Protein AF-0000000067831323 (afdb_homodimer)

Sequence (722 aa):
MATISGTNGDNVLNGTLQDDVILGLLGNDVITDPGGFNRIDGQDGNDTITGGNNVDYIAGGPGNDTIYGGNGSDQLIGEIGNDTIYGQDGDDYAAGNPGDDVLYGGRGNDFFVGEQGADLVFGEEGNDFVAGGEDDDTVYGGDGNDLVDGDLGNDVLFGDAGNDVLFGDYGNDRMSGGTGTNTLDGALGIDTAVFNFNFAQAGVTSAGTLSSIAGQNSLDTVKNTEVFAFADRSILQGDGNQAVDDLFYLSRYGDVYRNGNDAEQHFSDYGWKEGRNPNAFFDTKGYLAAYADVAAAGINPLEHYLTYGWKEGRDPSAQFDTKQYLAANGDVAAAGLNPLLHYLEYGAVEGRATFNDGTFAMATISGTNGDNVLNGTLQDDVILGLLGNDVITDPGGFNRIDGQDGNDTITGGNNVDYIAGGPGNDTIYGGNGSDQLIGEIGNDTIYGQDGDDYAAGNPGDDVLYGGRGNDFFVGEQGADLVFGEEGNDFVAGGEDDDTVYGGDGNDLVDGDLGNDVLFGDAGNDVLFGDYGNDRMSGGTGTNTLDGALGIDTAVFNFNFAQAGVTSAGTLSSIAGQNSLDTVKNTEVFAFADRSILQGDGNQAVDDLFYLSRYGDVYRNGNDAEQHFSDYGWKEGRNPNAFFDTKGYLAAYADVAAAGINPLEHYLTYGWKEGRDPSAQFDTKQYLAANGDVAAAGLNPLLHYLEYGAVEGRATFNDGTFA

InterPro domains:
  IPR001343 RTX calcium-binding nonapeptide repeat [PF00353] (4-31)
  IPR001343 RTX calcium-binding nonapeptide repeat [PF00353] (50-85)
  IPR001343 RTX calcium-binding nonapeptide repeat [PF00353] (96-130)
  IPR001343 RTX calcium-binding nonapeptide repeat [PF00353] (158-192)
  IPR011049 Serralysin-like metalloprotease, C-terminal [G3DSA:2.150.10.10] (32-121)
  IPR011049 Serralysin-like metalloprotease, C-terminal [G3DSA:2.150.10.10] (122-258)
  IPR011049 Serralysin-like metalloprotease, C-terminal [SSF51120] (2-135)
  IPR011049 Serralysin-like metalloprotease, C-terminal [SSF51120] (85-259)
  IPR050557 RTX toxin and mannuronan C5-epimerase [PTHR38340] (77-142)

Secondary structure (DSSP, 8-state):
-EEEE--SS--EEE--SS-EEEE--SS--EEE--SSSEEEE--SS--EEE--SS-EEEE--SS--EEE--SSS-EEE--SS--EEE--BSS-EEE--SS--EEE--BS--EEE--SSS-EEE--SSS-EEE--SSS-EEE--SSS-EEE--SSS-EEE--SSS-EEE--SS--EEE--SEEEEEE--SS--EEE-SS-GGG-EEEE-SSEEEEEETTEEEEEES--EEE-SS-EEES-SS-TTS-HHHHHHH-HHHHHHT--HHHHIIIIITTTT--SSTT--HHHHHHH-HHHHHHT--HHHHIIIIITTTT--SBTTB-HHHHHHH-HHHHHHT--HHHHIIIIIHHHT------S---/-EEEE--SS--EEE--SS-EEEE--SS--EEE--SSSEEEE--SS--EEE--SS-EEEE--SS--EEE--SSS-EEE--SS--EEE--BSS-EEE--SS--EEE--BS--EEE--SSS-EEE--BSS-EEE--SSS-EEE--BSS-EEE--SSS-EEE--SSS-EEE--SS--EEE--SEEEEEE--SS--EEE-SS-GGG-EEEE-SSEEEEEETTEEEEEES--EEE-SS-EEES-SS-TTS-HHHHHHH-HHHHHHT--HHHHIIIIIHHHT--SSTT--HHHHHHH-HHHHHHT--HHHHIIIIITTTT--SBTTB-HHHHHHH-HHHHHHT--HHHHIIIIIHHHT------S---

Foldseek 3Di:
DEEAEADQEEEEAEADQEEYEYEQHHYAYEYEYAHYEYEYENAHYAYEYAYHQEEYEYEDHAEAYEYHGHHYAYEYEDAHYAYEYECAHYAYEYEDYAYAYEYHQHAYAYEYEDAHDAYEEENAHYAYEYEDHEEEYEYENHAEAYEYEDAYYAYEYEDAHYAYEYEQDYYAYEYEDHADEYEAEDHDYAYEYEEAADLQQWDWDALAQWIWTDDDNYIYIYGNHQWYHYNVGIDGQPPVDLQQGGSAQCNVDVVCVVVVHDRVVCCQVPVLVVQHHRHPQAGSVVQCVVDVVCVVVVDRSSVCCQPPVLVVQWGRFLQAGSVVQCVVPVVCVVVVHRSSSCCNHPVVVVVHGRPNNRDTD/DEEAEADQEEEEAEADQEEYEYEQHHYAYEYEYAHYEYEYENAHYAYEYAYHQEEYEYEDHAEAYEYHGHHYAYEYEDAHYAYEYECAHYAYEYEDYAYAYEYHQHAYAYEYEDAHDAYEYENAHYAYEYEDHEEEYEYEDHAEAYEYEDAYYAYEYEDAHYAYEYEQDYYAYEYEDHADEYEAEDHDYAYEYEEAADLQQWDWDALAQWIWTDDDRYIYTYGNHQWYHYNVDIDGQPPVCLQQGGSAQCNVDVVCVVVVHDLVVCCQVPVLVVQHHRHPQAGSVVQCVVDVVCVVVVHRSSVCCQVPVLVVQWGRFLQAGSVVQCVVPVVCVVVVHRSSSCCNHPVVVVVHGRPNNRDTD

pLDDT: mean 95.44, std 3.7, range [72.12, 98.94]

Radius of gyration: 35.89 Å; Cα contacts (8 Å, |Δi|>4): 2446; chains: 2; bounding box: 42×112×81 Å

Organism: Methylorubrum extorquens (strain ATCC 14718 / DSM 1338 / JCM 2805 / NCIMB 9133 / AM1) (NCBI:txid272630)

Solvent-accessible surface area (backbone atoms only — not comparable to full-atom values): 31772 Å² total; per-residue (Å²): 108,50,81,45,69,52,47,72,44,65,35,82,45,73,55,52,72,42,33,26,39,37,37,27,41,33,29,47,23,41,38,39,26,66,17,35,54,27,44,36,36,29,28,40,28,48,16,39,39,35,40,12,58,31,41,26,44,38,35,25,25,42,29,48,17,39,40,36,28,34,33,30,50,17,38,40,36,24,35,43,29,47,17,38,40,34,32,33,40,30,48,21,38,36,35,22,30,44,27,52,14,39,39,38,27,31,40,34,48,22,41,36,34,22,26,37,32,54,12,40,37,34,22,32,38,31,50,13,40,34,30,16,26,33,41,46,17,40,36,35,16,26,41,32,48,14,39,31,34,24,39,36,31,45,18,42,38,33,24,34,41,30,46,14,40,37,36,24,33,40,32,48,18,38,38,29,44,52,32,34,56,19,38,41,34,19,48,45,61,66,8,32,41,48,43,92,48,43,64,90,67,42,45,73,49,43,43,51,36,24,31,36,46,30,46,89,70,18,39,33,41,38,29,46,46,23,30,43,34,28,63,76,49,72,44,68,51,63,70,84,48,58,68,43,20,38,64,38,32,39,66,72,37,51,67,47,45,76,71,67,54,53,56,57,59,44,34,74,74,45,25,52,83,70,42,42,45,44,30,86,52,35,32,42,52,57,37,37,68,71,35,54,70,50,48,72,65,67,57,58,63,68,59,43,34,76,72,46,28,51,84,73,42,32,25,48,16,35,53,24,32,42,54,59,39,35,68,74,32,55,69,46,48,74,68,67,52,59,63,68,57,45,29,23,64,48,27,46,70,72,64,54,71,46,61,62,74,71,49,72,86,106,51,80,44,71,54,46,72,43,65,32,83,45,73,55,53,73,41,35,27,38,37,37,29,41,34,28,46,23,41,37,40,26,66,17,35,57,28,44,36,34,29,28,39,28,48,18,41,39,34,39,13,58,30,41,24,42,38,34,24,23,42,29,47,18,38,40,36,29,35,31,28,51,18,39,40,36,24,35,43,28,46,16,38,39,34,33,32,40,30,48,20,37,35,35,22,30,44,26,50,14,39,38,38,27,32,41,34,50,21,42,37,34,21,26,36,32,53,12,41,36,35,23,32,37,30,49,13,41,35,30,15,27,34,41,46,17,41,34,36,17,27,41,32,47,12,39,31,33,24,38,36,31,47,18,41,39,32,23,34,40,31,46,13,39,36,36,23,33,39,31,47,17,38,39,28,44,52,33,33,57,18,36,39,34,21,49,45,62,66,7,30,40,47,44,91,47,42,63,90,67,41,47,74,48,42,42,51,34,25,31,36,45,30,47,90,71,17,38,34,39,39,28,45,47,25,30,41,33,30,64,77,50,70,45,67,50,64,70,82,48,59,68,42,20,39,64,37,32,39,66,70,37,51,66,47,44,75,72,67,53,54,57,58,60,44,34,74,74,46,26,52,84,71,42,42,45,44,29,84,52,35,32,42,52,56,37,38,68,71,35,52,69,50,48,71,64,68,56,59,62,66,60,43,34,76,73,45,30,51,83,74,42,32,26,48,16,35,54,23,30,40,53,58,38,36,69,75,33,55,69,46,48,74,67,68,52,59,61,68,57,45,28,23,64,47,26,47,71,70,65,54,73,46,62,60,76,71,49,68,96

Structure (mmCIF, N/CA/C/O backbone):
data_AF-0000000067831323-model_v1
#
loop_
_entity.id
_entity.type
_entity.pdbx_description
1 polymer 'Hemolysin-type calcium-binding region'
#
loop_
_atom_site.group_PDB
_atom_site.id
_atom_site.type_symbol
_atom_site.label_atom_id
_atom_site.label_alt_id
_atom_site.label_comp_id
_atom_site.label_asym_id
_atom_site.label_entity_id
_atom_site.label_seq_id
_atom_site.pdbx_PDB_ins_code
_atom_site.Cartn_x
_atom_site.Cartn_y
_atom_site.Cartn_z
_atom_site.occupancy
_atom_site.B_iso_or_equiv
_atom_site.auth_seq_id
_atom_site.auth_comp_id
_atom_site.auth_asym_id
_atom_site.auth_atom_id
_atom_site.pdbx_PDB_model_num
ATOM 1 N N . MET A 1 1 ? -18.297 12.148 14.328 1 72.5 1 MET A N 1
ATOM 2 C CA . MET A 1 1 ? -17 12.062 13.68 1 72.5 1 MET A CA 1
ATOM 3 C C . MET A 1 1 ? -16 13.016 14.336 1 72.5 1 MET A C 1
ATOM 5 O O . MET A 1 1 ? -16.312 14.188 14.555 1 72.5 1 MET A O 1
ATOM 9 N N . ALA A 1 2 ? -15.031 12.422 14.953 1 81 2 ALA A N 1
ATOM 10 C CA . ALA A 1 2 ? -13.992 13.258 15.555 1 81 2 ALA A CA 1
ATOM 11 C C . ALA A 1 2 ? -12.68 13.148 14.781 1 81 2 ALA A C 1
ATOM 13 O O . ALA A 1 2 ? -12.398 12.109 14.172 1 81 2 ALA A O 1
ATOM 14 N N . THR A 1 3 ? -11.984 14.273 14.5 1 85.31 3 THR A N 1
ATOM 15 C CA . THR A 1 3 ? -10.578 14.266 14.117 1 85.31 3 THR A CA 1
ATOM 16 C C . THR A 1 3 ? -9.68 14.352 15.344 1 85.31 3 THR A C 1
ATOM 18 O O . THR A 1 3 ? -9.742 15.328 16.094 1 85.31 3 THR A O 1
ATOM 21 N N . ILE A 1 4 ? -8.938 13.336 15.625 1 89.25 4 ILE A N 1
ATOM 22 C CA . ILE A 1 4 ? -8.062 13.219 16.781 1 89.25 4 ILE A CA 1
ATOM 23 C C . ILE A 1 4 ? -6.605 13.195 16.328 1 89.25 4 ILE A C 1
ATOM 25 O O . ILE A 1 4 ? -6.234 12.406 15.461 1 89.25 4 ILE A O 1
ATOM 29 N N . SER A 1 5 ? -5.844 14.109 16.812 1 88.94 5 SER A N 1
ATOM 30 C CA . SER A 1 5 ? -4.422 14.141 16.484 1 88.94 5 SER A CA 1
ATOM 31 C C . SER A 1 5 ? -3.564 14.055 17.75 1 88.94 5 SER A C 1
ATOM 33 O O . SER A 1 5 ? -3.914 14.625 18.781 1 88.94 5 SER A O 1
ATOM 35 N N . GLY A 1 6 ? -2.393 13.328 17.641 1 90.81 6 GLY A N 1
ATOM 36 C CA . GLY A 1 6 ? -1.409 13.312 18.703 1 90.81 6 GLY A CA 1
ATOM 37 C C . GLY A 1 6 ? -0.488 14.516 18.688 1 90.81 6 GLY A C 1
ATOM 38 O O . GLY A 1 6 ? -0.886 15.609 18.266 1 90.81 6 GLY A O 1
ATOM 39 N N . THR A 1 7 ? 0.553 14.352 19.406 1 84.25 7 THR A N 1
ATOM 40 C CA . THR A 1 7 ? 1.67 15.289 19.406 1 84.25 7 THR A CA 1
ATOM 41 C C . THR A 1 7 ? 2.904 14.656 18.781 1 84.25 7 THR A C 1
ATOM 43 O O . THR A 1 7 ? 2.84 13.547 18.25 1 84.25 7 THR A O 1
ATOM 46 N N . ASN A 1 8 ? 3.969 15.367 18.75 1 83 8 ASN A N 1
ATOM 47 C CA . ASN A 1 8 ? 5.195 14.859 18.141 1 83 8 ASN A CA 1
ATOM 48 C C . ASN A 1 8 ? 5.945 13.93 19.094 1 83 8 ASN A C 1
ATOM 50 O O . ASN A 1 8 ? 7.066 13.508 18.797 1 83 8 ASN A O 1
ATOM 54 N N . GLY A 1 9 ? 5.371 13.664 20.219 1 88.69 9 GLY A N 1
ATOM 55 C CA . GLY A 1 9 ? 5.844 12.633 21.141 1 88.69 9 GLY A CA 1
ATOM 56 C C . GLY A 1 9 ? 4.996 11.383 21.109 1 88.69 9 GLY A C 1
ATOM 57 O O . GLY A 1 9 ? 4.148 11.211 20.234 1 88.69 9 GLY A O 1
ATOM 58 N N . ASP A 1 10 ? 5.375 10.391 21.953 1 95.19 10 ASP A N 1
ATOM 59 C CA . ASP A 1 10 ? 4.551 9.195 22.078 1 95.19 10 ASP A CA 1
ATOM 60 C C . ASP A 1 10 ? 3.17 9.531 22.641 1 95.19 10 ASP A C 1
ATOM 62 O O . ASP A 1 10 ? 3.053 10.242 23.641 1 95.19 10 ASP A O 1
ATOM 66 N N . ASN A 1 11 ? 2.104 9.062 22 1 96.44 11 ASN A N 1
ATOM 67 C CA . ASN A 1 11 ? 0.738 9.367 22.422 1 96.44 11 ASN A CA 1
ATOM 68 C C . ASN A 1 11 ? -0.078 8.094 22.641 1 96.44 11 ASN A C 1
ATOM 70 O O . ASN A 1 11 ? 0.227 7.051 22.062 1 96.44 11 ASN A O 1
ATOM 74 N N . VAL A 1 12 ? -0.941 8.164 23.609 1 97.56 12 VAL A N 1
ATOM 75 C CA . VAL A 1 12 ? -2.057 7.227 23.688 1 97.56 12 VAL A CA 1
ATOM 76 C C . VAL A 1 12 ? -3.336 7.906 23.203 1 97.56 12 VAL A C 1
ATOM 78 O O . VAL A 1 12 ? -3.848 8.812 23.859 1 97.56 12 VAL A O 1
ATOM 81 N N . LEU A 1 13 ? -3.826 7.496 22 1 96.75 13 LEU A N 1
ATOM 82 C CA . LEU A 1 13 ? -4.988 8.117 21.375 1 96.75 13 LEU A CA 1
ATOM 83 C C . LEU A 1 13 ? -6.168 7.156 21.344 1 96.75 13 LEU A C 1
ATOM 85 O O . LEU A 1 13 ? -6.043 6.023 20.875 1 96.75 13 LEU A O 1
ATOM 89 N N . ASN A 1 14 ? -7.273 7.539 21.875 1 96.44 14 ASN A N 1
ATOM 90 C CA . ASN A 1 14 ? -8.508 6.762 21.875 1 96.44 14 ASN A CA 1
ATOM 91 C C . ASN A 1 14 ? -9.602 7.445 21.047 1 96.44 14 ASN A C 1
ATOM 93 O O . ASN A 1 14 ? -9.938 8.602 21.297 1 96.44 14 ASN A O 1
ATOM 97 N N . GLY A 1 15 ? -10.086 6.668 20.016 1 95.31 15 GLY A N 1
ATOM 98 C CA . GLY A 1 15 ? -11.195 7.176 19.234 1 95.31 15 GLY A CA 1
ATOM 99 C C . GLY A 1 15 ? -12.531 7.086 19.953 1 95.31 15 GLY A C 1
ATOM 100 O O . GLY A 1 15 ? -12.57 6.781 21.156 1 95.31 15 GLY A O 1
ATOM 101 N N . THR A 1 16 ? -13.617 7.512 19.344 1 93.44 16 THR A N 1
ATOM 102 C CA . THR A 1 16 ? -14.977 7.477 19.859 1 93.44 16 THR A CA 1
ATOM 103 C C . THR A 1 16 ? -15.75 6.297 19.281 1 93.44 16 THR A C 1
ATOM 105 O O . THR A 1 16 ? -15.164 5.422 18.641 1 93.44 16 THR A O 1
ATOM 108 N N . LEU A 1 17 ? -17.094 6.203 19.562 1 91.19 17 LEU A N 1
ATOM 109 C CA . LEU A 1 17 ? -17.938 5.137 19.031 1 91.19 17 LEU A CA 1
ATOM 110 C C . LEU A 1 17 ? -18.422 5.484 17.625 1 91.19 17 LEU A C 1
ATOM 112 O O . LEU A 1 17 ? -19.078 4.668 16.969 1 91.19 17 LEU A O 1
ATOM 116 N N . GLN A 1 18 ? -18.109 6.656 17.156 1 90.25 18 GLN A N 1
ATOM 117 C CA . GLN A 1 18 ? -18.5 7.133 15.828 1 90.25 18 GLN A CA 1
ATOM 118 C C . GLN A 1 18 ? -17.344 6.988 14.828 1 90.25 18 GLN A C 1
ATOM 120 O O . GLN A 1 18 ? -16.344 6.332 15.117 1 90.25 18 GLN A O 1
ATOM 125 N N . ASP A 1 19 ? -17.578 7.418 13.531 1 87.94 19 ASP A N 1
ATOM 126 C CA . ASP A 1 19 ? -16.516 7.441 12.531 1 87.94 19 ASP A CA 1
ATOM 127 C C . ASP A 1 19 ? -15.461 8.5 12.867 1 87.94 19 ASP A C 1
ATOM 129 O O . ASP A 1 19 ? -15.789 9.68 13.023 1 87.94 19 ASP A O 1
ATOM 133 N N . ASP A 1 20 ? -14.203 8.07 13.039 1 90.88 20 ASP A N 1
ATOM 134 C CA . ASP A 1 20 ? -13.164 9.008 13.461 1 90.88 20 ASP A CA 1
ATOM 135 C C . ASP A 1 20 ? -12.023 9.055 12.445 1 90.88 20 ASP A C 1
ATOM 137 O O . ASP A 1 20 ? -11.844 8.109 11.664 1 90.88 20 ASP A O 1
ATOM 141 N N . VAL A 1 21 ? -11.367 10.195 12.336 1 89.19 21 VAL A N 1
ATOM 142 C CA . VAL A 1 21 ? -10.055 10.344 11.727 1 89.19 21 VAL A CA 1
ATOM 143 C C . VAL A 1 21 ? -9 10.547 12.812 1 89.19 21 VAL A C 1
ATOM 145 O O . VAL A 1 21 ? -9.102 11.477 13.617 1 89.19 21 VAL A O 1
ATOM 148 N N . ILE A 1 22 ? -8.008 9.68 12.875 1 92.44 22 ILE A N 1
ATOM 149 C CA . ILE A 1 22 ? -7.008 9.75 13.938 1 92.44 22 ILE A CA 1
ATOM 150 C C . ILE A 1 22 ? -5.609 9.82 13.328 1 92.44 22 ILE A C 1
ATOM 152 O O . ILE A 1 22 ? -5.25 8.984 12.492 1 92.44 22 ILE A O 1
ATOM 156 N N . LEU A 1 23 ? -4.824 10.773 13.742 1 92.25 23 LEU A N 1
ATOM 157 C CA . LEU A 1 23 ? -3.438 10.945 13.328 1 92.25 23 LEU A CA 1
ATOM 158 C C . LEU A 1 23 ? -2.496 10.844 14.523 1 92.25 23 LEU A C 1
ATOM 160 O O . LEU A 1 23 ? -2.635 11.594 15.492 1 92.25 23 LEU A O 1
ATOM 164 N N . GLY A 1 24 ? -1.516 10.008 14.383 1 92.69 24 GLY A N 1
ATOM 165 C CA . GLY A 1 24 ? -0.561 9.836 15.469 1 92.69 24 GLY A CA 1
ATOM 166 C C . GLY A 1 24 ? 0.525 10.898 15.477 1 92.69 24 GLY A C 1
ATOM 167 O O . GLY A 1 24 ? 1.023 11.266 16.547 1 92.69 24 GLY A O 1
ATOM 168 N N . LEU A 1 25 ? 0.928 11.25 14.305 1 87.31 25 LEU A N 1
ATOM 169 C CA . LEU A 1 25 ? 2.057 12.148 14.102 1 87.31 25 LEU A CA 1
ATOM 170 C C . LEU A 1 25 ? 3.371 11.469 14.461 1 87.31 25 LEU A C 1
ATOM 172 O O . LEU A 1 25 ? 3.566 10.289 14.156 1 87.31 25 LEU A O 1
ATOM 176 N N . LEU A 1 26 ? 4.379 12.297 14.992 1 86.31 26 LEU A N 1
ATOM 177 C CA . LEU A 1 26 ? 5.66 11.688 15.336 1 86.31 26 LEU A CA 1
ATOM 178 C C . LEU A 1 26 ? 5.559 10.914 16.641 1 86.31 26 LEU A C 1
ATOM 180 O O . LEU A 1 26 ? 4.613 11.109 17.406 1 86.31 26 LEU A O 1
ATOM 184 N N . GLY A 1 27 ? 6.5 10.016 16.859 1 93.12 27 GLY A N 1
ATOM 185 C CA . GLY A 1 27 ? 6.52 9.25 18.094 1 93.12 27 GLY A CA 1
ATOM 186 C C . GLY A 1 27 ? 5.859 7.891 17.953 1 93.12 27 GLY A C 1
ATOM 187 O O . GLY A 1 27 ? 5.176 7.621 16.969 1 93.12 27 GLY A O 1
ATOM 188 N N . ASN A 1 28 ? 6.203 7.004 18.875 1 97.62 28 ASN A N 1
ATOM 189 C CA . ASN A 1 28 ? 5.531 5.711 18.953 1 97.62 28 ASN A CA 1
ATOM 190 C C . ASN A 1 28 ? 4.168 5.828 19.625 1 97.62 28 ASN A C 1
ATOM 192 O O . ASN A 1 28 ? 4.09 5.996 20.844 1 97.62 28 ASN A O 1
ATOM 196 N N . ASP A 1 29 ? 3.096 5.68 18.906 1 97.81 29 ASP A N 1
ATOM 197 C CA . ASP A 1 29 ? 1.749 5.953 19.391 1 97.81 29 ASP A CA 1
ATOM 198 C C . ASP A 1 29 ? 0.969 4.656 19.609 1 97.81 29 ASP A C 1
ATOM 200 O O . ASP A 1 29 ? 1.219 3.656 18.922 1 97.81 29 ASP A O 1
ATOM 204 N N . VAL A 1 30 ? 0.197 4.648 20.594 1 98.56 30 VAL A N 1
ATOM 205 C CA . VAL A 1 30 ? -0.823 3.621 20.797 1 98.56 30 VAL A CA 1
ATOM 206 C C . VAL A 1 30 ? -2.199 4.191 20.469 1 98.56 30 VAL A C 1
ATOM 208 O O . VAL A 1 30 ? -2.693 5.082 21.156 1 98.56 30 VAL A O 1
ATOM 211 N N . ILE A 1 31 ? -2.811 3.744 19.391 1 98 31 ILE A N 1
ATOM 212 C CA . ILE A 1 31 ? -4.066 4.277 18.875 1 98 31 ILE A CA 1
ATOM 213 C C . ILE A 1 31 ? -5.145 3.197 18.906 1 98 31 ILE A C 1
ATOM 215 O O . ILE A 1 31 ? -4.934 2.086 18.422 1 98 31 ILE A O 1
ATOM 219 N N . THR A 1 32 ? -6.195 3.42 19.531 1 97.25 32 THR A N 1
ATOM 220 C CA . THR A 1 32 ? -7.336 2.51 19.562 1 97.25 32 THR A CA 1
ATOM 221 C C . THR A 1 32 ? -8.617 3.236 19.156 1 97.25 32 THR A C 1
ATOM 223 O O . THR A 1 32 ? -8.93 4.297 19.688 1 97.25 32 THR A O 1
ATOM 226 N N . ASP A 1 33 ? -9.359 2.717 18.203 1 94.19 33 ASP A N 1
ATOM 227 C CA . ASP A 1 33 ? -10.672 3.25 17.844 1 94.19 33 ASP A CA 1
ATOM 228 C C . ASP A 1 33 ? -11.727 2.146 17.828 1 94.19 33 ASP A C 1
ATOM 230 O O . ASP A 1 33 ? -11.797 1.361 16.875 1 94.19 33 ASP A O 1
ATOM 234 N N . PRO A 1 34 ? -12.578 2.088 18.812 1 89 34 PRO A N 1
ATOM 235 C CA . PRO A 1 34 ? -13.484 0.949 18.969 1 89 34 PRO A CA 1
ATOM 236 C C . PRO A 1 34 ? -14.719 1.049 18.078 1 89 34 PRO A C 1
ATOM 238 O O . PRO A 1 34 ? -15.453 0.072 17.922 1 89 34 PRO A O 1
ATOM 241 N N . GLY A 1 35 ? -15.016 2.225 17.516 1 83.12 35 GLY A N 1
ATOM 242 C CA . GLY A 1 35 ? -16.297 2.406 16.859 1 83.12 35 GLY A CA 1
ATOM 243 C C . GLY A 1 35 ? -16.172 2.863 15.414 1 83.12 35 GLY A C 1
ATOM 244 O O . GLY A 1 35 ? -15.094 3.25 14.969 1 83.12 35 GLY A O 1
ATOM 245 N N . GLY A 1 36 ? -17.312 2.695 14.625 1 82.88 36 GLY A N 1
ATOM 246 C CA . GLY A 1 36 ? -17.578 3.354 13.352 1 82.88 36 GLY A CA 1
ATOM 247 C C . GLY A 1 36 ? -16.594 2.955 12.266 1 82.88 36 GLY A C 1
ATOM 248 O O . GLY A 1 36 ? -15.914 1.935 12.375 1 82.88 36 GLY A O 1
ATOM 249 N N . PHE A 1 37 ? -16.688 3.67 11.062 1 83.56 37 PHE A N 1
ATOM 250 C CA . PHE A 1 37 ? -15.719 3.67 9.969 1 83.56 37 PHE A CA 1
ATOM 251 C C . PHE A 1 37 ? -14.578 4.648 10.25 1 83.56 37 PHE A C 1
ATOM 253 O O . PHE A 1 37 ? -14.773 5.863 10.195 1 83.56 37 PHE A O 1
ATOM 260 N N . ASN A 1 38 ? -13.422 4.117 10.539 1 89.12 38 ASN A N 1
ATOM 261 C CA . ASN A 1 38 ? -12.32 4.969 10.977 1 89.12 38 ASN A CA 1
ATOM 262 C C . ASN A 1 38 ? -11.234 5.066 9.914 1 89.12 38 ASN A C 1
ATOM 264 O O . ASN A 1 38 ? -10.992 4.109 9.18 1 89.12 38 ASN A O 1
ATOM 268 N N . ARG A 1 39 ? -10.664 6.176 9.844 1 90 39 ARG A N 1
ATOM 269 C CA . ARG A 1 39 ? -9.445 6.43 9.086 1 90 39 ARG A CA 1
ATOM 270 C C . ARG A 1 39 ? -8.297 6.809 10.016 1 90 39 ARG A C 1
ATOM 272 O O . ARG A 1 39 ? -8.305 7.883 10.617 1 90 39 ARG A O 1
ATOM 279 N N . ILE A 1 40 ? -7.332 5.898 10.141 1 93.88 40 ILE A N 1
ATOM 280 C CA . ILE A 1 40 ? -6.281 6.035 11.148 1 93.88 40 ILE A CA 1
ATOM 281 C C . ILE A 1 40 ? -4.914 6.023 10.469 1 93.88 40 ILE A C 1
ATOM 283 O O . ILE A 1 40 ? -4.641 5.164 9.625 1 93.88 40 ILE A O 1
ATOM 287 N N . ASP A 1 41 ? -4.098 6.906 10.742 1 93.75 41 ASP A N 1
ATOM 288 C CA . ASP A 1 41 ? -2.705 6.961 10.312 1 93.75 41 ASP A CA 1
ATOM 289 C C . ASP A 1 41 ? -1.77 7.145 11.508 1 93.75 41 ASP A C 1
ATOM 291 O O . ASP A 1 41 ? -1.811 8.172 12.18 1 93.75 41 ASP A O 1
ATOM 295 N N . GLY A 1 42 ? -0.941 6.18 11.711 1 95.12 42 GLY A N 1
ATOM 296 C CA . GLY A 1 42 ? 0.001 6.277 12.812 1 95.12 42 GLY A CA 1
ATOM 297 C C . GLY A 1 42 ? 1.094 7.301 12.578 1 95.12 42 GLY A C 1
ATOM 298 O O . GLY A 1 42 ? 1.629 7.879 13.523 1 95.12 42 GLY A O 1
ATOM 299 N N . GLN A 1 43 ? 1.411 7.363 11.289 1 91.5 43 GLN A N 1
ATOM 300 C CA . GLN A 1 43 ? 2.506 8.219 10.844 1 91.5 43 GLN A CA 1
ATOM 301 C C . GLN A 1 43 ? 3.836 7.766 11.445 1 91.5 43 GLN A C 1
ATOM 303 O O . GLN A 1 43 ? 4.055 6.57 11.656 1 91.5 43 GLN A O 1
ATOM 308 N N . ASP A 1 44 ? 4.828 8.734 11.594 1 91.12 44 ASP A N 1
ATOM 309 C CA . ASP A 1 44 ? 6.191 8.32 11.922 1 91.12 44 ASP A CA 1
ATOM 310 C C . ASP A 1 44 ? 6.254 7.695 13.312 1 91.12 44 ASP A C 1
ATOM 312 O O . ASP A 1 44 ? 5.598 8.164 14.242 1 91.12 44 ASP A O 1
ATOM 316 N N . GLY A 1 45 ? 7.023 6.641 13.398 1 95.5 45 GLY A N 1
ATOM 317 C CA . GLY A 1 45 ? 7.195 5.945 14.664 1 95.5 45 GLY A CA 1
ATOM 318 C C . GLY A 1 45 ? 6.699 4.512 14.633 1 95.5 45 GLY A C 1
ATOM 319 O O . GLY A 1 45 ? 6.047 4.102 13.672 1 95.5 45 GLY A O 1
ATOM 320 N N . ASN A 1 46 ? 7.156 3.697 15.594 1 98.38 46 ASN A N 1
ATOM 321 C CA . ASN A 1 46 ? 6.613 2.354 15.766 1 98.38 46 ASN A CA 1
ATOM 322 C C . ASN A 1 46 ? 5.281 2.375 16.516 1 98.38 46 ASN A C 1
ATOM 324 O O . ASN A 1 46 ? 5.254 2.395 17.734 1 98.38 46 ASN A O 1
ATOM 328 N N . ASP A 1 47 ? 4.195 2.297 15.812 1 98.44 47 ASP A N 1
ATOM 329 C CA . ASP A 1 47 ? 2.859 2.52 16.359 1 98.44 47 ASP A CA 1
ATOM 330 C C . ASP A 1 47 ? 2.131 1.195 16.594 1 98.44 47 ASP A C 1
ATOM 332 O O . ASP A 1 47 ? 2.422 0.2 15.922 1 98.44 47 ASP A O 1
ATOM 336 N N . THR A 1 48 ? 1.341 1.129 17.578 1 98.81 48 THR A N 1
ATOM 337 C CA . THR A 1 48 ? 0.359 0.069 17.781 1 98.81 48 THR A CA 1
ATOM 338 C C . THR A 1 48 ? -1.056 0.59 17.531 1 98.81 48 THR A C 1
ATOM 340 O O . THR A 1 48 ? -1.54 1.446 18.281 1 98.81 48 THR A O 1
ATOM 343 N N . ILE A 1 49 ? -1.716 0.138 16.531 1 98.56 49 ILE A N 1
ATOM 344 C CA . ILE A 1 49 ? -3.006 0.673 16.109 1 98.56 49 ILE A CA 1
ATOM 345 C C . ILE A 1 49 ? -4.059 -0.434 16.125 1 98.56 49 ILE A C 1
ATOM 347 O O . ILE A 1 49 ? -3.844 -1.515 15.578 1 98.56 49 ILE A O 1
ATOM 351 N N . THR A 1 50 ? -5.148 -0.245 16.781 1 98 50 THR A N 1
ATOM 352 C CA . THR A 1 50 ? -6.254 -1.194 16.859 1 98 50 THR A CA 1
ATOM 353 C C . THR A 1 50 ? -7.547 -0.564 16.344 1 98 50 THR A C 1
ATOM 355 O O . THR A 1 50 ? -8.031 0.421 16.906 1 98 50 THR A O 1
ATOM 358 N N . GLY A 1 51 ? -8.109 -1.181 15.242 1 95.69 51 GLY A N 1
ATOM 359 C CA . GLY A 1 51 ? -9.391 -0.744 14.719 1 95.69 51 GLY A CA 1
ATOM 360 C C . GLY A 1 51 ? -10.57 -1.286 15.508 1 95.69 51 GLY A C 1
ATOM 361 O O . GLY A 1 51 ? -10.391 -1.913 16.547 1 95.69 51 GLY A O 1
ATOM 362 N N . GLY A 1 52 ? -11.812 -0.939 15.039 1 93.12 52 GLY A N 1
ATOM 363 C CA . GLY A 1 52 ? -13.031 -1.304 15.734 1 93.12 52 GLY A CA 1
ATOM 364 C C . GLY A 1 52 ? -13.789 -2.439 15.062 1 93.12 52 GLY A C 1
ATOM 365 O O . GLY A 1 52 ? -13.18 -3.314 14.445 1 93.12 52 GLY A O 1
ATOM 366 N N . ASN A 1 53 ? -15.141 -2.488 15.266 1 91.62 53 ASN A N 1
ATOM 367 C CA . ASN A 1 53 ? -15.977 -3.613 14.852 1 91.62 53 ASN A CA 1
ATOM 368 C C . ASN A 1 53 ? -16.438 -3.471 13.406 1 91.62 53 ASN A C 1
ATOM 370 O O . ASN A 1 53 ? -16.953 -4.422 12.82 1 91.62 53 ASN A O 1
ATOM 374 N N . ASN A 1 54 ? -16.312 -2.281 12.859 1 89.75 54 ASN A N 1
ATOM 375 C CA . ASN A 1 54 ? -16.719 -2.014 11.484 1 89.75 54 ASN A CA 1
ATOM 376 C C . ASN A 1 54 ? -15.5 -1.902 10.562 1 89.75 54 ASN A C 1
ATOM 378 O O . ASN A 1 54 ? -14.391 -2.252 10.953 1 89.75 54 ASN A O 1
ATOM 382 N N . VAL A 1 55 ? -15.703 -1.575 9.289 1 88.12 55 VAL A N 1
ATOM 383 C CA . VAL A 1 55 ? -14.617 -1.37 8.336 1 88.12 55 VAL A CA 1
ATOM 384 C C . VAL A 1 55 ? -13.711 -0.241 8.82 1 88.12 55 VAL A C 1
ATOM 386 O O . VAL A 1 55 ? -14.195 0.796 9.281 1 88.12 55 VAL A O 1
ATOM 389 N N . ASP A 1 56 ? -12.43 -0.449 8.867 1 91.88 56 ASP A N 1
ATOM 390 C CA . ASP A 1 56 ? -11.422 0.543 9.219 1 91.88 56 ASP A CA 1
ATOM 391 C C . ASP A 1 56 ? -10.344 0.641 8.133 1 91.88 56 ASP A C 1
ATOM 393 O O . ASP A 1 56 ? -9.922 -0.375 7.574 1 91.88 56 ASP A O 1
ATOM 397 N N . TYR A 1 57 ? -9.977 1.826 7.77 1 91.69 57 TYR A N 1
ATOM 398 C CA . TYR A 1 57 ? -8.781 2.104 6.977 1 91.69 57 TYR A CA 1
ATOM 399 C C . TYR A 1 57 ? -7.617 2.516 7.867 1 91.69 57 TYR A C 1
ATOM 401 O O . TYR A 1 57 ? -7.648 3.584 8.484 1 91.69 57 TYR A O 1
ATOM 409 N N . ILE A 1 58 ? -6.602 1.691 7.984 1 94.5 58 ILE A N 1
ATOM 410 C CA . ILE A 1 58 ? -5.52 1.925 8.938 1 94.5 58 ILE A CA 1
ATOM 411 C C . ILE A 1 58 ? -4.18 1.91 8.203 1 94.5 58 ILE A C 1
ATOM 413 O O . ILE A 1 58 ? -3.857 0.947 7.504 1 94.5 58 ILE A O 1
ATOM 417 N N . ALA A 1 59 ? -3.461 2.938 8.32 1 94.44 59 ALA A N 1
ATOM 418 C CA . ALA A 1 59 ? -2.064 3.008 7.891 1 94.44 59 ALA A CA 1
ATOM 419 C C . ALA A 1 59 ? -1.128 3.115 9.094 1 94.44 59 ALA A C 1
ATOM 421 O O . ALA A 1 59 ? -1.372 3.902 10.008 1 94.44 59 ALA A O 1
ATOM 422 N N . GLY A 1 60 ? -0.092 2.326 9.039 1 95.44 60 GLY A N 1
ATOM 423 C CA . GLY A 1 60 ? 0.873 2.389 10.125 1 95.44 60 GLY A CA 1
ATOM 424 C C . GLY A 1 60 ? 1.779 3.604 10.047 1 95.44 60 GLY A C 1
ATOM 425 O O . GLY A 1 60 ? 2.127 4.191 11.078 1 95.44 60 GLY A O 1
ATOM 426 N N . GLY A 1 61 ? 2.15 3.912 8.789 1 91.5 61 GLY A N 1
ATOM 427 C CA . GLY A 1 61 ? 3.158 4.941 8.586 1 91.5 61 GLY A CA 1
ATOM 428 C C . GLY A 1 61 ? 4.574 4.395 8.578 1 91.5 61 GLY A C 1
ATOM 429 O O . GLY A 1 61 ? 4.785 3.195 8.766 1 91.5 61 GLY A O 1
ATOM 430 N N . PRO A 1 62 ? 5.52 5.312 8.398 1 91.31 62 PRO A N 1
ATOM 431 C CA . PRO A 1 62 ? 6.91 4.867 8.508 1 91.31 62 PRO A CA 1
ATOM 432 C C . PRO A 1 62 ? 7.262 4.359 9.906 1 91.31 62 PRO A C 1
ATOM 434 O O . PRO A 1 62 ? 6.848 4.957 10.906 1 91.31 62 PRO A O 1
ATOM 437 N N . GLY A 1 63 ? 7.973 3.309 9.977 1 96.12 63 GLY A N 1
ATOM 438 C CA . GLY A 1 63 ? 8.297 2.648 11.227 1 96.12 63 GLY A CA 1
ATOM 439 C C . GLY A 1 63 ? 7.82 1.208 11.281 1 96.12 63 GLY A C 1
ATOM 440 O O . GLY A 1 63 ? 7.172 0.726 10.352 1 96.12 63 GLY A O 1
ATOM 441 N N . ASN A 1 64 ? 8.289 0.436 12.305 1 98.56 64 ASN A N 1
ATOM 442 C CA . ASN A 1 64 ? 7.816 -0.926 12.523 1 98.56 64 ASN A CA 1
ATOM 443 C C . ASN A 1 64 ? 6.52 -0.946 13.328 1 98.56 64 ASN A C 1
ATOM 445 O O . ASN A 1 64 ? 6.543 -0.857 14.555 1 98.56 64 ASN A O 1
ATOM 449 N N . ASP A 1 65 ? 5.418 -1.131 12.703 1 98.56 65 ASP A N 1
ATOM 450 C CA . ASP A 1 65 ? 4.094 -0.938 13.289 1 98.56 65 ASP A CA 1
ATOM 451 C C . ASP A 1 65 ? 3.416 -2.277 13.57 1 98.56 65 ASP A C 1
ATOM 453 O O . ASP A 1 65 ? 3.746 -3.287 12.945 1 98.56 65 ASP A O 1
ATOM 457 N N . THR A 1 66 ? 2.604 -2.318 14.57 1 98.88 66 THR A N 1
ATOM 458 C CA . THR A 1 66 ? 1.67 -3.41 14.82 1 98.88 66 THR A CA 1
ATOM 459 C C . THR A 1 66 ? 0.229 -2.947 14.617 1 98.88 66 THR A C 1
ATOM 461 O O . THR A 1 66 ? -0.23 -2.021 15.289 1 98.88 66 THR A O 1
ATOM 464 N N . ILE A 1 67 ? -0.49 -3.531 13.695 1 98.69 67 ILE A N 1
ATOM 465 C CA . ILE A 1 67 ? -1.837 -3.104 13.328 1 98.69 67 ILE A CA 1
ATOM 466 C C . ILE A 1 67 ? -2.824 -4.242 13.578 1 98.69 67 ILE A C 1
ATOM 468 O O . ILE A 1 67 ? -2.607 -5.371 13.133 1 98.69 67 ILE A O 1
ATOM 472 N N . TYR A 1 68 ? -3.83 -4.023 14.336 1 98.44 68 TYR A N 1
ATOM 473 C CA . TYR A 1 68 ? -4.969 -4.91 14.539 1 98.44 68 TYR A CA 1
ATOM 474 C C . TYR A 1 68 ? -6.219 -4.359 13.859 1 98.44 68 TYR A C 1
ATOM 476 O O . TYR A 1 68 ? -6.688 -3.271 14.203 1 98.44 68 TYR A O 1
ATOM 484 N N . GLY A 1 69 ? -6.777 -5.121 12.914 1 96.75 69 GLY A N 1
ATOM 485 C CA . GLY A 1 69 ? -7.961 -4.652 12.203 1 96.75 69 GLY A CA 1
ATOM 486 C C . GLY A 1 69 ? -9.227 -4.738 13.039 1 96.75 69 GLY A C 1
ATOM 487 O O . GLY A 1 69 ? -10.125 -3.906 12.898 1 96.75 69 GLY A O 1
ATOM 488 N N . GLY A 1 70 ? -9.32 -5.766 13.938 1 95.25 70 GLY A N 1
ATOM 489 C CA . GLY A 1 70 ? -10.555 -6.023 14.664 1 95.25 70 GLY A CA 1
ATOM 490 C C . GLY A 1 70 ? -11.57 -6.801 13.852 1 95.25 70 GLY A C 1
ATOM 491 O O . GLY A 1 70 ? -11.219 -7.738 13.133 1 95.25 70 GLY A O 1
ATOM 492 N N . ASN A 1 71 ? -12.883 -6.5 14.117 1 93.75 71 ASN A N 1
ATOM 493 C CA . ASN A 1 71 ? -13.945 -7.09 13.305 1 93.75 71 ASN A CA 1
ATOM 494 C C . ASN A 1 71 ? -14.227 -6.254 12.055 1 93.75 71 ASN A C 1
ATOM 496 O O . ASN A 1 71 ? -13.812 -5.098 11.977 1 93.75 71 ASN A O 1
ATOM 500 N N . GLY A 1 72 ? -14.867 -6.77 11.062 1 90.88 72 GLY A N 1
ATOM 501 C CA . GLY A 1 72 ? -15.18 -6.059 9.836 1 90.88 72 GLY A CA 1
ATOM 502 C C . GLY A 1 72 ? -14.164 -6.301 8.734 1 90.88 72 GLY A C 1
ATOM 503 O O . GLY A 1 72 ? -13.133 -6.941 8.961 1 90.88 72 GLY A O 1
ATOM 504 N N . SER A 1 73 ? -14.492 -5.902 7.516 1 90.19 73 SER A N 1
ATOM 505 C CA . SER A 1 73 ? -13.578 -6.004 6.379 1 90.19 73 SER A CA 1
ATOM 506 C C . SER A 1 73 ? -12.633 -4.812 6.324 1 90.19 73 SER A C 1
ATOM 508 O O . SER A 1 73 ? -12.945 -3.791 5.707 1 90.19 73 SER A O 1
ATOM 510 N N . ASP A 1 74 ? -11.43 -4.922 6.898 1 92.31 74 ASP A N 1
ATOM 511 C CA . ASP A 1 74 ? -10.508 -3.816 7.156 1 92.31 74 ASP A CA 1
ATOM 512 C C . ASP A 1 74 ? -9.469 -3.693 6.043 1 92.31 74 ASP A C 1
ATOM 514 O O . ASP A 1 74 ? -9.156 -4.676 5.371 1 92.31 74 ASP A O 1
ATOM 518 N N . GLN A 1 75 ? -9.023 -2.502 5.895 1 90.06 75 GLN A N 1
ATOM 519 C CA . GLN A 1 75 ? -7.898 -2.197 5.016 1 90.06 75 GLN A CA 1
ATOM 520 C C . GLN A 1 75 ? -6.68 -1.76 5.824 1 90.06 75 GLN A C 1
ATOM 522 O O . GLN A 1 75 ? -6.711 -0.731 6.5 1 90.06 75 GLN A O 1
ATOM 527 N N . LEU A 1 76 ? -5.617 -2.49 5.688 1 94.56 76 LEU A N 1
ATOM 528 C CA . LEU A 1 76 ? -4.484 -2.338 6.59 1 94.56 76 LEU A CA 1
ATOM 529 C C . LEU A 1 76 ? -3.182 -2.193 5.809 1 94.56 76 LEU A C 1
ATOM 531 O O . LEU A 1 76 ? -2.791 -3.1 5.074 1 94.56 76 LEU A O 1
ATOM 535 N N . ILE A 1 77 ? -2.574 -1.085 5.934 1 93.38 77 ILE A N 1
ATOM 536 C CA . ILE A 1 77 ? -1.326 -0.841 5.219 1 93.38 77 ILE A CA 1
ATOM 537 C C . ILE A 1 77 ? -0.202 -0.575 6.215 1 93.38 77 ILE A C 1
ATOM 539 O O . ILE A 1 77 ? -0.306 0.327 7.051 1 93.38 77 ILE A O 1
ATOM 543 N N . GLY A 1 78 ? 0.848 -1.305 6.094 1 94.94 78 GLY A N 1
ATOM 544 C CA . GLY A 1 78 ? 1.96 -1.133 7.016 1 94.94 78 GLY A CA 1
ATOM 545 C C . GLY A 1 78 ? 2.799 0.095 6.715 1 94.94 78 GLY A C 1
ATOM 546 O O . GLY A 1 78 ? 3.236 0.794 7.629 1 94.94 78 GLY A O 1
ATOM 547 N N . GLU A 1 79 ? 3.021 0.282 5.387 1 90.81 79 GLU A N 1
ATOM 548 C CA . GLU A 1 79 ? 3.936 1.286 4.852 1 90.81 79 GLU A CA 1
ATOM 549 C C . GLU A 1 79 ? 5.391 0.901 5.113 1 90.81 79 GLU A C 1
ATOM 551 O O . GLU A 1 79 ? 5.723 -0.285 5.164 1 90.81 79 GLU A O 1
ATOM 556 N N . ILE A 1 80 ? 6.285 1.914 5.117 1 91.38 80 ILE A N 1
ATOM 557 C CA . ILE A 1 80 ? 7.703 1.587 5.215 1 91.38 80 ILE A CA 1
ATOM 558 C C . ILE A 1 80 ? 8.016 1.087 6.621 1 91.38 80 ILE A C 1
ATOM 560 O O . ILE A 1 80 ? 7.566 1.667 7.609 1 91.38 80 ILE A O 1
ATOM 564 N N . GLY A 1 81 ? 8.789 -0.033 6.668 1 96.06 81 GLY A N 1
ATOM 565 C CA . GLY A 1 81 ? 9.156 -0.639 7.938 1 96.06 81 GLY A CA 1
ATOM 566 C C . GLY A 1 81 ? 8.766 -2.102 8.039 1 96.06 81 GLY A C 1
ATOM 567 O O . GLY A 1 81 ? 8.039 -2.613 7.188 1 96.06 81 GLY A O 1
ATOM 568 N N . ASN A 1 82 ? 9.375 -2.836 9.016 1 98.62 82 ASN A N 1
ATOM 569 C CA . ASN A 1 82 ? 8.961 -4.207 9.297 1 98.62 82 ASN A CA 1
ATOM 570 C C . ASN A 1 82 ? 7.691 -4.25 10.141 1 98.62 82 ASN A C 1
ATOM 572 O O . ASN A 1 82 ? 7.758 -4.152 11.367 1 98.62 82 ASN A O 1
ATOM 576 N N . ASP A 1 83 ? 6.586 -4.469 9.547 1 98.56 83 ASP A N 1
ATOM 577 C CA . ASP A 1 83 ? 5.281 -4.328 10.188 1 98.56 83 ASP A CA 1
ATOM 578 C C . ASP A 1 83 ? 4.672 -5.695 10.492 1 98.56 83 ASP A C 1
ATOM 580 O O . ASP A 1 83 ? 4.996 -6.688 9.844 1 98.56 83 ASP A O 1
ATOM 584 N N . THR A 1 84 ? 3.93 -5.777 11.539 1 98.88 84 THR A N 1
ATOM 585 C CA . THR A 1 84 ? 3.074 -6.918 11.852 1 98.88 84 THR A CA 1
ATOM 586 C C . THR A 1 84 ? 1.602 -6.531 11.75 1 98.88 84 THR A C 1
ATOM 588 O O . THR A 1 84 ? 1.146 -5.613 12.438 1 98.88 84 THR A O 1
ATOM 591 N N . ILE A 1 85 ? 0.835 -7.176 10.875 1 98.81 85 ILE A N 1
ATOM 592 C CA . ILE A 1 85 ? -0.56 -6.84 10.617 1 98.81 85 ILE A CA 1
ATOM 593 C C . ILE A 1 85 ? -1.45 -8.039 10.945 1 98.81 85 ILE A C 1
ATOM 595 O O . ILE A 1 85 ? -1.213 -9.148 10.461 1 98.81 85 ILE A O 1
ATOM 599 N N . TYR A 1 86 ? -2.402 -7.84 11.773 1 98.75 86 TYR A N 1
ATOM 600 C CA . TYR A 1 86 ? -3.445 -8.805 12.094 1 98.75 86 TYR A CA 1
ATOM 601 C C . TYR A 1 86 ? -4.789 -8.375 11.523 1 98.75 86 TYR A C 1
ATOM 603 O O . TYR A 1 86 ? -5.363 -7.375 11.969 1 98.75 86 TYR A O 1
ATOM 611 N N . GLY A 1 87 ? -5.258 -9.086 10.516 1 97.75 87 GLY A N 1
ATOM 612 C CA . GLY A 1 87 ? -6.586 -8.789 10 1 97.75 87 GLY A CA 1
ATOM 613 C C . GLY A 1 87 ? -7.691 -9.086 10.992 1 97.75 87 GLY A C 1
ATOM 614 O O . GLY A 1 87 ? -8.617 -8.289 11.156 1 97.75 87 GLY A O 1
ATOM 615 N N . GLN A 1 88 ? -7.59 -10.281 11.656 1 96.75 88 GLN A N 1
ATOM 616 C CA . GLN A 1 88 ? -8.562 -10.812 12.609 1 96.75 88 GLN A CA 1
ATOM 617 C C . GLN A 1 88 ? -9.859 -11.203 11.906 1 96.75 88 GLN A C 1
ATOM 619 O O . GLN A 1 88 ? -9.844 -11.945 10.922 1 96.75 88 GLN A O 1
ATOM 624 N N . ASP A 1 89 ? -11.078 -10.867 12.477 1 96.44 89 ASP A N 1
ATOM 625 C CA . ASP A 1 89 ? -12.312 -11.367 11.875 1 96.44 89 ASP A CA 1
ATOM 626 C C . ASP A 1 89 ? -12.742 -10.484 10.703 1 96.44 89 ASP A C 1
ATOM 628 O O . ASP A 1 89 ? -12.648 -9.258 10.773 1 96.44 89 ASP A O 1
ATOM 632 N N . GLY A 1 90 ? -13.18 -11.109 9.602 1 94.44 90 GLY A N 1
ATOM 633 C CA . GLY A 1 90 ? -13.672 -10.391 8.43 1 94.44 90 GLY A CA 1
ATOM 634 C C . GLY A 1 90 ? -12.828 -10.625 7.191 1 94.44 90 GLY A C 1
ATOM 635 O O . GLY A 1 90 ? -11.734 -11.188 7.273 1 94.44 90 GLY A O 1
ATOM 636 N N . ASP A 1 91 ? -13.398 -10.312 5.969 1 91.69 91 ASP A N 1
ATOM 637 C CA . ASP A 1 91 ? -12.625 -10.312 4.73 1 91.69 91 ASP A CA 1
ATOM 638 C C . ASP A 1 91 ? -11.75 -9.07 4.625 1 91.69 91 ASP A C 1
ATOM 640 O O . ASP A 1 91 ? -12.227 -7.996 4.242 1 91.69 91 ASP A O 1
ATOM 644 N N . ASP A 1 92 ? -10.461 -9.203 4.93 1 93.75 92 ASP A N 1
ATOM 645 C CA . ASP A 1 92 ? -9.562 -8.062 5.09 1 93.75 92 ASP A CA 1
ATOM 646 C C . ASP A 1 92 ? -8.617 -7.938 3.898 1 93.75 92 ASP A C 1
ATOM 648 O O . ASP A 1 92 ? -8.352 -8.922 3.205 1 93.75 92 ASP A O 1
ATOM 652 N N . TYR A 1 93 ? -8.188 -6.727 3.646 1 92.19 93 TYR A N 1
ATOM 653 C CA . TYR A 1 93 ? -7.047 -6.453 2.775 1 92.19 93 TYR A CA 1
ATOM 654 C C . TYR A 1 93 ? -5.863 -5.914 3.576 1 92.19 93 TYR A C 1
ATOM 656 O O . TYR A 1 93 ? -6.039 -5.098 4.48 1 92.19 93 TYR A O 1
ATOM 664 N N . ALA A 1 94 ? -4.684 -6.41 3.229 1 94.94 94 ALA A N 1
ATOM 665 C CA . ALA A 1 94 ? -3.496 -5.852 3.871 1 94.94 94 ALA A CA 1
ATOM 666 C C . ALA A 1 94 ? -2.303 -5.859 2.92 1 94.94 94 ALA A C 1
ATOM 668 O O . ALA A 1 94 ? -2.162 -6.77 2.1 1 94.94 94 ALA A O 1
ATOM 669 N N . ALA A 1 95 ? -1.547 -4.871 2.975 1 93.19 95 ALA A N 1
ATOM 670 C CA . ALA A 1 95 ? -0.242 -4.789 2.326 1 93.19 95 ALA A CA 1
ATOM 671 C C . ALA A 1 95 ? 0.844 -4.398 3.322 1 93.19 95 ALA A C 1
ATOM 673 O O . ALA A 1 95 ? 0.688 -3.43 4.07 1 93.19 95 ALA A O 1
ATOM 674 N N . GLY A 1 96 ? 1.874 -5.148 3.314 1 94.88 96 GLY A N 1
ATOM 675 C CA . GLY A 1 96 ? 2.977 -4.82 4.207 1 94.88 96 GLY A CA 1
ATOM 676 C C . GLY A 1 96 ? 3.754 -3.594 3.766 1 94.88 96 GLY A C 1
ATOM 677 O O . GLY A 1 96 ? 4.184 -2.795 4.602 1 94.88 96 GLY A O 1
ATOM 678 N N . ASN A 1 97 ? 3.92 -3.574 2.391 1 92.44 97 ASN A N 1
ATOM 679 C CA . ASN A 1 97 ? 4.75 -2.539 1.785 1 92.44 97 ASN A CA 1
ATOM 680 C C . ASN A 1 97 ? 6.227 -2.74 2.115 1 92.44 97 ASN A C 1
ATOM 682 O O . ASN A 1 97 ? 6.645 -3.848 2.465 1 92.44 97 ASN A O 1
ATOM 686 N N . PRO A 1 98 ? 7.125 -1.754 1.844 1 91.56 98 PRO A N 1
ATOM 687 C CA . PRO A 1 98 ? 8.555 -2.047 1.977 1 91.56 98 PRO A CA 1
ATOM 688 C C . PRO A 1 98 ? 8.953 -2.43 3.402 1 91.56 98 PRO A C 1
ATOM 690 O O . PRO A 1 98 ? 8.555 -1.757 4.355 1 91.56 98 PRO A O 1
ATOM 693 N N . GLY A 1 99 ? 9.664 -3.477 3.504 1 96.5 99 GLY A N 1
ATOM 694 C CA . GLY A 1 99 ? 10.094 -4.035 4.777 1 96.5 99 GLY A CA 1
ATOM 695 C C . GLY A 1 99 ? 9.812 -5.52 4.902 1 96.5 99 GLY A C 1
ATOM 696 O O . GLY A 1 99 ? 9.078 -6.086 4.09 1 96.5 99 GLY A O 1
ATOM 697 N N . ASP A 1 100 ? 10.539 -6.219 5.848 1 98.62 100 ASP A N 1
ATOM 698 C CA . ASP A 1 100 ? 10.219 -7.609 6.16 1 98.62 100 ASP A CA 1
ATOM 699 C C . ASP A 1 100 ? 9 -7.695 7.07 1 98.62 100 ASP A C 1
ATOM 701 O O . ASP A 1 100 ? 9.109 -7.57 8.289 1 98.62 100 ASP A O 1
ATOM 705 N N . ASP A 1 101 ? 7.855 -7.988 6.512 1 98.62 101 ASP A N 1
ATOM 706 C CA . ASP A 1 101 ? 6.574 -7.871 7.203 1 98.62 101 ASP A CA 1
ATOM 707 C C . ASP A 1 101 ? 6.012 -9.242 7.566 1 98.62 101 ASP A C 1
ATOM 709 O O . ASP A 1 101 ? 6.371 -10.25 6.945 1 98.62 101 ASP A O 1
ATOM 713 N N . VAL A 1 102 ? 5.223 -9.297 8.609 1 98.88 102 VAL A N 1
ATOM 714 C CA . VAL A 1 102 ? 4.457 -10.477 8.992 1 98.88 102 VAL A CA 1
ATOM 715 C C . VAL A 1 102 ? 2.965 -10.156 8.969 1 98.88 102 VAL A C 1
ATOM 717 O O . VAL A 1 102 ? 2.506 -9.234 9.648 1 98.88 102 VAL A O 1
ATOM 720 N N . LEU A 1 103 ? 2.17 -10.852 8.172 1 98.81 103 LEU A N 1
ATOM 721 C CA . LEU A 1 103 ? 0.742 -10.609 7.996 1 98.81 103 LEU A CA 1
ATOM 722 C C . LEU A 1 103 ? -0.069 -11.836 8.398 1 98.81 103 LEU A C 1
ATOM 724 O O . LEU A 1 103 ? 0.185 -12.938 7.914 1 98.81 103 LEU A O 1
ATOM 728 N N . TYR A 1 104 ? -1 -11.664 9.273 1 98.81 104 TYR A N 1
ATOM 729 C CA . TYR A 1 104 ? -1.943 -12.695 9.695 1 98.81 104 TYR A CA 1
ATOM 730 C C . TYR A 1 104 ? -3.365 -12.336 9.281 1 98.81 104 TYR A C 1
ATOM 732 O O . TYR A 1 104 ? -3.941 -11.367 9.789 1 98.81 104 TYR A O 1
ATOM 740 N N . GLY A 1 105 ? -3.959 -13.172 8.461 1 98.06 105 GLY A N 1
ATOM 741 C CA . GLY A 1 105 ? -5.273 -12.852 7.934 1 98.06 105 GLY A CA 1
ATOM 742 C C . GLY A 1 105 ? -6.387 -13.039 8.945 1 98.06 105 GLY A C 1
ATOM 743 O O . GLY A 1 105 ? -7.348 -12.266 8.977 1 98.06 105 GLY A O 1
ATOM 744 N N . GLY A 1 106 ? -6.281 -14.078 9.781 1 97.88 106 GLY A N 1
ATOM 745 C CA . GLY A 1 106 ? -7.363 -14.422 10.688 1 97.88 106 GLY A CA 1
ATOM 746 C C . GLY A 1 106 ? -8.492 -15.172 10.008 1 97.88 106 GLY A C 1
ATOM 747 O O . GLY A 1 106 ? -8.25 -16.062 9.188 1 97.88 106 GLY A O 1
ATOM 748 N N . ARG A 1 107 ? -9.789 -15.008 10.555 1 97.25 107 ARG A N 1
ATOM 749 C CA . ARG A 1 107 ? -10.969 -15.602 9.938 1 97.25 107 ARG A CA 1
ATOM 750 C C . ARG A 1 107 ? -11.492 -14.734 8.797 1 97.25 107 ARG A C 1
ATOM 752 O O . ARG A 1 107 ? -11.422 -13.5 8.875 1 97.25 107 ARG A O 1
ATOM 759 N N . GLY A 1 108 ? -12.008 -15.367 7.723 1 95.38 108 GLY A N 1
ATOM 760 C CA . GLY A 1 108 ? -12.531 -14.664 6.562 1 95.38 108 GLY A CA 1
ATOM 761 C C . GLY A 1 108 ? -11.695 -14.875 5.312 1 95.38 108 GLY A C 1
ATOM 762 O O . GLY A 1 108 ? -10.648 -15.523 5.359 1 95.38 108 GLY A O 1
ATOM 763 N N . ASN A 1 109 ? -12.227 -14.445 4.148 1 93.19 109 ASN A N 1
ATOM 764 C CA . ASN A 1 109 ? -11.508 -14.508 2.877 1 93.19 109 ASN A CA 1
ATOM 765 C C . ASN A 1 109 ? -10.648 -13.273 2.656 1 93.19 109 ASN A C 1
ATOM 767 O O . ASN A 1 109 ? -11.117 -12.266 2.125 1 93.19 109 ASN A O 1
ATOM 771 N N . ASP A 1 110 ? -9.391 -13.359 2.941 1 94.06 110 ASP A N 1
ATOM 772 C CA . ASP A 1 110 ? -8.492 -12.211 3.031 1 94.06 110 ASP A CA 1
ATOM 773 C C . ASP A 1 110 ? -7.66 -12.062 1.761 1 94.06 110 ASP A C 1
ATOM 775 O O . ASP A 1 110 ? -7.426 -13.047 1.05 1 94.06 110 ASP A O 1
ATOM 779 N N . PHE A 1 111 ? -7.289 -10.82 1.415 1 93.56 111 PHE A N 1
ATOM 780 C CA . PHE A 1 111 ? -6.324 -10.492 0.371 1 93.56 111 PHE A CA 1
ATOM 781 C C . PHE A 1 111 ? -5.113 -9.781 0.959 1 93.56 111 PHE A C 1
ATOM 783 O O . PHE A 1 111 ? -5.16 -8.586 1.237 1 93.56 111 PHE A O 1
ATOM 790 N N . PHE A 1 112 ? -4.008 -10.531 1.111 1 95.06 112 PHE A N 1
ATOM 791 C CA . PHE A 1 112 ? -2.826 -10 1.781 1 95.06 112 PHE A CA 1
ATOM 792 C C . PHE A 1 112 ? -1.605 -10.078 0.872 1 95.06 112 PHE A C 1
ATOM 794 O O . PHE A 1 112 ? -1.379 -11.102 0.216 1 95.06 112 PHE A O 1
ATOM 801 N N . VAL A 1 113 ? -0.843 -9.023 0.774 1 93.62 113 VAL A N 1
ATOM 802 C CA . VAL A 1 113 ? 0.385 -8.969 -0.014 1 93.62 113 VAL A CA 1
ATOM 803 C C . VAL A 1 113 ? 1.527 -8.438 0.844 1 93.62 113 VAL A C 1
ATOM 805 O O . VAL A 1 113 ? 1.396 -7.383 1.476 1 93.62 113 VAL A O 1
ATOM 808 N N . GLY A 1 114 ? 2.602 -9.109 0.842 1 95.44 114 GLY A N 1
ATOM 809 C CA . GLY A 1 114 ? 3.762 -8.656 1.594 1 95.44 114 GLY A CA 1
ATOM 810 C C . GLY A 1 114 ? 4.426 -7.438 0.986 1 95.44 114 GLY A C 1
ATOM 811 O O . GLY A 1 114 ? 4.828 -6.52 1.705 1 95.44 114 GLY A O 1
ATOM 812 N N . GLU A 1 115 ? 4.578 -7.434 -0.308 1 91.94 115 GLU A N 1
ATOM 813 C CA . GLU A 1 115 ? 5.25 -6.41 -1.106 1 91.94 115 GLU A CA 1
ATOM 814 C C . GLU A 1 115 ? 6.766 -6.516 -0.979 1 91.94 115 GLU A C 1
ATOM 816 O O . GLU A 1 115 ? 7.316 -7.617 -0.973 1 91.94 115 GLU A O 1
ATOM 821 N N . GLN A 1 116 ? 7.438 -5.41 -0.916 1 92.94 116 GLN A N 1
ATOM 822 C CA . GLN A 1 116 ? 8.898 -5.465 -0.916 1 92.94 116 GLN A CA 1
ATOM 823 C C . GLN A 1 116 ? 9.43 -5.98 0.42 1 92.94 116 GLN A C 1
ATOM 825 O O . GLN A 1 116 ? 8.914 -5.613 1.479 1 92.94 116 GLN A O 1
ATOM 830 N N . GLY A 1 117 ? 10.438 -6.848 0.341 1 96.56 117 GLY A N 1
ATOM 831 C CA . GLY A 1 117 ? 11.055 -7.422 1.525 1 96.56 117 GLY A CA 1
ATOM 832 C C . GLY A 1 117 ? 10.789 -8.906 1.674 1 96.56 117 GLY A C 1
ATOM 833 O O . GLY A 1 117 ? 10.008 -9.484 0.914 1 96.56 117 GLY A O 1
ATOM 834 N N . ALA A 1 118 ? 11.555 -9.602 2.578 1 98.56 118 ALA A N 1
ATOM 835 C CA . ALA A 1 118 ? 11.305 -11 2.914 1 98.56 118 ALA A CA 1
ATOM 836 C C . ALA A 1 118 ? 10.133 -11.133 3.883 1 98.56 118 ALA A C 1
ATOM 838 O O . ALA A 1 118 ? 10.305 -10.992 5.098 1 98.56 118 ALA A O 1
ATOM 839 N N . ASP A 1 119 ? 9.008 -11.477 3.371 1 98.62 119 ASP A N 1
ATOM 840 C CA . ASP A 1 119 ? 7.766 -11.391 4.129 1 98.62 119 ASP A CA 1
ATOM 841 C C . ASP A 1 119 ? 7.281 -12.773 4.543 1 98.62 119 ASP A C 1
ATOM 843 O O . ASP A 1 119 ? 7.629 -13.773 3.914 1 98.62 119 ASP A O 1
ATOM 847 N N . LEU A 1 120 ? 6.625 -12.828 5.645 1 98.88 120 LEU A N 1
ATOM 848 C CA . LEU A 1 120 ? 5.879 -13.984 6.137 1 98.88 120 LEU A CA 1
ATOM 849 C C . LEU A 1 120 ? 4.379 -13.703 6.125 1 98.88 120 LEU A C 1
ATOM 851 O O . LEU A 1 120 ? 3.898 -12.836 6.855 1 98.88 120 LEU A O 1
ATOM 855 N N . VAL A 1 121 ? 3.619 -14.383 5.242 1 98.81 121 VAL A N 1
ATOM 856 C CA . VAL A 1 121 ? 2.199 -14.102 5.059 1 98.81 121 VAL A CA 1
ATOM 857 C C . VAL A 1 121 ? 1.378 -15.344 5.395 1 98.81 121 VAL A C 1
ATOM 859 O O . VAL A 1 121 ? 1.629 -16.422 4.863 1 98.81 121 VAL A O 1
ATOM 862 N N . PHE A 1 122 ? 0.402 -15.195 6.273 1 98.81 122 PHE A N 1
ATOM 863 C CA . PHE A 1 122 ? -0.51 -16.266 6.68 1 98.81 122 PHE A CA 1
ATOM 864 C C . PHE A 1 122 ? -1.949 -15.906 6.328 1 98.81 122 PHE A C 1
ATOM 866 O O . PHE A 1 122 ? -2.484 -14.914 6.824 1 98.81 122 PHE A O 1
ATOM 873 N N . GLY A 1 123 ? -2.545 -16.703 5.469 1 98.38 123 GLY A N 1
ATOM 874 C CA . GLY A 1 123 ? -3.967 -16.516 5.227 1 98.38 123 GLY A CA 1
ATOM 875 C C . GLY A 1 123 ? -4.836 -16.953 6.391 1 98.38 123 GLY A C 1
ATOM 876 O O . GLY A 1 123 ? -5.832 -16.297 6.711 1 98.38 123 GLY A O 1
ATOM 877 N N . GLU A 1 124 ? -4.512 -18.062 6.984 1 98.12 124 GLU A N 1
ATOM 878 C CA . GLU A 1 124 ? -5.215 -18.703 8.094 1 98.12 124 GLU A CA 1
ATOM 879 C C . GLU A 1 124 ? -6.562 -19.266 7.641 1 98.12 124 GLU A C 1
ATOM 881 O O . GLU A 1 124 ? -6.637 -20.016 6.672 1 98.12 124 GLU A O 1
ATOM 886 N N . GLU A 1 125 ? -7.684 -18.969 8.391 1 97.94 125 GLU A N 1
ATOM 887 C CA . GLU A 1 125 ? -8.961 -19.562 8.031 1 97.94 125 GLU A CA 1
ATOM 888 C C . GLU A 1 125 ? -9.648 -18.781 6.918 1 97.94 125 GLU A C 1
ATOM 890 O O . GLU A 1 125 ? -9.602 -17.547 6.898 1 97.94 125 GLU A O 1
ATOM 895 N N . GLY A 1 126 ? -10.25 -19.547 5.996 1 96.69 126 GLY A N 1
ATOM 896 C CA . GLY A 1 126 ? -10.977 -18.922 4.895 1 96.69 126 GLY A CA 1
ATOM 897 C C . GLY A 1 126 ? -10.328 -19.156 3.545 1 96.69 126 GLY A C 1
ATOM 898 O O . GLY A 1 126 ? -9.25 -19.766 3.463 1 96.69 126 GLY A O 1
ATOM 899 N N . ASN A 1 127 ? -11.039 -18.828 2.445 1 95.31 127 ASN A N 1
ATOM 900 C CA . ASN A 1 127 ? -10.477 -18.875 1.101 1 95.31 127 ASN A CA 1
ATOM 901 C C . ASN A 1 127 ? -9.703 -17.594 0.775 1 95.31 127 ASN A C 1
ATOM 903 O O . ASN A 1 127 ? -10.266 -16.641 0.239 1 95.31 127 ASN A O 1
ATOM 907 N N . ASP A 1 128 ? -8.43 -17.641 0.996 1 95.06 128 ASP A N 1
ATOM 908 C CA . ASP A 1 128 ? -7.598 -16.438 1.001 1 95.06 128 ASP A CA 1
ATOM 909 C C . ASP A 1 128 ? -6.832 -16.297 -0.311 1 95.06 128 ASP A C 1
ATOM 911 O O . ASP A 1 128 ? -6.574 -17.297 -0.996 1 95.06 128 ASP A O 1
ATOM 915 N N . PHE A 1 129 ? -6.605 -15.062 -0.714 1 94.94 129 PHE A N 1
ATOM 916 C CA . PHE A 1 129 ? -5.586 -14.688 -1.689 1 94.94 129 PHE A CA 1
ATOM 917 C C . PHE A 1 129 ? -4.387 -14.047 -1.004 1 94.94 129 PHE A C 1
ATOM 919 O O . PHE A 1 129 ? -4.465 -12.898 -0.562 1 94.94 129 PHE A O 1
ATOM 926 N N . VAL A 1 130 ? -3.295 -14.789 -0.907 1 96.75 130 VAL A N 1
ATOM 927 C CA . VAL A 1 130 ? -2.115 -14.312 -0.196 1 96.75 130 VAL A CA 1
ATOM 928 C C . VAL A 1 130 ? -0.907 -14.328 -1.129 1 96.75 130 VAL A C 1
ATOM 930 O O . VAL A 1 130 ? -0.706 -15.289 -1.877 1 96.75 130 VAL A O 1
ATOM 933 N N . ALA A 1 131 ? -0.146 -13.25 -1.129 1 95.56 131 ALA A N 1
ATOM 934 C CA . ALA A 1 131 ? 1.012 -13.094 -2.006 1 95.56 131 ALA A CA 1
ATOM 935 C C . ALA A 1 131 ? 2.221 -12.578 -1.23 1 95.56 131 ALA A C 1
ATOM 937 O O . ALA A 1 131 ? 2.072 -11.828 -0.263 1 95.56 131 ALA A O 1
ATOM 938 N N . GLY A 1 132 ? 3.346 -12.992 -1.696 1 96.38 132 GLY A N 1
ATOM 939 C CA . GLY A 1 132 ? 4.566 -12.539 -1.052 1 96.38 132 GLY A CA 1
ATOM 940 C C . GLY A 1 132 ? 5 -11.148 -1.495 1 96.38 132 GLY A C 1
ATOM 941 O O . GLY A 1 132 ? 5.488 -10.359 -0.687 1 96.38 132 GLY A O 1
ATOM 942 N N . GLY A 1 133 ? 4.859 -10.859 -2.785 1 92.69 133 GLY A N 1
ATOM 943 C CA . GLY A 1 133 ? 5.41 -9.641 -3.354 1 92.69 133 GLY A CA 1
ATOM 944 C C . GLY A 1 133 ? 6.805 -9.828 -3.922 1 92.69 133 GLY A C 1
ATOM 945 O O . GLY A 1 133 ? 7.098 -10.844 -4.547 1 92.69 133 GLY A O 1
ATOM 946 N N . GLU A 1 134 ? 7.57 -8.812 -3.684 1 90.88 134 GLU A N 1
ATOM 947 C CA . GLU A 1 134 ? 8.945 -8.875 -4.16 1 90.88 134 GLU A CA 1
ATOM 948 C C . GLU A 1 134 ? 9.844 -9.617 -3.172 1 90.88 134 GLU A C 1
ATOM 950 O O . GLU A 1 134 ? 9.477 -9.789 -2.006 1 90.88 134 GLU A O 1
ATOM 955 N N . ASP A 1 135 ? 11.008 -10.141 -3.609 1 96 135 ASP A N 1
ATOM 956 C CA . ASP A 1 135 ? 12.039 -10.797 -2.812 1 96 135 ASP A CA 1
ATOM 957 C C . ASP A 1 135 ? 11.594 -12.195 -2.385 1 96 135 ASP A C 1
ATOM 959 O O . ASP A 1 135 ? 10.703 -12.789 -2.998 1 96 135 ASP A O 1
ATOM 963 N N . ASP A 1 136 ? 12.391 -12.836 -1.534 1 98.62 136 ASP A N 1
ATOM 964 C CA . ASP A 1 136 ? 12.125 -14.211 -1.13 1 98.62 136 ASP A CA 1
ATOM 965 C C . ASP A 1 136 ? 11.172 -14.266 0.059 1 98.62 136 ASP A C 1
ATOM 967 O O . ASP A 1 136 ? 11.5 -13.797 1.15 1 98.62 136 ASP A O 1
ATOM 971 N N . ASP A 1 137 ? 10.016 -14.891 -0.14 1 98.69 137 ASP A N 1
ATOM 972 C CA . ASP A 1 137 ? 8.945 -14.844 0.857 1 98.69 137 ASP A CA 1
ATOM 973 C C . ASP A 1 137 ? 8.531 -16.25 1.275 1 98.69 137 ASP A C 1
ATOM 975 O O . ASP A 1 137 ? 8.852 -17.234 0.595 1 98.69 137 ASP A O 1
ATOM 979 N N . THR A 1 138 ? 7.906 -16.375 2.436 1 98.94 138 THR A N 1
ATOM 980 C CA . THR A 1 138 ? 7.188 -17.562 2.889 1 98.94 138 THR A CA 1
ATOM 981 C C . THR A 1 138 ? 5.695 -17.266 3.037 1 98.94 138 THR A C 1
ATOM 983 O O . THR A 1 138 ? 5.309 -16.359 3.773 1 98.94 138 THR A O 1
ATOM 986 N N . VAL A 1 139 ? 4.879 -18 2.326 1 98.88 139 VAL A N 1
ATOM 987 C CA . VAL A 1 139 ? 3.451 -17.688 2.254 1 98.88 139 VAL A CA 1
ATOM 988 C C . VAL A 1 139 ? 2.645 -18.953 2.564 1 98.88 139 VAL A C 1
ATOM 990 O O . VAL A 1 139 ? 2.863 -20 1.955 1 98.88 139 VAL A O 1
ATOM 993 N N . TYR A 1 140 ? 1.725 -18.859 3.531 1 98.88 140 TYR A N 1
ATOM 994 C CA . TYR A 1 140 ? 0.83 -19.938 3.932 1 98.88 140 TYR A CA 1
ATOM 995 C C . TYR A 1 140 ? -0.618 -19.594 3.6 1 98.88 140 TYR A C 1
ATOM 997 O O . TYR A 1 140 ? -1.127 -18.547 4.012 1 98.88 140 TYR A O 1
ATOM 1005 N N . GLY A 1 141 ? -1.246 -20.484 2.914 1 98.56 141 GLY A N 1
ATOM 1006 C CA . GLY A 1 141 ? -2.668 -20.281 2.678 1 98.56 141 GLY A CA 1
ATOM 1007 C C . GLY A 1 141 ? -3.518 -20.547 3.908 1 98.56 141 GLY A C 1
ATOM 1008 O O . GLY A 1 141 ? -4.465 -19.797 4.176 1 98.56 141 GLY A O 1
ATOM 1009 N N . GLY A 1 142 ? -3.244 -21.562 4.684 1 98.56 142 GLY A N 1
ATOM 1010 C CA . GLY A 1 142 ? -4.047 -21.953 5.828 1 98.56 142 GLY A CA 1
ATOM 1011 C C . GLY A 1 142 ? -5.215 -22.844 5.453 1 98.56 142 GLY A C 1
ATOM 1012 O O . GLY A 1 142 ? -5.152 -23.578 4.461 1 98.56 142 GLY A O 1
ATOM 1013 N N . ASP A 1 143 ? -6.215 -22.891 6.332 1 98.25 143 ASP A N 1
ATOM 1014 C CA . ASP A 1 143 ? -7.41 -23.672 6.043 1 98.25 143 ASP A CA 1
ATOM 1015 C C . ASP A 1 143 ? -8.289 -22.984 5.008 1 98.25 143 ASP A C 1
ATOM 1017 O O . ASP A 1 143 ? -8.461 -21.766 5.051 1 98.25 143 ASP A O 1
ATOM 1021 N N . GLY A 1 144 ? -8.828 -23.781 4.066 1 97.44 144 GLY A N 1
ATOM 1022 C CA . GLY A 1 144 ? -9.664 -23.25 3.01 1 97.44 144 GLY A CA 1
ATOM 1023 C C . GLY A 1 144 ? -9.062 -23.406 1.628 1 97.44 144 GLY A C 1
ATOM 1024 O O . GLY A 1 144 ? -7.973 -23.969 1.482 1 97.44 144 GLY A O 1
ATOM 1025 N N . ASN A 1 145 ? -9.82 -23.094 0.577 1 96.75 145 ASN A N 1
ATOM 1026 C CA . ASN A 1 145 ? -9.312 -23.078 -0.79 1 96.75 145 ASN A CA 1
ATOM 1027 C C . ASN A 1 145 ? -8.602 -21.75 -1.105 1 96.75 145 ASN A C 1
ATOM 1029 O O . ASN A 1 145 ? -9.25 -20.75 -1.405 1 96.75 145 ASN A O 1
ATOM 1033 N N . ASP A 1 146 ? -7.305 -21.812 -1.105 1 95.81 146 ASP A N 1
ATOM 1034 C CA . ASP A 1 146 ? -6.52 -20.594 -1.113 1 95.81 146 ASP A CA 1
ATOM 1035 C C . ASP A 1 146 ? -5.785 -20.406 -2.441 1 95.81 146 ASP A C 1
ATOM 1037 O O . ASP A 1 146 ? -5.5 -21.391 -3.133 1 95.81 146 ASP A O 1
ATOM 1041 N N . LEU A 1 147 ? -5.582 -19.188 -2.803 1 95 147 LEU A N 1
ATOM 1042 C CA . LEU A 1 147 ? -4.621 -18.797 -3.826 1 95 147 LEU A CA 1
ATOM 1043 C C . LEU A 1 147 ? -3.346 -18.25 -3.195 1 95 147 LEU A C 1
ATOM 1045 O O . LEU A 1 147 ? -3.381 -17.234 -2.496 1 95 147 LEU A O 1
ATOM 1049 N N . VAL A 1 148 ? -2.301 -18.906 -3.393 1 96.81 148 VAL A N 1
ATOM 1050 C CA . VAL A 1 148 ? -1.015 -18.562 -2.797 1 96.81 148 VAL A CA 1
ATOM 1051 C C . VAL A 1 148 ? -0.022 -18.188 -3.895 1 96.81 148 VAL A C 1
ATOM 1053 O O . VAL A 1 148 ? 0.315 -19.016 -4.746 1 96.81 148 VAL A O 1
ATOM 1056 N N . ASP A 1 149 ? 0.408 -16.984 -3.811 1 95.38 149 ASP A N 1
ATOM 1057 C CA . ASP A 1 149 ? 1.241 -16.453 -4.887 1 95.38 149 ASP A CA 1
ATOM 1058 C C . ASP A 1 149 ? 2.592 -15.984 -4.352 1 95.38 149 ASP A C 1
ATOM 1060 O O . ASP A 1 149 ? 2.652 -15.234 -3.371 1 95.38 149 ASP A O 1
ATOM 1064 N N . GLY A 1 150 ? 3.639 -16.422 -5.023 1 95.94 150 GLY A N 1
ATOM 1065 C CA . GLY A 1 150 ? 4.965 -15.992 -4.613 1 95.94 150 GLY A CA 1
ATOM 1066 C C . GLY A 1 150 ? 5.34 -14.625 -5.145 1 95.94 150 GLY A C 1
ATOM 1067 O O . GLY A 1 150 ? 6.039 -13.859 -4.477 1 95.94 150 GLY A O 1
ATOM 1068 N N . ASP A 1 151 ? 4.941 -14.391 -6.355 1 91.75 151 ASP A N 1
ATOM 1069 C CA . ASP A 1 151 ? 5.32 -13.188 -7.09 1 91.75 151 ASP A CA 1
ATOM 1070 C C . ASP A 1 151 ? 6.793 -13.234 -7.492 1 91.75 151 ASP A C 1
ATOM 1072 O O . ASP A 1 151 ? 7.242 -14.188 -8.133 1 91.75 151 ASP A O 1
ATOM 1076 N N . LEU A 1 152 ? 7.531 -12.195 -7.164 1 90.94 152 LEU A N 1
ATOM 1077 C CA . LEU A 1 152 ? 8.945 -12.188 -7.527 1 90.94 152 LEU A CA 1
ATOM 1078 C C . LEU A 1 152 ? 9.797 -12.797 -6.422 1 90.94 152 LEU A C 1
ATOM 1080 O O . LEU A 1 152 ? 9.398 -12.789 -5.254 1 90.94 152 LEU A O 1
ATOM 1084 N N . GLY A 1 153 ? 10.906 -13.375 -6.82 1 96.12 153 GLY A N 1
ATOM 1085 C CA . GLY A 1 153 ? 11.82 -13.938 -5.836 1 96.12 153 GLY A CA 1
ATOM 1086 C C . GLY A 1 153 ? 11.703 -15.438 -5.703 1 96.12 153 GLY A C 1
ATOM 1087 O O . GLY A 1 153 ? 10.93 -16.078 -6.426 1 96.12 153 GLY A O 1
ATOM 1088 N N . ASN A 1 154 ? 12.625 -16.062 -4.977 1 98.75 154 ASN A N 1
ATOM 1089 C CA . ASN A 1 154 ? 12.57 -17.469 -4.633 1 98.75 154 ASN A CA 1
ATOM 1090 C C . ASN A 1 154 ? 11.727 -17.719 -3.385 1 98.75 154 ASN A C 1
ATOM 1092 O O . ASN A 1 154 ? 12.195 -17.516 -2.264 1 98.75 154 ASN A O 1
ATOM 1096 N N . ASP A 1 155 ? 10.578 -18.25 -3.543 1 98.69 155 ASP A N 1
ATOM 1097 C CA . ASP A 1 155 ? 9.578 -18.25 -2.479 1 98.69 155 ASP A CA 1
ATOM 1098 C C . ASP A 1 155 ? 9.312 -19.672 -1.981 1 98.69 155 ASP A C 1
ATOM 1100 O O . ASP A 1 155 ? 9.586 -20.641 -2.688 1 98.69 155 ASP A O 1
ATOM 1104 N N . VAL A 1 156 ? 8.859 -19.766 -0.75 1 98.94 156 VAL A N 1
ATOM 1105 C CA . VAL A 1 156 ? 8.352 -21 -0.152 1 98.94 156 VAL A CA 1
ATOM 1106 C C . VAL A 1 156 ? 6.848 -20.875 0.075 1 98.94 156 VAL A C 1
ATOM 1108 O O . VAL A 1 156 ? 6.395 -20.031 0.852 1 98.94 156 VAL A O 1
ATOM 1111 N N . LEU A 1 157 ? 6.094 -21.703 -0.606 1 98.88 157 LEU A N 1
ATOM 1112 C CA . LEU A 1 157 ? 4.641 -21.562 -0.649 1 98.88 157 LEU A CA 1
ATOM 1113 C C . LEU A 1 157 ? 3.957 -22.812 -0.109 1 98.88 157 LEU A C 1
ATOM 1115 O O . LEU A 1 157 ? 4.309 -23.922 -0.492 1 98.88 157 LEU A O 1
ATOM 1119 N N . PHE A 1 158 ? 3.025 -22.609 0.771 1 98.94 158 PHE A N 1
ATOM 1120 C CA . PHE A 1 158 ? 2.232 -23.688 1.354 1 98.94 158 PHE A CA 1
ATOM 1121 C C . PHE A 1 158 ? 0.746 -23.453 1.123 1 98.94 158 PHE A C 1
ATOM 1123 O O . PHE A 1 158 ? 0.216 -22.391 1.479 1 98.94 158 PHE A O 1
ATOM 1130 N N . GLY A 1 159 ? 0.129 -24.406 0.515 1 98.5 159 GLY A N 1
ATOM 1131 C CA . GLY A 1 159 ? -1.32 -24.328 0.426 1 98.5 159 GLY A CA 1
ATOM 1132 C C . GLY A 1 159 ? -2.018 -24.672 1.727 1 98.5 159 GLY A C 1
ATOM 1133 O O . GLY A 1 159 ? -2.975 -24 2.125 1 98.5 159 GLY A O 1
ATOM 1134 N N . ASP A 1 160 ? -1.545 -25.766 2.354 1 98.12 160 ASP A N 1
ATOM 1135 C CA . ASP A 1 160 ? -2.096 -26.328 3.582 1 98.12 160 ASP A CA 1
ATOM 1136 C C . ASP A 1 160 ? -3.379 -27.109 3.301 1 98.12 160 ASP A C 1
ATOM 1138 O O . ASP A 1 160 ? -3.406 -27.969 2.42 1 98.12 160 ASP A O 1
ATOM 1142 N N . ALA A 1 161 ? -4.449 -26.953 4.16 1 98.06 161 ALA A N 1
ATOM 1143 C CA . ALA A 1 161 ? -5.66 -27.75 3.967 1 98.06 161 ALA A CA 1
ATOM 1144 C C . ALA A 1 161 ? -6.605 -27.062 2.979 1 98.06 161 ALA A C 1
ATOM 1146 O O . ALA A 1 161 ? -6.727 -25.844 2.969 1 98.06 161 ALA A O 1
ATOM 1147 N N . GLY A 1 162 ? -7.242 -27.875 2.16 1 97.81 162 GLY A N 1
ATOM 1148 C CA . GLY A 1 162 ? -8.18 -27.359 1.177 1 97.81 162 GLY A CA 1
ATOM 1149 C C . GLY A 1 162 ? -7.703 -27.531 -0.252 1 97.81 162 GLY A C 1
ATOM 1150 O O . GLY A 1 162 ? -6.664 -28.156 -0.494 1 97.81 162 GLY A O 1
ATOM 1151 N N . ASN A 1 163 ? -8.508 -27.141 -1.244 1 97.81 163 ASN A N 1
ATOM 1152 C CA . ASN A 1 163 ? -8.133 -27.141 -2.652 1 97.81 163 ASN A CA 1
ATOM 1153 C C . ASN A 1 163 ? -7.457 -25.828 -3.055 1 97.81 163 ASN A C 1
ATOM 1155 O O . ASN A 1 163 ? -8.141 -24.844 -3.352 1 97.81 163 ASN A O 1
ATOM 1159 N N . ASP A 1 164 ? -6.152 -25.891 -3.123 1 96.44 164 ASP A N 1
ATOM 1160 C CA . ASP A 1 164 ? -5.383 -24.656 -3.219 1 96.44 164 ASP A CA 1
ATOM 1161 C C . ASP A 1 164 ? -4.746 -24.5 -4.598 1 96.44 164 ASP A C 1
ATOM 1163 O O . ASP A 1 164 ? -4.551 -25.5 -5.305 1 96.44 164 ASP A O 1
ATOM 1167 N N . VAL A 1 165 ? -4.527 -23.266 -4.992 1 95.12 165 VAL A N 1
ATOM 1168 C CA . VAL A 1 165 ? -3.752 -22.922 -6.176 1 95.12 165 VAL A CA 1
ATOM 1169 C C . VAL A 1 165 ? -2.494 -22.156 -5.77 1 95.12 165 VAL A C 1
ATOM 1171 O O . VAL A 1 165 ? -2.578 -21.125 -5.098 1 95.12 165 VAL A O 1
ATOM 1174 N N . LEU A 1 166 ? -1.36 -22.688 -6.098 1 96.44 166 LEU A N 1
ATOM 1175 C CA . LEU A 1 166 ? -0.086 -22.047 -5.789 1 96.44 166 LEU A CA 1
ATOM 1176 C C . LEU A 1 166 ? 0.62 -21.594 -7.066 1 96.44 166 LEU A C 1
ATOM 1178 O O . LEU A 1 166 ? 0.728 -22.375 -8.023 1 96.44 166 LEU A O 1
ATOM 1182 N N . PHE A 1 167 ? 1.044 -20.344 -7.059 1 93.56 167 PHE A N 1
ATOM 1183 C CA . PHE A 1 167 ? 1.837 -19.781 -8.141 1 93.56 167 PHE A CA 1
ATOM 1184 C C . PHE A 1 167 ? 3.221 -19.375 -7.648 1 93.56 167 PHE A C 1
ATOM 1186 O O . PHE A 1 167 ? 3.344 -18.531 -6.758 1 93.56 167 PHE A O 1
ATOM 1193 N N . GLY A 1 168 ? 4.199 -20 -8.281 1 95 168 GLY A N 1
ATOM 1194 C CA . GLY A 1 168 ? 5.547 -19.562 -7.953 1 95 168 GLY A CA 1
ATOM 1195 C C . GLY A 1 168 ? 5.918 -18.234 -8.57 1 95 168 GLY A C 1
ATOM 1196 O O . GLY A 1 168 ? 6.57 -17.406 -7.938 1 95 168 GLY A O 1
ATOM 1197 N N . ASP A 1 169 ? 5.523 -18.062 -9.828 1 91.31 169 ASP A N 1
ATOM 1198 C CA . ASP A 1 169 ? 5.867 -16.906 -10.648 1 91.31 169 ASP A CA 1
ATOM 1199 C C . ASP A 1 169 ? 7.367 -16.844 -10.906 1 91.31 169 ASP A C 1
ATOM 1201 O O . ASP A 1 169 ? 7.992 -17.859 -11.227 1 91.31 169 ASP A O 1
ATOM 1205 N N . TYR A 1 170 ? 7.969 -15.664 -10.805 1 91.5 170 TYR A N 1
ATOM 1206 C CA . TYR A 1 170 ? 9.391 -15.555 -11.117 1 91.5 170 TYR A CA 1
ATOM 1207 C C . TYR A 1 170 ? 10.242 -16.078 -9.969 1 91.5 170 TYR A C 1
ATOM 1209 O O . TYR A 1 170 ? 9.922 -15.859 -8.797 1 91.5 170 TYR A O 1
ATOM 1217 N N . GLY A 1 171 ? 11.273 -16.766 -10.375 1 95.94 171 GLY A N 1
ATOM 1218 C CA . GLY A 1 171 ? 12.211 -17.234 -9.367 1 95.94 171 GLY A CA 1
ATOM 1219 C C . GLY A 1 171 ? 12.164 -18.734 -9.164 1 95.94 171 GLY A C 1
ATOM 1220 O O . GLY A 1 171 ? 11.438 -19.438 -9.875 1 95.94 171 GLY A O 1
ATOM 1221 N N . ASN A 1 172 ? 13.117 -19.266 -8.391 1 98.62 172 ASN A N 1
ATOM 1222 C CA . ASN A 1 172 ? 13.141 -20.672 -8.016 1 98.62 172 ASN A CA 1
ATOM 1223 C C . ASN A 1 172 ? 12.32 -20.922 -6.758 1 98.62 172 ASN A C 1
ATOM 1225 O O . ASN A 1 172 ? 12.828 -20.812 -5.641 1 98.62 172 ASN A O 1
ATOM 1229 N N . ASP A 1 173 ? 11.148 -21.406 -6.934 1 98.56 173 ASP A N 1
ATOM 1230 C CA . ASP A 1 173 ? 10.172 -21.469 -5.848 1 98.56 173 ASP A CA 1
ATOM 1231 C C . ASP A 1 173 ? 9.992 -22.906 -5.363 1 98.56 173 ASP A C 1
ATOM 1233 O O . ASP A 1 173 ? 10.258 -23.859 -6.102 1 98.56 173 ASP A O 1
ATOM 1237 N N . ARG A 1 174 ? 9.617 -23.031 -4.109 1 98.94 174 ARG A N 1
ATOM 1238 C CA . ARG A 1 174 ? 9.242 -24.297 -3.498 1 98.94 174 ARG A CA 1
ATOM 1239 C C . ARG A 1 174 ? 7.77 -24.312 -3.109 1 98.94 174 ARG A C 1
ATOM 1241 O O . ARG A 1 174 ? 7.312 -23.438 -2.363 1 98.94 174 ARG A O 1
ATOM 1248 N N . MET A 1 175 ? 7.051 -25.25 -3.645 1 98.88 175 MET A N 1
ATOM 1249 C CA . MET A 1 175 ? 5.602 -25.25 -3.484 1 98.88 175 MET A CA 1
ATOM 1250 C C . MET A 1 175 ? 5.125 -26.562 -2.859 1 98.88 175 MET A C 1
ATOM 1252 O O . MET A 1 175 ? 5.465 -27.641 -3.34 1 98.88 175 MET A O 1
ATOM 1256 N N . SER A 1 176 ? 4.402 -26.5 -1.812 1 98.88 176 SER A N 1
ATOM 1257 C CA . SER A 1 176 ? 3.709 -27.609 -1.169 1 98.88 176 SER A CA 1
ATOM 1258 C C . SER A 1 176 ? 2.197 -27.406 -1.181 1 98.88 176 SER A C 1
ATOM 1260 O O . SER A 1 176 ? 1.691 -26.469 -0.571 1 98.88 176 SER A O 1
ATOM 1262 N N . GLY A 1 177 ? 1.504 -28.25 -1.783 1 98.31 177 GLY A N 1
ATOM 1263 C CA . GLY A 1 177 ? 0.065 -28.078 -1.908 1 98.31 177 GLY A CA 1
ATOM 1264 C C . GLY A 1 177 ? -0.685 -28.375 -0.622 1 98.31 177 GLY A C 1
ATOM 1265 O O . GLY A 1 177 ? -1.74 -27.797 -0.366 1 98.31 177 GLY A O 1
ATOM 1266 N N . GLY A 1 178 ? -0.186 -29.281 0.18 1 97.81 178 GLY A N 1
ATOM 1267 C CA . GLY A 1 178 ? -0.916 -29.734 1.352 1 97.81 178 GLY A CA 1
ATOM 1268 C C . GLY A 1 178 ? -1.987 -30.766 1.023 1 97.81 178 GLY A C 1
ATOM 1269 O O . GLY A 1 178 ? -1.825 -31.562 0.103 1 97.81 178 GLY A O 1
ATOM 1270 N N . THR A 1 179 ? -3.076 -30.875 1.843 1 97.94 179 THR A N 1
ATOM 1271 C CA . THR A 1 179 ? -4.148 -31.844 1.606 1 97.94 179 THR A CA 1
ATOM 1272 C C . THR A 1 179 ? -5.188 -31.266 0.646 1 97.94 179 THR A C 1
ATOM 1274 O O . THR A 1 179 ? -5.25 -30.047 0.448 1 97.94 179 THR A O 1
ATOM 1277 N N . GLY A 1 180 ? -5.93 -32.094 -0.009 1 98 180 GLY A N 1
ATOM 1278 C CA . GLY A 1 180 ? -6.957 -31.672 -0.946 1 98 180 GLY A CA 1
ATOM 1279 C C . GLY A 1 180 ? -6.516 -31.75 -2.395 1 98 180 GLY A C 1
ATOM 1280 O O . GLY A 1 180 ? -5.586 -32.5 -2.721 1 98 180 GLY A O 1
ATOM 1281 N N . THR A 1 181 ? -7.289 -31.203 -3.305 1 98.31 181 THR A N 1
ATOM 1282 C CA . THR A 1 181 ? -6.98 -31.141 -4.73 1 98.31 181 THR A CA 1
ATOM 1283 C C . THR A 1 181 ? -6.355 -29.797 -5.09 1 98.31 181 THR A C 1
ATOM 1285 O O . THR A 1 181 ? -7.043 -28.766 -5.117 1 98.31 181 THR A O 1
ATOM 1288 N N . ASN A 1 182 ? -5.031 -29.844 -5.348 1 98 182 ASN A N 1
ATOM 1289 C CA . ASN A 1 182 ? -4.285 -28.594 -5.492 1 98 182 ASN A CA 1
ATOM 1290 C C . ASN A 1 182 ? -3.73 -28.438 -6.902 1 98 182 ASN A C 1
ATOM 1292 O O . ASN A 1 182 ? -3.629 -29.406 -7.648 1 98 182 ASN A O 1
ATOM 1296 N N . THR A 1 183 ? -3.488 -27.219 -7.266 1 96.88 183 THR A N 1
ATOM 1297 C CA . THR A 1 183 ? -2.736 -26.875 -8.469 1 96.88 183 THR A CA 1
ATOM 1298 C C . THR A 1 183 ? -1.447 -26.141 -8.102 1 96.88 183 THR A C 1
ATOM 1300 O O . THR A 1 183 ? -1.476 -25.156 -7.367 1 96.88 183 THR A O 1
ATOM 1303 N N . LEU A 1 184 ? -0.332 -26.641 -8.531 1 97.94 184 LEU A N 1
ATOM 1304 C CA . LEU A 1 184 ? 0.98 -26.031 -8.359 1 97.94 184 LEU A CA 1
ATOM 1305 C C . LEU A 1 184 ? 1.561 -25.594 -9.695 1 97.94 184 LEU A C 1
ATOM 1307 O O . LEU A 1 184 ? 1.797 -26.422 -10.578 1 97.94 184 LEU A O 1
ATOM 1311 N N . ASP A 1 185 ? 1.721 -24.328 -9.859 1 94.81 185 ASP A N 1
ATOM 1312 C CA . ASP A 1 185 ? 2.305 -23.75 -11.062 1 94.81 185 ASP A CA 1
ATOM 1313 C C . ASP A 1 185 ? 3.617 -23.031 -10.758 1 94.81 185 ASP A C 1
ATOM 1315 O O . ASP A 1 185 ? 3.609 -21.906 -10.25 1 94.81 185 ASP A O 1
ATOM 1319 N N . GLY A 1 186 ? 4.707 -23.594 -11.117 1 95.5 186 GLY A N 1
ATOM 1320 C CA . GLY A 1 186 ? 6.004 -23 -10.82 1 95.5 186 GLY A CA 1
ATOM 1321 C C . GLY A 1 186 ? 6.305 -21.766 -11.648 1 95.5 186 GLY A C 1
ATOM 1322 O O . GLY A 1 186 ? 6.98 -20.859 -11.18 1 95.5 186 GLY A O 1
ATOM 1323 N N . ALA A 1 187 ? 5.852 -21.781 -12.867 1 91.31 187 ALA A N 1
ATOM 1324 C CA . ALA A 1 187 ? 6.066 -20.688 -13.812 1 91.31 187 ALA A CA 1
ATOM 1325 C C . ALA A 1 187 ? 7.543 -20.562 -14.172 1 91.31 187 ALA A C 1
ATOM 1327 O O . ALA A 1 187 ? 8.172 -21.547 -14.594 1 91.31 187 ALA A O 1
ATOM 1328 N N . LEU A 1 188 ? 8.086 -19.344 -14.164 1 91.06 188 LEU A N 1
ATOM 1329 C CA . LEU A 1 188 ? 9.453 -19.141 -14.609 1 91.06 188 LEU A CA 1
ATOM 1330 C C . LEU A 1 188 ? 10.445 -19.484 -13.508 1 91.06 188 LEU A C 1
ATOM 1332 O O . LEU A 1 188 ? 10.188 -19.234 -12.328 1 91.06 188 LEU A O 1
ATOM 1336 N N . GLY A 1 189 ? 11.539 -20.031 -13.922 1 95.06 189 GLY A N 1
ATOM 1337 C CA . GLY A 1 189 ? 12.562 -20.422 -12.969 1 95.06 189 GLY A CA 1
ATOM 1338 C C . GLY A 1 189 ? 12.672 -21.922 -12.789 1 95.06 189 GLY A C 1
ATOM 1339 O O . GLY A 1 189 ? 12.078 -22.688 -13.555 1 95.06 189 GLY A O 1
ATOM 1340 N N . ILE A 1 190 ? 13.562 -22.375 -11.883 1 97.88 190 ILE A N 1
ATOM 1341 C CA . ILE A 1 190 ? 13.688 -23.766 -11.484 1 97.88 190 ILE A CA 1
ATOM 1342 C C . ILE A 1 190 ? 12.922 -24 -10.18 1 97.88 190 ILE A C 1
ATOM 1344 O O . ILE A 1 190 ? 13.445 -23.766 -9.094 1 97.88 190 ILE A O 1
ATOM 1348 N N . ASP A 1 191 ? 11.766 -24.5 -10.352 1 98.31 191 ASP A N 1
ATOM 1349 C CA . ASP A 1 191 ? 10.836 -24.609 -9.227 1 98.31 191 ASP A CA 1
ATOM 1350 C C . ASP A 1 191 ? 10.758 -26.062 -8.719 1 98.31 191 ASP A C 1
ATOM 1352 O O . ASP A 1 191 ? 11.094 -27 -9.453 1 98.31 191 ASP A O 1
ATOM 1356 N N . THR A 1 192 ? 10.344 -26.188 -7.5 1 98.88 192 THR A N 1
ATOM 1357 C CA . THR A 1 192 ? 10.266 -27.484 -6.84 1 98.88 192 THR A CA 1
ATOM 1358 C C . THR A 1 192 ? 8.867 -27.719 -6.277 1 98.88 192 THR A C 1
ATOM 1360 O O . THR A 1 192 ? 8.359 -26.906 -5.504 1 98.88 192 THR A O 1
ATOM 1363 N N . ALA A 1 193 ? 8.219 -28.75 -6.668 1 98.88 193 ALA A N 1
ATOM 1364 C CA . ALA A 1 193 ? 7.047 -29.266 -5.973 1 98.88 193 ALA A CA 1
ATOM 1365 C C . ALA A 1 193 ? 7.445 -30.234 -4.863 1 98.88 193 ALA A C 1
ATOM 1367 O O . ALA A 1 193 ? 8.219 -31.172 -5.094 1 98.88 193 ALA A O 1
ATOM 1368 N N . VAL A 1 194 ? 6.898 -30.016 -3.695 1 98.81 194 VAL A N 1
ATOM 1369 C CA . VAL A 1 194 ? 7.336 -30.766 -2.525 1 98.81 194 VAL A CA 1
ATOM 1370 C C . VAL A 1 194 ? 6.195 -31.656 -2.025 1 98.81 194 VAL A C 1
ATOM 1372 O O . VAL A 1 194 ? 5.066 -31.188 -1.857 1 98.81 194 VAL A O 1
ATOM 1375 N N . PHE A 1 195 ? 6.535 -32.906 -1.784 1 98.31 195 PHE A N 1
ATOM 1376 C CA . PHE A 1 195 ? 5.586 -33.875 -1.266 1 98.31 195 PHE A CA 1
ATOM 1377 C C . PHE A 1 195 ? 6.121 -34.531 0.006 1 98.31 195 PHE A C 1
ATOM 1379 O O . PHE A 1 195 ? 7.316 -34.812 0.108 1 98.31 195 PHE A O 1
ATOM 1386 N N . ASN A 1 196 ? 5.258 -34.781 0.918 1 96.12 196 ASN A N 1
ATOM 1387 C CA . ASN A 1 196 ? 5.676 -35.344 2.199 1 96.12 196 ASN A CA 1
ATOM 1388 C C . ASN A 1 196 ? 5.52 -36.844 2.23 1 96.12 196 ASN A C 1
ATOM 1390 O O . ASN A 1 196 ? 5.434 -37.469 3.305 1 96.12 196 ASN A O 1
ATOM 1394 N N . PHE A 1 197 ? 5.426 -37.531 1.192 1 97.12 197 PHE A N 1
ATOM 1395 C CA . PHE A 1 197 ? 5.34 -39 1.054 1 97.12 197 PHE A CA 1
ATOM 1396 C C . PHE A 1 197 ? 6.348 -39.5 0.03 1 97.12 197 PHE A C 1
ATOM 1398 O O . PHE A 1 197 ? 6.926 -38.719 -0.719 1 97.12 197 PHE A O 1
ATOM 1405 N N . ASN A 1 198 ? 6.551 -40.812 0.026 1 96.88 198 ASN A N 1
ATOM 1406 C CA . ASN A 1 198 ? 7.531 -41.438 -0.87 1 96.88 198 ASN A CA 1
ATOM 1407 C C . ASN A 1 198 ? 7.004 -41.531 -2.301 1 96.88 198 ASN A C 1
ATOM 1409 O O . ASN A 1 198 ? 5.812 -41.75 -2.516 1 96.88 198 ASN A O 1
ATOM 1413 N N . PHE A 1 199 ? 7.898 -41.312 -3.258 1 96.94 199 PHE A N 1
ATOM 1414 C CA . PHE A 1 199 ? 7.543 -41.438 -4.668 1 96.94 199 PHE A CA 1
ATOM 1415 C C . PHE A 1 199 ? 6.914 -42.781 -4.945 1 96.94 199 PHE A C 1
ATOM 1417 O O . PHE A 1 199 ? 5.992 -42.906 -5.754 1 96.94 199 PHE A O 1
ATOM 1424 N N . ALA A 1 200 ? 7.375 -43.812 -4.215 1 92.69 200 ALA A N 1
ATOM 1425 C CA . ALA A 1 200 ? 6.918 -45.188 -4.43 1 92.69 200 ALA A CA 1
ATOM 1426 C C . ALA A 1 200 ? 5.438 -45.312 -4.086 1 92.69 200 ALA A C 1
ATOM 1428 O O . ALA A 1 200 ? 4.777 -46.25 -4.539 1 92.69 200 ALA A O 1
ATOM 1429 N N . GLN A 1 201 ? 4.945 -44.438 -3.326 1 93.38 201 GLN A N 1
ATOM 1430 C CA . GLN A 1 201 ? 3.559 -44.469 -2.879 1 93.38 201 GLN A CA 1
ATOM 1431 C C . GLN A 1 201 ? 2.678 -43.562 -3.723 1 93.38 201 GLN A C 1
ATOM 1433 O O . GLN A 1 201 ? 1.457 -43.531 -3.557 1 93.38 201 GLN A O 1
ATOM 1438 N N . ALA A 1 202 ? 3.273 -42.844 -4.625 1 96.88 202 ALA A N 1
ATOM 1439 C CA . ALA A 1 202 ? 2.559 -41.812 -5.359 1 96.88 202 ALA A CA 1
ATOM 1440 C C . ALA A 1 202 ? 1.833 -42.406 -6.57 1 96.88 202 ALA A C 1
ATOM 1442 O O . ALA A 1 202 ? 2.346 -43.312 -7.234 1 96.88 202 ALA A O 1
ATOM 1443 N N . GLY A 1 203 ? 0.55 -42 -6.711 1 97.75 203 GLY A N 1
ATOM 1444 C CA . GLY A 1 203 ? -0.037 -42.125 -8.039 1 97.75 203 GLY A CA 1
ATOM 1445 C C . GLY A 1 203 ? 0.421 -41.031 -8.984 1 97.75 203 GLY A C 1
ATOM 1446 O O . GLY A 1 203 ? 0.273 -39.844 -8.688 1 97.75 203 GLY A O 1
ATOM 1447 N N . VAL A 1 204 ? 1.02 -41.438 -10.109 1 98 204 VAL A N 1
ATOM 1448 C CA . VAL A 1 204 ? 1.637 -40.469 -10.977 1 98 204 VAL A CA 1
ATOM 1449 C C . VAL A 1 204 ? 1.048 -40.562 -12.383 1 98 204 VAL A C 1
ATOM 1451 O O . VAL A 1 204 ? 0.96 -41.656 -12.945 1 98 204 VAL A O 1
ATOM 1454 N N . THR A 1 205 ? 0.525 -39.438 -12.898 1 97.5 205 THR A N 1
ATOM 1455 C CA . THR A 1 205 ? 0.353 -39.25 -14.328 1 97.5 205 THR A CA 1
ATOM 1456 C C . THR A 1 205 ? 1.197 -38.062 -14.812 1 97.5 205 THR A C 1
ATOM 1458 O O . THR A 1 205 ? 1.326 -37.062 -14.109 1 97.5 205 THR A O 1
ATOM 1461 N N . SER A 1 206 ? 1.917 -38.281 -15.891 1 97.44 206 SER A N 1
ATOM 1462 C CA . SER A 1 206 ? 2.818 -37.25 -16.359 1 97.44 206 SER A CA 1
ATOM 1463 C C . SER A 1 206 ? 2.764 -37.125 -17.875 1 97.44 206 SER A C 1
ATOM 1465 O O . SER A 1 206 ? 2.721 -38.125 -18.594 1 97.44 206 SER A O 1
ATOM 1467 N N . ALA A 1 207 ? 2.57 -35.875 -18.375 1 95.38 207 ALA A N 1
ATOM 1468 C CA . ALA A 1 207 ? 2.652 -35.5 -19.781 1 95.38 207 ALA A CA 1
ATOM 1469 C C . ALA A 1 207 ? 3.703 -34.406 -19.984 1 95.38 207 ALA A C 1
ATOM 1471 O O . ALA A 1 207 ? 3.412 -33.375 -20.578 1 95.38 207 ALA A O 1
ATOM 1472 N N . GLY A 1 208 ? 4.922 -34.75 -19.5 1 93.31 208 GLY A N 1
ATOM 1473 C CA . GLY A 1 208 ? 5.992 -33.781 -19.594 1 93.31 208 GLY A CA 1
ATOM 1474 C C . GLY A 1 208 ? 5.91 -32.688 -18.531 1 93.31 208 GLY A C 1
ATOM 1475 O O . GLY A 1 208 ? 6.102 -32.969 -17.344 1 93.31 208 GLY A O 1
ATOM 1476 N N . THR A 1 209 ? 5.527 -31.484 -19.031 1 93.31 209 THR A N 1
ATOM 1477 C CA . THR A 1 209 ? 5.523 -30.344 -18.125 1 93.31 209 THR A CA 1
ATOM 1478 C C . THR A 1 209 ? 4.215 -30.266 -17.344 1 93.31 209 THR A C 1
ATOM 1480 O O . THR A 1 209 ? 4.031 -29.375 -16.516 1 93.31 209 THR A O 1
ATOM 1483 N N . LEU A 1 210 ? 3.293 -31.219 -17.547 1 96.44 210 LEU A N 1
ATOM 1484 C CA . LEU A 1 210 ? 2.049 -31.344 -16.797 1 96.44 210 LEU A CA 1
ATOM 1485 C C . LEU A 1 210 ? 1.971 -32.688 -16.109 1 96.44 210 LEU A C 1
ATOM 1487 O O . LEU A 1 210 ? 2.082 -33.75 -16.75 1 96.44 210 LEU A O 1
ATOM 1491 N N . SER A 1 211 ? 1.87 -32.688 -14.805 1 97.81 211 SER A N 1
ATOM 1492 C CA . SER A 1 211 ? 1.806 -33.938 -14.055 1 97.81 211 SER A CA 1
ATOM 1493 C C . SER A 1 211 ? 0.736 -33.875 -12.969 1 97.81 211 SER A C 1
ATOM 1495 O O . SER A 1 211 ? 0.341 -32.781 -12.539 1 97.81 211 SER A O 1
ATOM 1497 N N . SER A 1 212 ? 0.224 -34.938 -12.633 1 98.38 212 SER A N 1
ATOM 1498 C CA . SER A 1 212 ? -0.652 -35.125 -11.484 1 98.38 212 SER A CA 1
ATOM 1499 C C . SER A 1 212 ? -0.059 -36.125 -10.484 1 98.38 212 SER A C 1
ATOM 1501 O O . SER A 1 212 ? 0.345 -37.219 -10.867 1 98.38 212 SER A O 1
ATOM 1503 N N . ILE A 1 213 ? 0.07 -35.688 -9.266 1 98.62 213 ILE A N 1
ATOM 1504 C CA . ILE A 1 213 ? 0.64 -36.5 -8.203 1 98.62 213 ILE A CA 1
ATOM 1505 C C . ILE A 1 213 ? -0.414 -36.75 -7.125 1 98.62 213 ILE A C 1
ATOM 1507 O O . ILE A 1 213 ? -0.933 -35.812 -6.523 1 98.62 213 ILE A O 1
ATOM 1511 N N . ALA A 1 214 ? -0.797 -37.938 -6.91 1 98.25 214 ALA A N 1
ATOM 1512 C CA . ALA A 1 214 ? -1.737 -38.312 -5.863 1 98.25 214 ALA A CA 1
ATOM 1513 C C . ALA A 1 214 ? -1.019 -39.031 -4.715 1 98.25 214 ALA A C 1
ATOM 1515 O O . ALA A 1 214 ? -0.11 -39.812 -4.945 1 98.25 214 ALA A O 1
ATOM 1516 N N . GLY A 1 215 ? -1.301 -38.656 -3.518 1 96.69 215 GLY A N 1
ATOM 1517 C CA . GLY A 1 215 ? -0.761 -39.312 -2.332 1 96.69 215 GLY A CA 1
ATOM 1518 C C . GLY A 1 215 ? -1.188 -38.656 -1.039 1 96.69 215 GLY A C 1
ATOM 1519 O O . GLY A 1 215 ? -1.359 -37.438 -0.991 1 96.69 215 GLY A O 1
ATOM 1520 N N . GLN A 1 216 ? -1.442 -39.469 -0.02 1 92.81 216 GLN A N 1
ATOM 1521 C CA . GLN A 1 216 ? -1.707 -39 1.341 1 92.81 216 GLN A CA 1
ATOM 1522 C C . GLN A 1 216 ? -2.791 -37.938 1.362 1 92.81 216 GLN A C 1
ATOM 1524 O O . GLN A 1 216 ? -2.582 -36.844 1.896 1 92.81 216 GLN A O 1
ATOM 1529 N N . ASN A 1 217 ? -3.877 -38.188 0.883 1 93.94 217 ASN A N 1
ATOM 1530 C CA . ASN A 1 217 ? -5.07 -37.344 0.874 1 93.94 217 ASN A CA 1
ATOM 1531 C C . ASN A 1 217 ? -4.852 -36.062 0.059 1 93.94 217 ASN A C 1
ATOM 1533 O O . ASN A 1 217 ? -5.445 -35.031 0.351 1 93.94 217 ASN A O 1
ATOM 1537 N N . SER A 1 218 ? -3.887 -36.156 -0.871 1 96.38 218 SER A N 1
ATOM 1538 C CA . SER A 1 218 ? -3.598 -35.031 -1.748 1 96.38 218 SER A CA 1
ATOM 1539 C C . SER A 1 218 ? -3.619 -35.438 -3.215 1 96.38 218 SER A C 1
ATOM 1541 O O . SER A 1 218 ? -3.156 -36.531 -3.561 1 96.38 218 SER A O 1
ATOM 1543 N N . LEU A 1 219 ? -4.25 -34.688 -4.027 1 98.25 219 LEU A N 1
ATOM 1544 C CA . LEU A 1 219 ? -4.137 -34.75 -5.48 1 98.25 219 LEU A CA 1
ATOM 1545 C C . LEU A 1 219 ? -3.666 -33.406 -6.047 1 98.25 219 LEU A C 1
ATOM 1547 O O . LEU A 1 219 ? -4.422 -32.438 -6.07 1 98.25 219 LEU A O 1
ATOM 1551 N N . ASP A 1 220 ? -2.41 -33.469 -6.508 1 98.38 220 ASP A N 1
ATOM 1552 C CA . ASP A 1 220 ? -1.802 -32.219 -6.973 1 98.38 220 ASP A CA 1
ATOM 1553 C C . ASP A 1 220 ? -1.58 -32.25 -8.484 1 98.38 220 ASP A C 1
ATOM 1555 O O . ASP A 1 220 ? -0.933 -33.156 -9.008 1 98.38 220 ASP A O 1
ATOM 1559 N N . THR A 1 221 ? -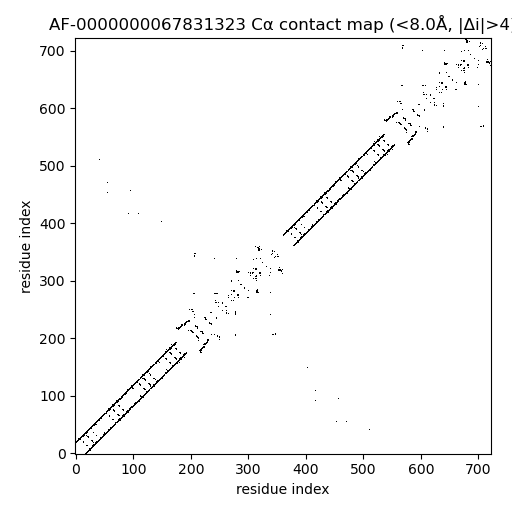2.215 -31.297 -9.172 1 98.31 221 THR A N 1
ATOM 1560 C CA . THR A 1 221 ? -1.817 -31.016 -10.547 1 98.31 221 THR A CA 1
ATOM 1561 C C . THR A 1 221 ? -0.628 -30.062 -10.578 1 98.31 221 THR A C 1
ATOM 1563 O O . THR A 1 221 ? -0.706 -28.938 -10.055 1 98.31 221 THR A O 1
ATOM 1566 N N . VAL A 1 222 ? 0.5 -30.469 -11.125 1 98.12 222 VAL A N 1
ATOM 1567 C CA . VAL A 1 222 ? 1.745 -29.719 -11.133 1 98.12 222 VAL A CA 1
ATOM 1568 C C . VAL A 1 222 ? 2.129 -29.359 -12.562 1 98.12 222 VAL A C 1
ATOM 1570 O O . VAL A 1 222 ? 2.176 -30.219 -13.438 1 98.12 222 VAL A O 1
ATOM 1573 N N . LYS A 1 223 ? 2.311 -28.062 -12.812 1 94.69 223 LYS A N 1
ATOM 1574 C CA . LYS A 1 223 ? 2.717 -27.625 -14.148 1 94.69 223 LYS A CA 1
ATOM 1575 C C . LYS A 1 223 ? 3.881 -26.641 -14.07 1 94.69 223 LYS A C 1
ATOM 1577 O O . LYS A 1 223 ? 4.062 -25.953 -13.055 1 94.69 223 LYS A O 1
ATOM 1582 N N . ASN A 1 224 ? 4.641 -26.609 -15.086 1 93.5 224 ASN A N 1
ATOM 1583 C CA . ASN A 1 224 ? 5.758 -25.672 -15.211 1 93.5 224 ASN A CA 1
ATOM 1584 C C . ASN A 1 224 ? 6.699 -25.75 -14.016 1 93.5 224 ASN A C 1
ATOM 1586 O O . ASN A 1 224 ? 7.062 -24.734 -13.438 1 93.5 224 ASN A O 1
ATOM 1590 N N . THR A 1 225 ? 7.047 -26.891 -13.578 1 97.06 225 THR A N 1
ATOM 1591 C CA . THR A 1 225 ? 7.883 -27.172 -12.422 1 97.06 225 THR A CA 1
ATOM 1592 C C . THR A 1 225 ? 8.969 -28.188 -12.766 1 97.06 225 THR A C 1
ATOM 1594 O O . THR A 1 225 ? 8.695 -29.203 -13.43 1 97.06 225 THR A O 1
ATOM 1597 N N . GLU A 1 226 ? 10.125 -28 -12.281 1 97.25 226 GLU A N 1
ATOM 1598 C CA . GLU A 1 226 ? 11.273 -28.75 -12.773 1 97.25 226 GLU A CA 1
ATOM 1599 C C . GLU A 1 226 ? 11.664 -29.859 -11.805 1 97.25 226 GLU A C 1
ATOM 1601 O O . GLU A 1 226 ? 12.188 -30.891 -12.219 1 97.25 226 GLU A O 1
ATOM 1606 N N . VAL A 1 227 ? 11.492 -29.594 -10.555 1 98.56 227 VAL A N 1
ATOM 1607 C CA . VAL A 1 227 ? 11.945 -30.547 -9.555 1 98.56 227 VAL A CA 1
ATOM 1608 C C . VAL A 1 227 ? 10.75 -31.047 -8.734 1 98.56 227 VAL A C 1
ATOM 1610 O O . VAL A 1 227 ? 9.906 -30.25 -8.32 1 98.56 227 VAL A O 1
ATOM 1613 N N . PHE A 1 228 ? 10.672 -32.312 -8.594 1 98.69 228 PHE A N 1
ATOM 1614 C CA . PHE A 1 228 ? 9.688 -32.969 -7.723 1 98.69 228 PHE A CA 1
ATOM 1615 C C . PHE A 1 228 ? 10.367 -33.625 -6.527 1 98.69 228 PHE A C 1
ATOM 1617 O O . PHE A 1 228 ? 11.086 -34.625 -6.68 1 98.69 228 PHE A O 1
ATOM 1624 N N . ALA A 1 229 ? 10.156 -33 -5.375 1 98.69 229 ALA A N 1
ATOM 1625 C CA . ALA A 1 229 ? 10.82 -33.469 -4.156 1 98.69 229 ALA A CA 1
ATOM 1626 C C . ALA A 1 229 ? 9.891 -34.312 -3.311 1 98.69 229 ALA A C 1
ATOM 1628 O O . ALA A 1 229 ? 8.992 -33.781 -2.641 1 98.69 229 ALA A O 1
ATOM 1629 N N . PHE A 1 230 ? 10.141 -35.594 -3.307 1 98.06 230 PHE A N 1
ATOM 1630 C CA . PHE A 1 230 ? 9.422 -36.531 -2.445 1 98.06 230 PHE A CA 1
ATOM 1631 C C . PHE A 1 230 ? 10.203 -36.812 -1.164 1 98.06 230 PHE A C 1
ATOM 1633 O O . PHE A 1 230 ? 11.336 -36.344 -1.011 1 98.06 230 PHE A O 1
ATOM 1640 N N . ALA A 1 231 ? 9.57 -37.469 -0.171 1 96.94 231 ALA A N 1
ATOM 1641 C CA . ALA A 1 231 ? 10.203 -37.719 1.117 1 96.94 231 ALA A CA 1
ATOM 1642 C C . ALA A 1 231 ? 11.453 -38.594 0.946 1 96.94 231 ALA A C 1
ATOM 1644 O O . ALA A 1 231 ? 12.422 -38.438 1.704 1 96.94 231 ALA A O 1
ATOM 1645 N N . ASP A 1 232 ? 11.531 -39.438 -0.024 1 94.56 232 ASP A N 1
ATOM 1646 C CA . ASP A 1 232 ? 12.625 -40.375 -0.196 1 94.56 232 ASP A CA 1
ATOM 1647 C C . ASP A 1 232 ? 13.641 -39.875 -1.214 1 94.56 232 ASP A C 1
ATOM 1649 O O . ASP A 1 232 ? 14.828 -40.188 -1.142 1 94.56 232 ASP A O 1
ATOM 1653 N N . ARG A 1 233 ? 13.156 -39.125 -2.271 1 93.69 233 ARG A N 1
ATOM 1654 C CA . ARG A 1 233 ? 14.055 -38.688 -3.334 1 93.69 233 ARG A CA 1
ATOM 1655 C C . ARG A 1 233 ? 13.484 -37.469 -4.082 1 93.69 233 ARG A C 1
ATOM 1657 O O . ARG A 1 233 ? 12.273 -37.25 -4.082 1 93.69 233 ARG A O 1
ATOM 1664 N N . SER A 1 234 ? 14.406 -36.75 -4.727 1 97.19 234 SER A N 1
ATOM 1665 C CA . SER A 1 234 ? 14.008 -35.719 -5.68 1 97.19 234 SER A CA 1
ATOM 1666 C C . SER A 1 234 ? 14.203 -36.219 -7.117 1 97.19 234 SER A C 1
ATOM 1668 O O . SER A 1 234 ? 15.18 -36.875 -7.43 1 97.19 234 SER A O 1
ATOM 1670 N N . ILE A 1 235 ? 13.25 -35.938 -7.918 1 97.25 235 ILE A N 1
ATOM 1671 C CA . ILE A 1 235 ? 13.289 -36.25 -9.336 1 97.25 235 ILE A CA 1
ATOM 1672 C C . ILE A 1 235 ? 13.414 -35 -10.164 1 97.25 235 ILE A C 1
ATOM 1674 O O . ILE A 1 235 ? 12.625 -34.062 -10 1 97.25 235 ILE A O 1
ATOM 1678 N N . LEU A 1 236 ? 14.406 -34.844 -10.914 1 96.94 236 LEU A N 1
ATOM 1679 C CA . LEU A 1 236 ? 14.562 -33.719 -11.836 1 96.94 236 LEU A CA 1
ATOM 1680 C C . LEU A 1 236 ? 13.789 -33.969 -13.125 1 96.94 236 LEU A C 1
ATOM 1682 O O . LEU A 1 236 ? 14.289 -34.625 -14.039 1 96.94 236 LEU A O 1
ATOM 1686 N N . GLN A 1 237 ? 12.594 -33.406 -13.18 1 95.19 237 GLN A N 1
ATOM 1687 C CA . GLN A 1 237 ? 11.711 -33.562 -14.336 1 95.19 237 GLN A CA 1
ATOM 1688 C C . GLN A 1 237 ? 12.172 -32.656 -15.484 1 95.19 237 GLN A C 1
ATOM 1690 O O . GLN A 1 237 ? 12.141 -33.062 -16.641 1 95.19 237 GLN A O 1
ATOM 1695 N N . GLY A 1 238 ? 12.508 -31.359 -15.148 1 92.5 238 GLY A N 1
ATOM 1696 C CA . GLY A 1 238 ? 12.953 -30.406 -16.156 1 92.5 238 GLY A CA 1
ATOM 1697 C C . GLY A 1 238 ? 14.438 -30.531 -16.469 1 92.5 238 GLY A C 1
ATOM 1698 O O . GLY A 1 238 ? 15.195 -29.578 -16.312 1 92.5 238 GLY A O 1
ATOM 1699 N N . ASP A 1 239 ? 14.898 -31.641 -16.875 1 90.31 239 ASP A N 1
ATOM 1700 C CA . ASP A 1 239 ? 16.328 -31.891 -17.078 1 90.31 239 ASP A CA 1
ATOM 1701 C C . ASP A 1 239 ? 16.719 -31.578 -18.516 1 90.31 239 ASP A C 1
ATOM 1703 O O . ASP A 1 239 ? 17.844 -31.859 -18.938 1 90.31 239 ASP A O 1
ATOM 1707 N N . GLY A 1 240 ? 15.82 -31.031 -19.281 1 89.94 240 GLY A N 1
ATOM 1708 C CA . GLY A 1 240 ? 16.141 -30.672 -20.656 1 89.94 240 GLY A CA 1
ATOM 1709 C C . GLY A 1 240 ? 15.836 -31.781 -21.641 1 89.94 240 GLY A C 1
ATOM 1710 O O . GLY A 1 240 ? 15.953 -31.594 -22.859 1 89.94 240 GLY A O 1
ATOM 1711 N N . ASN A 1 241 ? 15.5 -32.969 -21.141 1 90.44 241 ASN A N 1
ATOM 1712 C CA . ASN A 1 241 ? 15.125 -34.094 -21.984 1 90.44 241 ASN A CA 1
ATOM 1713 C C . ASN A 1 241 ? 13.656 -34.438 -21.828 1 90.44 241 ASN A C 1
ATOM 1715 O O . ASN A 1 241 ? 13.312 -35.406 -21.109 1 90.44 241 ASN A O 1
ATOM 1719 N N . GLN A 1 242 ? 12.797 -33.906 -22.656 1 90.19 242 GLN A N 1
ATOM 1720 C CA . GLN A 1 242 ? 11.352 -34.031 -22.484 1 90.19 242 GLN A CA 1
ATOM 1721 C C . GLN A 1 242 ? 10.852 -35.375 -23.031 1 90.19 242 GLN A C 1
ATOM 1723 O O . GLN A 1 242 ? 9.805 -35.875 -22.625 1 90.19 242 GLN A O 1
ATOM 1728 N N . ALA A 1 243 ? 11.695 -35.906 -23.906 1 95.38 243 ALA A N 1
ATOM 1729 C CA . ALA A 1 243 ? 11.258 -37.125 -24.594 1 95.38 243 ALA A CA 1
ATOM 1730 C C . ALA A 1 243 ? 11.172 -38.312 -23.625 1 95.38 243 ALA A C 1
ATOM 1732 O O . ALA A 1 243 ? 10.305 -39.188 -23.766 1 95.38 243 ALA A O 1
ATOM 1733 N N . VAL A 1 244 ? 12.133 -38.375 -22.734 1 97.06 244 VAL A N 1
ATOM 1734 C CA . VAL A 1 244 ? 12.055 -39.344 -21.641 1 97.06 244 VAL A CA 1
ATOM 1735 C C . VAL A 1 244 ? 11.578 -38.656 -20.375 1 97.06 244 VAL A C 1
ATOM 1737 O O . VAL A 1 244 ? 12.336 -37.906 -19.734 1 97.06 244 VAL A O 1
ATOM 1740 N N . ASP A 1 245 ? 10.336 -38.906 -20.078 1 97.75 245 ASP A N 1
ATOM 1741 C CA . ASP A 1 245 ? 9.625 -38.312 -18.953 1 97.75 245 ASP A CA 1
ATOM 1742 C C . ASP A 1 245 ? 9.969 -39.031 -17.656 1 97.75 245 ASP A C 1
ATOM 1744 O O . ASP A 1 245 ? 9.484 -40.125 -17.391 1 97.75 245 ASP A O 1
ATOM 1748 N N . ASP A 1 246 ? 10.703 -38.312 -16.844 1 97.62 246 ASP A N 1
ATOM 1749 C CA . ASP A 1 246 ? 11.266 -38.969 -15.656 1 97.62 246 ASP A CA 1
ATOM 1750 C C . ASP A 1 246 ? 10.156 -39.406 -14.703 1 97.62 246 ASP A C 1
ATOM 1752 O O . ASP A 1 246 ? 10.195 -40.531 -14.188 1 97.62 246 ASP A O 1
ATOM 1756 N N . LEU A 1 247 ? 9.211 -38.594 -14.438 1 97.69 247 LEU A N 1
ATOM 1757 C CA . LEU A 1 247 ? 8.125 -38.969 -13.531 1 97.69 247 LEU A CA 1
ATOM 1758 C C . LEU A 1 247 ? 7.359 -40.156 -14.055 1 97.69 247 LEU A C 1
ATOM 1760 O O . LEU A 1 247 ? 7.059 -41.094 -13.297 1 97.69 247 LEU A O 1
ATOM 1764 N N . PHE A 1 248 ? 7.008 -40.156 -15.328 1 97.75 248 PHE A N 1
ATOM 1765 C CA . PHE A 1 248 ? 6.324 -41.312 -15.945 1 97.75 248 PHE A CA 1
ATOM 1766 C C . PHE A 1 248 ? 7.176 -42.562 -15.859 1 97.75 248 PHE A C 1
ATOM 1768 O O . PHE A 1 248 ? 6.703 -43.594 -15.383 1 97.75 248 PHE A O 1
ATOM 1775 N N . TYR A 1 249 ? 8.422 -42.406 -16.297 1 98.38 249 TYR A N 1
ATOM 1776 C CA . TYR A 1 249 ? 9.297 -43.562 -16.438 1 98.38 249 TYR A CA 1
ATOM 1777 C C . TYR A 1 249 ? 9.562 -44.219 -15.102 1 98.38 249 TYR A C 1
ATOM 1779 O O . TYR A 1 249 ? 9.445 -45.469 -14.969 1 98.38 249 TYR A O 1
ATOM 1787 N N . LEU A 1 250 ? 9.859 -43.406 -14.148 1 97.62 250 LEU A N 1
ATOM 1788 C CA . LEU A 1 250 ? 10.234 -43.938 -12.844 1 97.62 250 LEU A CA 1
ATOM 1789 C C . LEU A 1 250 ? 9.008 -44.438 -12.086 1 97.62 250 LEU A C 1
ATOM 1791 O O . LEU A 1 250 ? 9.125 -45.312 -11.227 1 97.62 250 LEU A O 1
ATOM 1795 N N . SER A 1 251 ? 7.836 -43.875 -12.406 1 97 251 SER A N 1
ATOM 1796 C CA . SER A 1 251 ? 6.617 -44.375 -11.773 1 97 251 SER A CA 1
ATOM 1797 C C . SER A 1 251 ? 6.176 -45.719 -12.398 1 97 251 SER A C 1
ATOM 1799 O O . SER A 1 251 ? 5.602 -46.562 -11.711 1 97 251 SER A O 1
ATOM 1801 N N . ARG A 1 252 ? 6.426 -45.906 -13.625 1 97 252 ARG A N 1
ATOM 1802 C CA . ARG A 1 252 ? 5.992 -47.094 -14.367 1 97 252 ARG A CA 1
ATOM 1803 C C . ARG A 1 252 ? 6.961 -48.25 -14.164 1 97 252 ARG A C 1
ATOM 1805 O O . ARG A 1 252 ? 6.551 -49.406 -14.117 1 97 252 ARG A O 1
ATOM 1812 N N . TYR A 1 253 ? 8.203 -47.906 -14.18 1 97.75 253 TYR A N 1
ATOM 1813 C CA . TYR A 1 253 ? 9.234 -48.938 -14.078 1 97.75 253 TYR A CA 1
ATOM 1814 C C . TYR A 1 253 ? 9.969 -48.844 -12.742 1 97.75 253 TYR A C 1
ATOM 1816 O O . TYR A 1 253 ? 11.086 -48.344 -12.672 1 97.75 253 TYR A O 1
ATOM 1824 N N . GLY A 1 254 ? 9.391 -49.469 -11.766 1 95.19 254 GLY A N 1
ATOM 1825 C CA . GLY A 1 254 ? 9.836 -49.375 -10.383 1 95.19 254 GLY A CA 1
ATOM 1826 C C . GLY A 1 254 ? 11.242 -49.906 -10.18 1 95.19 254 GLY A C 1
ATOM 1827 O O . GLY A 1 254 ? 11.953 -49.438 -9.273 1 95.19 254 GLY A O 1
ATOM 1828 N N . ASP A 1 255 ? 11.625 -50.875 -10.969 1 96.19 255 ASP A N 1
ATOM 1829 C CA . ASP A 1 255 ? 12.984 -51.375 -10.867 1 96.19 255 ASP A CA 1
ATOM 1830 C C . ASP A 1 255 ? 14.008 -50.312 -11.18 1 96.19 255 ASP A C 1
ATOM 1832 O O . ASP A 1 255 ? 15.047 -50.219 -10.516 1 96.19 255 ASP A O 1
ATOM 1836 N N . VAL A 1 256 ? 13.742 -49.531 -12.195 1 96.88 256 VAL A N 1
ATOM 1837 C CA . VAL A 1 256 ? 14.633 -48.438 -12.57 1 96.88 256 VAL A CA 1
ATOM 1838 C C . VAL A 1 256 ? 14.734 -47.438 -11.422 1 96.88 256 VAL A C 1
ATOM 1840 O O . VAL A 1 256 ? 15.828 -46.969 -11.078 1 96.88 256 VAL A O 1
ATOM 1843 N N . TYR A 1 257 ? 13.578 -47.094 -10.867 1 95.56 257 TYR A N 1
ATOM 1844 C CA . TYR A 1 257 ? 13.523 -46.188 -9.734 1 95.56 257 TYR A CA 1
ATOM 1845 C C . TYR A 1 257 ? 14.32 -46.719 -8.555 1 95.56 257 TYR A C 1
ATOM 1847 O O . TYR A 1 257 ? 15.141 -46 -7.973 1 95.56 257 TYR A O 1
ATOM 1855 N N . ARG A 1 258 ? 14.086 -47.906 -8.156 1 94.88 258 ARG A N 1
ATOM 1856 C CA . ARG A 1 258 ? 14.703 -48.531 -6.984 1 94.88 258 ARG A CA 1
ATOM 1857 C C . ARG A 1 258 ? 16.219 -48.625 -7.156 1 94.88 258 ARG A C 1
ATOM 1859 O O . ARG A 1 258 ? 16.969 -48.5 -6.184 1 94.88 258 ARG A O 1
ATOM 1866 N N . ASN A 1 259 ? 16.719 -48.844 -8.359 1 95.44 259 ASN A N 1
ATOM 1867 C CA . ASN A 1 259 ? 18.141 -49 -8.617 1 95.44 259 ASN A CA 1
ATOM 1868 C C . ASN A 1 259 ? 18.844 -47.656 -8.742 1 95.44 259 ASN A C 1
ATOM 1870 O O . ASN A 1 259 ? 20.078 -47.594 -8.836 1 95.44 259 ASN A O 1
ATOM 1874 N N . GLY A 1 260 ? 18.078 -46.562 -8.742 1 93.5 260 GLY A N 1
ATOM 1875 C CA . GLY A 1 260 ? 18.672 -45.219 -8.797 1 93.5 260 GLY A CA 1
ATOM 1876 C C . GLY A 1 260 ? 19.172 -44.844 -10.18 1 93.5 260 GLY A C 1
ATOM 1877 O O . GLY A 1 260 ? 20.047 -44 -10.32 1 93.5 260 GLY A O 1
ATOM 1878 N N . ASN A 1 261 ? 18.641 -45.531 -11.172 1 92.44 261 ASN A N 1
ATOM 1879 C CA . ASN A 1 261 ? 19.078 -45.281 -12.531 1 92.44 261 ASN A CA 1
ATOM 1880 C C . ASN A 1 261 ? 18.484 -43.969 -13.07 1 92.44 261 ASN A C 1
ATOM 1882 O O . ASN A 1 261 ? 17.375 -43.594 -12.703 1 92.44 261 ASN A O 1
ATOM 1886 N N . ASP A 1 262 ? 19.25 -43.344 -13.914 1 94.5 262 ASP A N 1
ATOM 1887 C CA . ASP A 1 262 ? 18.734 -42.219 -14.695 1 94.5 262 ASP A CA 1
ATOM 1888 C C . ASP A 1 262 ? 17.766 -42.688 -15.773 1 94.5 262 ASP A C 1
ATOM 1890 O O . ASP A 1 262 ? 18.047 -43.656 -16.484 1 94.5 262 ASP A O 1
ATOM 1894 N N . ALA A 1 263 ? 16.688 -42.031 -15.852 1 96.88 263 ALA A N 1
ATOM 1895 C CA . ALA A 1 263 ? 15.633 -42.5 -16.75 1 96.88 263 ALA A CA 1
ATOM 1896 C C . ALA A 1 263 ? 16.109 -42.469 -18.203 1 96.88 263 ALA A C 1
ATOM 1898 O O . ALA A 1 263 ? 15.891 -43.438 -18.953 1 96.88 263 ALA A O 1
ATOM 1899 N N . GLU A 1 264 ? 16.719 -41.406 -18.625 1 96.31 264 GLU A N 1
ATOM 1900 C CA . GLU A 1 264 ? 17.203 -41.25 -19.984 1 96.31 264 GLU A CA 1
ATOM 1901 C C . GLU A 1 264 ? 18.25 -42.312 -20.312 1 96.31 264 GLU A C 1
ATOM 1903 O O . GLU A 1 264 ? 18.188 -42.969 -21.359 1 96.31 264 GLU A O 1
ATOM 1908 N N . GLN A 1 265 ? 19.172 -42.375 -19.453 1 96.31 265 GLN A N 1
ATOM 1909 C CA . GLN A 1 265 ? 20.25 -43.344 -19.656 1 96.31 265 GLN A CA 1
ATOM 1910 C C . GLN A 1 265 ? 19.719 -44.781 -19.703 1 96.31 265 GLN A C 1
ATOM 1912 O O . GLN A 1 265 ? 20.125 -45.562 -20.562 1 96.31 265 GLN A O 1
ATOM 1917 N N . HIS A 1 266 ? 18.859 -45.094 -18.781 1 98 266 HIS A N 1
ATOM 1918 C CA . HIS A 1 266 ? 18.312 -46.438 -18.75 1 98 266 HIS A CA 1
ATOM 1919 C C . HIS A 1 266 ? 17.531 -46.75 -20.031 1 98 266 HIS A C 1
ATOM 1921 O O . HIS A 1 266 ? 17.625 -47.844 -20.578 1 98 266 HIS A O 1
ATOM 1927 N N . PHE A 1 267 ? 16.719 -45.812 -20.469 1 98.06 267 PHE A N 1
ATOM 1928 C CA . PHE A 1 267 ? 15.93 -46.031 -21.672 1 98.06 267 PHE A CA 1
ATOM 1929 C C . PHE A 1 267 ? 16.844 -46.281 -22.875 1 98.06 267 PHE A C 1
ATOM 1931 O O . PHE A 1 267 ? 16.594 -47.156 -23.688 1 98.06 267 PHE A O 1
ATOM 1938 N N . SER A 1 268 ? 17.828 -45.375 -22.984 1 96.56 268 SER A N 1
ATOM 1939 C CA . SER A 1 268 ? 18.75 -45.438 -24.109 1 96.56 268 SER A CA 1
ATOM 1940 C C . SER A 1 268 ? 19.516 -46.75 -24.125 1 96.56 268 SER A C 1
ATOM 1942 O O . SER A 1 268 ? 19.703 -47.375 -25.172 1 96.56 268 SER A O 1
ATOM 1944 N N . ASP A 1 269 ? 19.906 -47.219 -22.953 1 96.88 269 ASP A N 1
ATOM 1945 C CA . ASP A 1 269 ? 20.766 -48.406 -22.875 1 96.88 269 ASP A CA 1
ATOM 1946 C C . ASP A 1 269 ? 19.953 -49.688 -22.891 1 96.88 269 ASP A C 1
ATOM 1948 O O . ASP A 1 269 ? 20.375 -50.688 -23.469 1 96.88 269 ASP A O 1
ATOM 1952 N N . TYR A 1 270 ? 18.75 -49.719 -22.281 1 97.5 270 TYR A N 1
ATOM 1953 C CA . TYR A 1 270 ? 18.047 -50.969 -22.062 1 97.5 270 TYR A CA 1
ATOM 1954 C C . TYR A 1 270 ? 16.562 -50.812 -22.391 1 97.5 270 TYR A C 1
ATOM 1956 O O . TYR A 1 270 ? 15.977 -51.688 -23.031 1 97.5 270 TYR A O 1
ATOM 1964 N N . GLY A 1 271 ? 15.969 -49.719 -22.078 1 98 271 GLY A N 1
ATOM 1965 C CA . GLY A 1 271 ? 14.523 -49.562 -22.047 1 98 271 GLY A CA 1
ATOM 1966 C C . GLY A 1 271 ? 13.859 -49.812 -23.391 1 98 271 GLY A C 1
ATOM 1967 O O . GLY A 1 271 ? 12.875 -50.531 -23.469 1 98 271 GLY A O 1
ATOM 1968 N N . TRP A 1 272 ? 14.43 -49.125 -24.359 1 97.56 272 TRP A N 1
ATOM 1969 C CA . TRP A 1 272 ? 13.773 -49.312 -25.656 1 97.56 272 TRP A CA 1
ATOM 1970 C C . TRP A 1 272 ? 13.867 -50.75 -26.125 1 97.56 272 TRP A C 1
ATOM 1972 O O . TRP A 1 272 ? 12.953 -51.25 -26.797 1 97.56 272 TRP A O 1
ATOM 1982 N N . LYS A 1 273 ? 14.938 -51.5 -25.781 1 97.19 273 LYS A N 1
ATOM 1983 C CA . LYS A 1 273 ? 15.094 -52.906 -26.156 1 97.19 273 LYS A CA 1
ATOM 1984 C C . LYS A 1 273 ? 14.125 -53.812 -25.375 1 97.19 273 LYS A C 1
ATOM 1986 O O . LYS A 1 273 ? 13.719 -54.875 -25.859 1 97.19 273 LYS A O 1
ATOM 1991 N N . GLU A 1 274 ? 13.797 -53.312 -24.281 1 97.5 274 GLU A N 1
ATOM 1992 C CA . GLU A 1 274 ? 12.883 -54.062 -23.422 1 97.5 274 GLU A CA 1
ATOM 1993 C C . GLU A 1 274 ? 11.43 -53.719 -23.734 1 97.5 274 GLU A C 1
ATOM 1995 O O . GLU A 1 274 ? 10.516 -54.312 -23.156 1 97.5 274 GLU A O 1
ATOM 2000 N N . GLY A 1 275 ? 11.188 -52.844 -24.625 1 97.69 275 GLY A N 1
ATOM 2001 C CA . GLY A 1 275 ? 9.844 -52.438 -25.016 1 97.69 275 GLY A CA 1
ATOM 2002 C C . GLY A 1 275 ? 9.211 -51.438 -24.078 1 97.69 275 GLY A C 1
ATOM 2003 O O . GLY A 1 275 ? 7.992 -51.25 -24.094 1 97.69 275 GLY A O 1
ATOM 2004 N N . ARG A 1 276 ? 10.008 -50.812 -23.188 1 98.12 276 ARG A N 1
ATOM 2005 C CA . ARG A 1 276 ? 9.492 -49.844 -22.234 1 98.12 276 ARG A CA 1
ATOM 2006 C C . ARG A 1 276 ? 9.219 -48.5 -22.906 1 98.12 276 ARG A C 1
ATOM 2008 O O . ARG A 1 276 ? 9.875 -48.156 -23.875 1 98.12 276 ARG A O 1
ATOM 2015 N N . ASN A 1 277 ? 8.219 -47.906 -22.422 1 98.56 277 ASN A N 1
ATOM 2016 C CA . ASN A 1 277 ? 7.82 -46.625 -22.984 1 98.56 277 ASN A CA 1
ATOM 2017 C C . ASN A 1 277 ? 8.523 -45.438 -22.297 1 98.56 277 ASN A C 1
ATOM 2019 O O . ASN A 1 277 ? 8.578 -45.406 -21.062 1 98.56 277 ASN A O 1
ATOM 2023 N N . PRO A 1 278 ? 9.141 -44.531 -23.031 1 98.38 278 PRO A N 1
ATOM 2024 C CA . PRO A 1 278 ? 9.891 -43.406 -22.453 1 98.38 278 PRO A CA 1
ATOM 2025 C C . PRO A 1 278 ? 8.977 -42.312 -21.875 1 98.38 278 PRO A C 1
ATOM 2027 O O . PRO A 1 278 ? 9.422 -41.5 -21.078 1 98.38 278 PRO A O 1
ATOM 2030 N N . ASN A 1 279 ? 7.797 -42.219 -22.312 1 98.19 279 ASN A N 1
ATOM 2031 C CA . ASN A 1 279 ? 6.75 -41.312 -21.828 1 98.19 279 ASN A CA 1
ATOM 2032 C C . ASN A 1 279 ? 5.359 -41.875 -22.109 1 98.19 279 ASN A C 1
ATOM 2034 O O . ASN A 1 279 ? 5.227 -42.969 -22.656 1 98.19 279 ASN A O 1
ATOM 2038 N N . ALA A 1 280 ? 4.336 -41.188 -21.75 1 97.5 280 ALA A N 1
ATOM 2039 C CA . ALA A 1 280 ? 2.979 -41.719 -21.797 1 97.5 280 ALA A CA 1
ATOM 2040 C C . ALA A 1 280 ? 2.441 -41.75 -23.219 1 97.5 280 ALA A C 1
ATOM 2042 O O . ALA A 1 280 ? 1.412 -42.375 -23.5 1 97.5 280 ALA A O 1
ATOM 2043 N N . PHE A 1 281 ? 3.184 -41.156 -24.172 1 97.88 281 PHE A N 1
ATOM 2044 C CA . PHE A 1 281 ? 2.629 -40.938 -25.5 1 97.88 281 PHE A CA 1
ATOM 2045 C C . PHE A 1 281 ? 3.512 -41.594 -26.562 1 97.88 281 PHE A C 1
ATOM 2047 O O . PHE A 1 281 ? 3.34 -41.344 -27.766 1 97.88 281 PHE A O 1
ATOM 2054 N N . PHE A 1 282 ? 4.434 -42.344 -26.172 1 98.5 282 PHE A N 1
ATOM 2055 C CA . PHE A 1 282 ? 5.258 -43.125 -27.078 1 98.5 282 PHE A CA 1
ATOM 2056 C C . PHE A 1 282 ? 5.191 -44.594 -26.719 1 98.5 282 PHE A C 1
ATOM 2058 O O . PHE A 1 282 ? 5.598 -45 -25.625 1 98.5 282 PHE A O 1
ATOM 2065 N N . ASP A 1 283 ? 4.676 -45.344 -27.609 1 98.38 283 ASP A N 1
ATOM 2066 C CA . ASP A 1 283 ? 4.551 -46.781 -27.438 1 98.38 283 ASP A CA 1
ATOM 2067 C C . ASP A 1 283 ? 5.68 -47.531 -28.172 1 98.38 283 ASP A C 1
ATOM 2069 O O . ASP A 1 283 ? 5.57 -47.812 -29.359 1 98.38 283 ASP A O 1
ATOM 2073 N N . THR A 1 284 ? 6.652 -47.875 -27.406 1 98.38 284 THR A N 1
ATOM 2074 C CA . THR A 1 284 ? 7.871 -48.438 -27.969 1 98.38 284 THR A CA 1
ATOM 2075 C C . THR A 1 284 ? 7.562 -49.719 -28.734 1 98.38 284 THR A C 1
ATOM 2077 O O . THR A 1 284 ? 7.969 -49.875 -29.891 1 98.38 284 THR A O 1
ATOM 2080 N N . LYS A 1 285 ? 6.891 -50.688 -28.203 1 97.56 285 LYS A N 1
ATOM 2081 C CA . LYS A 1 285 ? 6.543 -51.938 -28.859 1 97.56 285 LYS A CA 1
ATOM 2082 C C . LYS A 1 285 ? 5.609 -51.688 -30.047 1 97.56 285 LYS A C 1
ATOM 2084 O O . LYS A 1 285 ? 5.766 -52.312 -31.094 1 97.56 285 LYS A O 1
ATOM 2089 N N . GLY A 1 286 ? 4.688 -50.781 -29.812 1 97.31 286 GLY A N 1
ATOM 2090 C CA . GLY A 1 286 ? 3.758 -50.469 -30.875 1 97.31 286 GLY A CA 1
ATOM 2091 C C . GLY A 1 286 ? 4.426 -49.812 -32.062 1 97.31 286 GLY A C 1
ATOM 2092 O O . GLY A 1 286 ? 4.082 -50.125 -33.219 1 97.31 286 GLY A O 1
ATOM 2093 N N . TYR A 1 287 ? 5.316 -48.938 -31.812 1 98.06 287 TYR A N 1
ATOM 2094 C CA . TYR A 1 287 ? 6.031 -48.25 -32.875 1 98.06 287 TYR A CA 1
ATOM 2095 C C . TYR A 1 287 ? 6.812 -49.25 -33.719 1 98.06 287 TYR A C 1
ATOM 2097 O O . TYR A 1 287 ? 6.812 -49.156 -34.969 1 98.06 287 TYR A O 1
ATOM 2105 N N . LEU A 1 288 ? 7.488 -50.219 -33.094 1 97.31 288 LEU A N 1
ATOM 2106 C CA . LEU A 1 288 ? 8.273 -51.219 -33.812 1 97.31 288 LEU A CA 1
ATOM 2107 C C . LEU A 1 288 ? 7.359 -52.156 -34.562 1 97.31 288 LEU A C 1
ATOM 2109 O O . LEU A 1 288 ? 7.715 -52.656 -35.625 1 97.31 288 LEU A O 1
ATOM 2113 N N . ALA A 1 289 ? 6.246 -52.438 -34.062 1 96.75 289 ALA A N 1
ATOM 2114 C CA . ALA A 1 289 ? 5.277 -53.312 -34.719 1 96.75 289 ALA A CA 1
ATOM 2115 C C . ALA A 1 289 ? 4.672 -52.625 -35.938 1 96.75 289 ALA A C 1
ATOM 2117 O O . ALA A 1 289 ? 4.41 -53.281 -36.969 1 96.75 289 ALA A O 1
ATOM 2118 N N . ALA A 1 290 ? 4.434 -51.375 -35.812 1 96.5 290 ALA A N 1
ATOM 2119 C CA . ALA A 1 290 ? 3.77 -50.625 -36.875 1 96.5 290 ALA A CA 1
ATOM 2120 C C . ALA A 1 290 ? 4.738 -50.312 -38 1 96.5 290 ALA A C 1
ATOM 2122 O O . ALA A 1 290 ? 4.34 -50.25 -39.156 1 96.5 290 ALA A O 1
ATOM 2123 N N . TYR A 1 291 ? 5.941 -50.062 -37.625 1 96.69 291 TYR A N 1
ATOM 2124 C CA . TYR A 1 291 ? 6.934 -49.625 -38.594 1 96.69 291 TYR A CA 1
ATOM 2125 C C . TYR A 1 291 ? 8.07 -50.656 -38.688 1 96.69 291 TYR A C 1
ATOM 2127 O O . TYR A 1 291 ? 9.133 -50.438 -38.094 1 96.69 291 TYR A O 1
ATOM 2135 N N . ALA A 1 292 ? 7.953 -51.531 -39.531 1 96.06 292 ALA A N 1
ATOM 2136 C CA . ALA A 1 292 ? 8.805 -52.719 -39.625 1 96.06 292 ALA A CA 1
ATOM 2137 C C . ALA A 1 292 ? 10.219 -52.344 -40.062 1 96.06 292 ALA A C 1
ATOM 2139 O O . ALA A 1 292 ? 11.188 -53.031 -39.719 1 96.06 292 ALA A O 1
ATOM 2140 N N . ASP A 1 293 ? 10.266 -51.281 -40.812 1 96.75 293 ASP A N 1
ATOM 2141 C CA . ASP A 1 293 ? 11.586 -50.844 -41.281 1 96.75 293 ASP A CA 1
ATOM 2142 C C . ASP A 1 293 ? 12.445 -50.406 -40.094 1 96.75 293 ASP A C 1
ATOM 2144 O O . ASP A 1 293 ? 13.656 -50.625 -40.062 1 96.75 293 ASP A O 1
ATOM 2148 N N . VAL A 1 294 ? 11.836 -49.812 -39.156 1 96.75 294 VAL A N 1
ATOM 2149 C CA . VAL A 1 294 ? 12.562 -49.375 -37.938 1 96.75 294 VAL A CA 1
ATOM 2150 C C . VAL A 1 294 ? 12.984 -50.594 -37.125 1 96.75 294 VAL A C 1
ATOM 2152 O O . VAL A 1 294 ? 14.117 -50.656 -36.656 1 96.75 294 VAL A O 1
ATOM 2155 N N . ALA A 1 295 ? 12.086 -51.5 -36.969 1 96.12 295 ALA A N 1
ATOM 2156 C CA . ALA A 1 295 ? 12.398 -52.719 -36.25 1 96.12 295 ALA A CA 1
ATOM 2157 C C . ALA A 1 295 ? 13.57 -53.438 -36.906 1 96.12 295 ALA A C 1
ATOM 2159 O O . ALA A 1 295 ? 14.461 -53.938 -36.219 1 96.12 295 ALA A O 1
ATOM 2160 N N . ALA A 1 296 ? 13.523 -53.5 -38.156 1 97.19 296 ALA A N 1
ATOM 2161 C CA . ALA A 1 296 ? 14.555 -54.188 -38.938 1 97.19 296 ALA A CA 1
ATOM 2162 C C . ALA A 1 296 ? 15.906 -53.5 -38.781 1 97.19 296 ALA A C 1
ATOM 2164 O O . ALA A 1 296 ? 16.953 -54.156 -38.75 1 97.19 296 ALA A O 1
ATOM 2165 N N . ALA A 1 297 ? 15.797 -52.219 -38.688 1 96.19 297 ALA A N 1
ATOM 2166 C CA . ALA A 1 297 ? 17.031 -51.438 -38.594 1 96.19 297 ALA A CA 1
ATOM 2167 C C . ALA A 1 297 ? 17.656 -51.594 -37.219 1 96.19 297 ALA A C 1
ATOM 2169 O O . ALA A 1 297 ? 18.844 -51.312 -37.031 1 96.19 297 ALA A O 1
ATOM 2170 N N . GLY A 1 298 ? 16.922 -52 -36.281 1 95 298 GLY A N 1
ATOM 2171 C CA . GLY A 1 298 ? 17.438 -52.219 -34.938 1 95 298 GLY A CA 1
ATOM 2172 C C . GLY A 1 298 ? 17.844 -50.938 -34.25 1 95 298 GLY A C 1
ATOM 2173 O O . GLY A 1 298 ? 18.781 -50.938 -33.438 1 95 298 GLY A O 1
ATOM 2174 N N . ILE A 1 299 ? 17.25 -49.875 -34.531 1 94.69 299 ILE A N 1
ATOM 2175 C CA . ILE A 1 299 ? 17.578 -48.594 -33.938 1 94.69 299 ILE A CA 1
ATOM 2176 C C . ILE A 1 299 ? 16.547 -48.25 -32.875 1 94.69 299 ILE A C 1
ATOM 2178 O O . ILE A 1 299 ? 15.438 -48.75 -32.875 1 94.69 299 ILE A O 1
ATOM 2182 N N . ASN A 1 300 ? 16.953 -47.375 -32.031 1 97 300 ASN A N 1
ATOM 2183 C CA . ASN A 1 300 ? 16.047 -46.875 -31 1 97 300 ASN A CA 1
ATOM 2184 C C . ASN A 1 300 ? 14.844 -46.188 -31.594 1 97 300 ASN A C 1
ATOM 2186 O O . ASN A 1 300 ? 14.977 -45.156 -32.25 1 97 300 ASN A O 1
ATOM 2190 N N . PRO A 1 301 ? 13.656 -46.75 -31.359 1 97.81 301 PRO A N 1
ATOM 2191 C CA . PRO A 1 301 ? 12.477 -46.219 -32.062 1 97.81 301 PRO A CA 1
ATOM 2192 C C . PRO A 1 301 ? 12.188 -44.75 -31.672 1 97.81 301 PRO A C 1
ATOM 2194 O O . PRO A 1 301 ? 11.695 -44 -32.5 1 97.81 301 PRO A O 1
ATOM 2197 N N . LEU A 1 302 ? 12.438 -44.375 -30.406 1 98.19 302 LEU A N 1
ATOM 2198 C CA . LEU A 1 302 ? 12.234 -42.969 -30.016 1 98.19 302 LEU A CA 1
ATOM 2199 C C . LEU A 1 302 ? 13.133 -42.062 -30.828 1 98.19 302 LEU A C 1
ATOM 2201 O O . LEU A 1 302 ? 12.68 -41.031 -31.328 1 98.19 302 LEU A O 1
ATOM 2205 N N . GLU A 1 303 ? 14.375 -42.375 -30.891 1 97.06 303 GLU A N 1
ATOM 2206 C CA . GLU A 1 303 ? 15.32 -41.594 -31.672 1 97.06 303 GLU A CA 1
ATOM 2207 C C . GLU A 1 303 ? 14.883 -41.5 -33.125 1 97.06 303 GLU A C 1
ATOM 2209 O O . GLU A 1 303 ? 15.016 -40.438 -33.781 1 97.06 303 GLU A O 1
ATOM 2214 N N . HIS A 1 304 ? 14.477 -42.656 -33.625 1 98 304 HIS A N 1
ATOM 2215 C CA . HIS A 1 304 ? 13.992 -42.656 -35 1 98 304 HIS A CA 1
ATOM 2216 C C . HIS A 1 304 ? 12.836 -41.688 -35.188 1 98 304 HIS A C 1
ATOM 2218 O O . HIS A 1 304 ? 12.82 -40.906 -36.156 1 98 304 HIS A O 1
ATOM 2224 N N . TYR A 1 305 ? 11.844 -41.781 -34.312 1 98.12 305 TYR A N 1
ATOM 2225 C CA . TYR A 1 305 ? 10.688 -40.875 -34.438 1 98.12 305 TYR A CA 1
ATOM 2226 C C . TYR A 1 305 ? 11.109 -39.438 -34.375 1 98.12 305 TYR A C 1
ATOM 2228 O O . TYR A 1 305 ? 10.641 -38.594 -35.156 1 98.12 305 TYR A O 1
ATOM 2236 N N . LEU A 1 306 ? 11.969 -39.094 -33.406 1 97.75 306 LEU A N 1
ATOM 2237 C CA . LEU A 1 306 ? 12.367 -37.719 -33.125 1 97.75 306 LEU A CA 1
ATOM 2238 C C . LEU A 1 306 ? 13.172 -37.156 -34.312 1 97.75 306 LEU A C 1
ATOM 2240 O O . LEU A 1 306 ? 13.102 -35.969 -34.594 1 97.75 306 LEU A O 1
ATOM 2244 N N . THR A 1 307 ? 13.859 -38 -35 1 96.88 307 THR A N 1
ATOM 2245 C CA . THR A 1 307 ? 14.742 -37.562 -36.062 1 96.88 307 THR A CA 1
ATOM 2246 C C . THR A 1 307 ? 14.039 -37.625 -37.406 1 96.88 307 THR A C 1
ATOM 2248 O O . THR A 1 307 ? 14.156 -36.719 -38.219 1 96.88 307 THR A O 1
ATOM 2251 N N . TYR A 1 308 ? 13.258 -38.719 -37.688 1 97.12 308 TYR A N 1
ATOM 2252 C CA . TYR A 1 308 ? 12.719 -38.969 -39 1 97.12 308 TYR A CA 1
ATOM 2253 C C . TYR A 1 308 ? 11.211 -39.156 -38.969 1 97.12 308 TYR A C 1
ATOM 2255 O O . TYR A 1 308 ? 10.477 -38.531 -39.719 1 97.12 308 TYR A O 1
ATOM 2263 N N . GLY A 1 309 ? 10.75 -39.938 -38 1 97.5 309 GLY A N 1
ATOM 2264 C CA . GLY A 1 309 ? 9.383 -40.438 -37.969 1 97.5 309 GLY A CA 1
ATOM 2265 C C . GLY A 1 309 ? 8.336 -39.344 -38.031 1 97.5 309 GLY A C 1
ATOM 2266 O O . GLY A 1 309 ? 7.359 -39.469 -38.781 1 97.5 309 GLY A O 1
ATOM 2267 N N . TRP A 1 310 ? 8.57 -38.312 -37.25 1 97.44 310 TRP A N 1
ATOM 2268 C CA . TRP A 1 310 ? 7.551 -37.281 -37.219 1 97.44 310 TRP A CA 1
ATOM 2269 C C . TRP A 1 310 ? 7.48 -36.562 -38.531 1 97.44 310 TRP A C 1
ATOM 2271 O O . TRP A 1 310 ? 6.402 -36.125 -38.969 1 97.44 310 TRP A O 1
ATOM 2281 N N . LYS A 1 311 ? 8.617 -36.375 -39.219 1 96.69 311 LYS A N 1
ATOM 2282 C CA . LYS A 1 311 ? 8.656 -35.719 -40.531 1 96.69 311 LYS A CA 1
ATOM 2283 C C . LYS A 1 311 ? 7.969 -36.562 -41.594 1 96.69 311 LYS A C 1
ATOM 2285 O O . LYS A 1 311 ? 7.484 -36.031 -42.594 1 96.69 311 LYS A O 1
ATOM 2290 N N . GLU A 1 312 ? 7.953 -37.844 -41.375 1 96.88 312 GLU A N 1
ATOM 2291 C CA . GLU A 1 312 ? 7.312 -38.781 -42.312 1 96.88 312 GLU A CA 1
ATOM 2292 C C . GLU A 1 312 ? 5.832 -38.938 -41.969 1 96.88 312 GLU A C 1
ATOM 2294 O O . GLU A 1 312 ? 5.117 -39.656 -42.688 1 96.88 312 GLU A O 1
ATOM 2299 N N . GLY A 1 313 ? 5.414 -38.281 -40.875 1 96.25 313 GLY A N 1
ATOM 2300 C CA . GLY A 1 313 ? 4.016 -38.344 -40.5 1 96.25 313 GLY A CA 1
ATOM 2301 C C . GLY A 1 313 ? 3.686 -39.562 -39.656 1 96.25 313 GLY A C 1
ATOM 2302 O O . GLY A 1 313 ? 2.514 -39.844 -39.406 1 96.25 313 GLY A O 1
ATOM 2303 N N . ARG A 1 314 ? 4.68 -40.344 -39.125 1 97.06 314 ARG A N 1
ATOM 2304 C CA . ARG A 1 314 ? 4.461 -41.531 -38.312 1 97.06 314 ARG A CA 1
ATOM 2305 C C . ARG A 1 314 ? 4.008 -41.156 -36.906 1 97.06 314 ARG A C 1
ATOM 2307 O O . ARG A 1 314 ? 4.375 -40.094 -36.406 1 97.06 314 ARG A O 1
ATOM 2314 N N . ASP A 1 315 ? 3.16 -42.031 -36.406 1 98.12 315 ASP A N 1
ATOM 2315 C CA . ASP A 1 315 ? 2.646 -41.781 -35.062 1 98.12 315 ASP A CA 1
ATOM 2316 C C . ASP A 1 315 ? 3.523 -42.469 -34.031 1 98.12 315 ASP A C 1
ATOM 2318 O O . ASP A 1 315 ? 3.984 -43.594 -34.219 1 98.12 315 ASP A O 1
ATOM 2322 N N . PRO A 1 316 ? 3.824 -41.688 -32.969 1 98.25 316 PRO A N 1
ATOM 2323 C CA . PRO A 1 316 ? 4.59 -42.312 -31.875 1 98.25 316 PRO A CA 1
ATOM 2324 C C . PRO A 1 316 ? 3.771 -43.344 -31.094 1 98.25 316 PRO A C 1
ATOM 2326 O O . PRO A 1 316 ? 4.336 -44.188 -30.422 1 98.25 316 PRO A O 1
ATOM 2329 N N . SER A 1 317 ? 2.533 -43.25 -31.031 1 97.88 317 SER A N 1
ATOM 2330 C CA . SER A 1 317 ? 1.612 -44.156 -30.359 1 97.88 317 SER A CA 1
ATOM 2331 C C . SER A 1 317 ? 0.196 -44 -30.906 1 97.88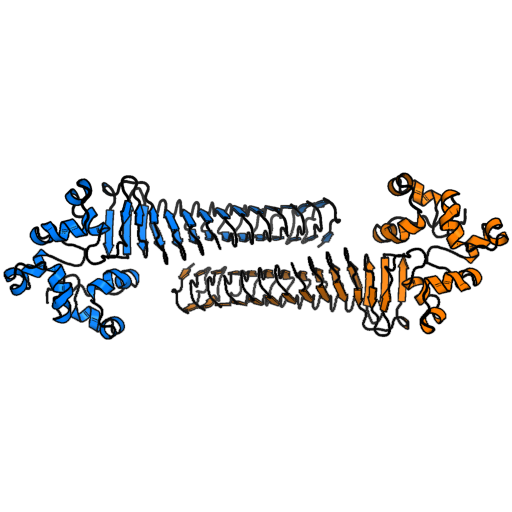 317 SER A C 1
ATOM 2333 O O . SER A 1 317 ? -0.076 -43.094 -31.703 1 97.88 317 SER A O 1
ATOM 2335 N N . ALA A 1 318 ? -0.711 -44.938 -30.422 1 96.25 318 ALA A N 1
ATOM 2336 C CA . ALA A 1 318 ? -2.125 -44.812 -30.766 1 96.25 318 ALA A CA 1
ATOM 2337 C C . ALA A 1 318 ? -2.773 -43.625 -30.047 1 96.25 318 ALA A C 1
ATOM 2339 O O . ALA A 1 318 ? -3.871 -43.188 -30.422 1 96.25 318 ALA A O 1
ATOM 2340 N N . GLN A 1 319 ? -2.053 -43.062 -29.094 1 95.88 319 GLN A N 1
ATOM 2341 C CA . GLN A 1 319 ? -2.592 -42 -28.281 1 95.88 319 GLN A CA 1
ATOM 2342 C C . GLN A 1 319 ? -2.141 -40.625 -28.797 1 95.88 319 GLN A C 1
ATOM 2344 O O . GLN A 1 319 ? -2.527 -39.594 -28.25 1 95.88 319 GLN A O 1
ATOM 2349 N N . PHE A 1 320 ? -1.338 -40.625 -29.828 1 98 320 PHE A N 1
ATOM 2350 C CA . PHE A 1 320 ? -0.803 -39.375 -30.359 1 98 320 PHE A CA 1
ATOM 2351 C C . PHE A 1 320 ? -0.702 -39.438 -31.875 1 98 320 PHE A C 1
ATOM 2353 O O . PHE A 1 320 ? 0.058 -40.219 -32.438 1 98 320 PHE A O 1
ATOM 2360 N N . ASP A 1 321 ? -1.482 -38.594 -32.562 1 98.12 321 ASP A N 1
ATOM 2361 C CA . ASP A 1 321 ? -1.467 -38.531 -34.031 1 98.12 321 ASP A CA 1
ATOM 2362 C C . ASP A 1 321 ? -0.629 -37.344 -34.5 1 98.12 321 ASP A C 1
ATOM 2364 O O . ASP A 1 321 ? -1.044 -36.188 -34.406 1 98.12 321 ASP A O 1
ATOM 2368 N N . THR A 1 322 ? 0.509 -37.688 -35.125 1 97.81 322 THR A N 1
ATOM 2369 C CA . THR A 1 322 ? 1.491 -36.688 -35.531 1 97.81 322 THR A CA 1
ATOM 2370 C C . THR A 1 322 ? 0.888 -35.719 -36.562 1 97.81 322 THR A C 1
ATOM 2372 O O . THR A 1 322 ? 0.996 -34.5 -36.438 1 97.81 322 THR A O 1
ATOM 2375 N N . LYS A 1 323 ? 0.248 -36.188 -37.594 1 96.81 323 LYS A N 1
ATOM 2376 C CA . LYS A 1 323 ? -0.297 -35.375 -38.688 1 96.81 323 LYS A CA 1
ATOM 2377 C C . LYS A 1 323 ? -1.443 -34.5 -38.188 1 96.81 323 LYS A C 1
ATOM 2379 O O . LYS A 1 323 ? -1.521 -33.312 -38.531 1 96.81 323 LYS A O 1
ATOM 2384 N N . GLN A 1 324 ? -2.266 -35.094 -37.406 1 97.31 324 GLN A N 1
ATOM 2385 C CA . GLN A 1 324 ? -3.406 -34.344 -36.906 1 97.31 324 GLN A CA 1
ATOM 2386 C C . GLN A 1 324 ? -2.957 -33.25 -35.938 1 97.31 324 GLN A C 1
ATOM 2388 O O . GLN A 1 324 ? -3.539 -32.156 -35.906 1 97.31 324 GLN A O 1
ATOM 2393 N N . TYR A 1 325 ? -1.945 -33.562 -35.094 1 98.06 325 TYR A N 1
ATOM 2394 C CA . TYR A 1 325 ? -1.428 -32.562 -34.188 1 98.06 325 TYR A CA 1
ATOM 2395 C C . TYR A 1 325 ? -0.894 -31.344 -34.938 1 98.06 325 TYR A C 1
ATOM 2397 O O . TYR A 1 325 ? -1.164 -30.203 -34.562 1 98.06 325 TYR A O 1
ATOM 2405 N N . LEU A 1 326 ? -0.171 -31.547 -35.969 1 97.62 326 LEU A N 1
ATOM 2406 C CA . LEU A 1 326 ? 0.399 -30.453 -36.75 1 97.62 326 LEU A CA 1
ATOM 2407 C C . LEU A 1 326 ? -0.688 -29.703 -37.531 1 97.62 326 LEU A C 1
ATOM 2409 O O . LEU A 1 326 ? -0.609 -28.484 -37.688 1 97.62 326 LEU A O 1
ATOM 2413 N N . ALA A 1 327 ? -1.659 -30.453 -38.031 1 97 327 ALA A N 1
ATOM 2414 C CA . ALA A 1 327 ? -2.768 -29.844 -38.75 1 97 327 ALA A CA 1
ATOM 2415 C C . ALA A 1 327 ? -3.568 -28.906 -37.844 1 97 327 ALA A C 1
ATOM 2417 O O . ALA A 1 327 ? -4.039 -27.859 -38.281 1 97 327 ALA A O 1
ATOM 2418 N N . ALA A 1 328 ? -3.713 -29.312 -36.656 1 97.5 328 ALA A N 1
ATOM 2419 C CA . ALA A 1 328 ? -4.512 -28.547 -35.688 1 97.5 328 ALA A CA 1
ATOM 2420 C C . ALA A 1 328 ? -3.705 -27.391 -35.094 1 97.5 328 ALA A C 1
ATOM 2422 O O . ALA A 1 328 ? -4.277 -26.406 -34.594 1 97.5 328 ALA A O 1
ATOM 2423 N N . ASN A 1 329 ? -2.443 -27.531 -35.062 1 97.56 329 ASN A N 1
ATOM 2424 C CA . ASN A 1 329 ? -1.559 -26.531 -34.5 1 97.56 329 ASN A CA 1
ATOM 2425 C C . ASN A 1 329 ? -0.634 -25.906 -35.531 1 97.56 329 ASN A C 1
ATOM 2427 O O . ASN A 1 329 ? 0.562 -26.203 -35.562 1 97.56 329 ASN A O 1
ATOM 2431 N N . GLY A 1 330 ? -1.173 -24.938 -36.25 1 96.94 330 GLY A N 1
ATOM 2432 C CA . GLY A 1 330 ? -0.453 -24.312 -37.344 1 96.94 330 GLY A CA 1
ATOM 2433 C C . GLY A 1 330 ? 0.813 -23.594 -36.906 1 96.94 330 GLY A C 1
ATOM 2434 O O . GLY A 1 330 ? 1.78 -23.516 -37.656 1 96.94 330 GLY A O 1
ATOM 2435 N N . ASP A 1 331 ? 0.869 -23.078 -35.719 1 95.31 331 ASP A N 1
ATOM 2436 C CA . ASP A 1 331 ? 2.049 -22.406 -35.188 1 95.31 331 ASP A CA 1
ATOM 2437 C C . ASP A 1 331 ? 3.209 -23.391 -35 1 95.31 331 ASP A C 1
ATOM 2439 O O . ASP A 1 331 ? 4.359 -23.047 -35.281 1 95.31 331 ASP A O 1
ATOM 2443 N N . VAL A 1 332 ? 2.873 -24.562 -34.531 1 96.94 332 VAL A N 1
ATOM 2444 C CA . VAL A 1 332 ? 3.881 -25.609 -34.344 1 96.94 332 VAL A CA 1
ATOM 2445 C C . VAL A 1 332 ? 4.414 -26.062 -35.688 1 96.94 332 VAL A C 1
ATOM 2447 O O . VAL A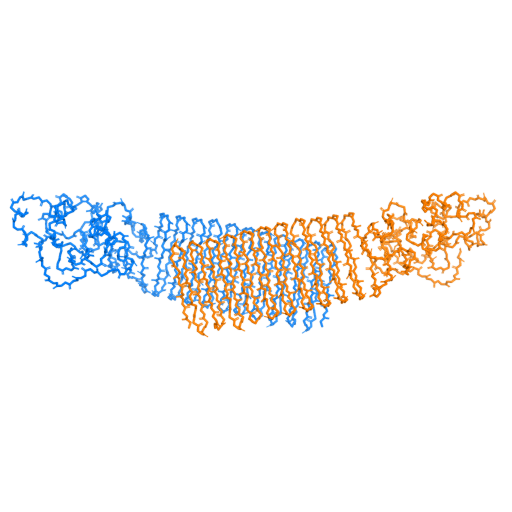 1 332 ? 5.625 -26.203 -35.875 1 96.94 332 VAL A O 1
ATOM 2450 N N . ALA A 1 333 ? 3.506 -26.297 -36.625 1 97.19 333 ALA A N 1
ATOM 2451 C CA . ALA A 1 333 ? 3.875 -26.703 -37.969 1 97.19 333 ALA A CA 1
ATOM 2452 C C . ALA A 1 333 ? 4.75 -25.641 -38.625 1 97.19 333 ALA A C 1
ATOM 2454 O O . ALA A 1 333 ? 5.766 -25.984 -39.25 1 97.19 333 ALA A O 1
ATOM 2455 N N . ALA A 1 334 ? 4.281 -24.406 -38.531 1 97.12 334 ALA A N 1
ATOM 2456 C CA . ALA A 1 334 ? 5.004 -23.312 -39.156 1 97.12 334 ALA A CA 1
ATOM 2457 C C . ALA A 1 334 ? 6.402 -23.156 -38.562 1 97.12 334 ALA A C 1
ATOM 2459 O O . ALA A 1 334 ? 7.344 -22.797 -39.281 1 97.12 334 ALA A O 1
ATOM 2460 N N . ALA A 1 335 ? 6.59 -23.5 -37.312 1 96.81 335 ALA A N 1
ATOM 2461 C CA . ALA A 1 335 ? 7.875 -23.359 -36.625 1 96.81 335 ALA A CA 1
ATOM 2462 C C . ALA A 1 335 ? 8.766 -24.562 -36.906 1 96.81 335 ALA A C 1
ATOM 2464 O O . ALA A 1 335 ? 9.961 -24.547 -36.594 1 96.81 335 ALA A O 1
ATOM 2465 N N . GLY A 1 336 ? 8.25 -25.578 -37.438 1 96.94 336 GLY A N 1
ATOM 2466 C CA . GLY A 1 336 ? 9.008 -26.797 -37.719 1 96.94 336 GLY A CA 1
ATOM 2467 C C . GLY A 1 336 ? 9.383 -27.578 -36.5 1 96.94 336 GLY A C 1
ATOM 2468 O O . GLY A 1 336 ? 10.438 -28.203 -36.438 1 96.94 336 GLY A O 1
ATOM 2469 N N . LEU A 1 337 ? 8.547 -27.469 -35.5 1 97.06 337 LEU A N 1
ATOM 2470 C CA . LEU A 1 337 ? 8.836 -28.141 -34.25 1 97.06 337 LEU A CA 1
ATOM 2471 C C . LEU A 1 337 ? 8.32 -29.578 -34.25 1 97.06 337 LEU A C 1
ATOM 2473 O O . LEU A 1 337 ? 7.266 -29.859 -34.844 1 97.06 337 LEU A O 1
ATOM 2477 N N . ASN A 1 338 ? 9.125 -30.531 -33.594 1 97.81 338 ASN A N 1
ATOM 2478 C CA . ASN A 1 338 ? 8.633 -31.891 -33.344 1 97.81 338 ASN A CA 1
ATOM 2479 C C . ASN A 1 338 ? 7.336 -31.891 -32.562 1 97.81 338 ASN A C 1
ATOM 2481 O O . ASN A 1 338 ? 7.289 -31.359 -31.438 1 97.81 338 ASN A O 1
ATOM 2485 N N . PRO A 1 339 ? 6.277 -32.5 -33.094 1 97.62 339 PRO A N 1
ATOM 2486 C CA . PRO A 1 339 ? 4.969 -32.344 -32.438 1 97.62 339 PRO A CA 1
ATOM 2487 C C . PRO A 1 339 ? 4.918 -33 -31.047 1 97.62 339 PRO A C 1
ATOM 2489 O O . PRO A 1 339 ? 4.305 -32.438 -30.141 1 97.62 339 PRO A O 1
ATOM 2492 N N . LEU A 1 340 ? 5.484 -34.188 -30.906 1 97.62 340 LEU A N 1
ATOM 2493 C CA . LEU A 1 340 ? 5.484 -34.844 -29.594 1 97.62 340 LEU A CA 1
ATOM 2494 C C . LEU A 1 340 ? 6.273 -34.031 -28.578 1 97.62 340 LEU A C 1
ATOM 2496 O O . LEU A 1 340 ? 5.828 -33.844 -27.438 1 97.62 340 LEU A O 1
ATOM 2500 N N . LEU A 1 341 ? 7.477 -33.625 -28.953 1 97.25 341 LEU A N 1
ATOM 2501 C CA . LEU A 1 341 ? 8.273 -32.781 -28.047 1 97.25 341 LEU A CA 1
ATOM 2502 C C . LEU A 1 341 ? 7.539 -31.516 -27.688 1 97.25 341 LEU A C 1
ATOM 2504 O O . LEU A 1 341 ? 7.578 -31.078 -26.531 1 97.25 341 LEU A O 1
ATOM 2508 N N . HIS A 1 342 ? 6.941 -30.891 -28.703 1 97.25 342 HIS A N 1
ATOM 2509 C CA . HIS A 1 342 ? 6.172 -29.672 -28.422 1 97.25 342 HIS A CA 1
ATOM 2510 C C . HIS A 1 342 ? 5.062 -29.953 -27.406 1 97.25 342 HIS A C 1
ATOM 2512 O O . HIS A 1 342 ? 4.824 -29.141 -26.516 1 97.25 342 HIS A O 1
ATOM 2518 N N . TYR A 1 343 ? 4.348 -31.047 -27.609 1 97.12 343 TYR A N 1
ATOM 2519 C CA . TYR A 1 343 ? 3.256 -31.375 -26.703 1 97.12 343 TYR A CA 1
ATOM 2520 C C . TYR A 1 343 ? 3.766 -31.562 -25.266 1 97.12 343 TYR A C 1
ATOM 2522 O O . TYR A 1 343 ? 3.186 -31.031 -24.328 1 97.12 343 TYR A O 1
ATOM 2530 N N . LEU A 1 344 ? 4.809 -32.344 -25.109 1 96.25 344 LEU A N 1
ATOM 2531 C CA . LEU A 1 344 ? 5.348 -32.688 -23.797 1 96.25 344 LEU A CA 1
ATOM 2532 C C . LEU A 1 344 ? 5.91 -31.438 -23.109 1 96.25 344 LEU A C 1
ATOM 2534 O O . LEU A 1 344 ? 5.887 -31.344 -21.875 1 96.25 344 LEU A O 1
ATOM 2538 N N . GLU A 1 345 ? 6.395 -30.516 -23.906 1 94.5 345 GLU A N 1
ATOM 2539 C CA . GLU A 1 345 ? 7.02 -29.312 -23.344 1 94.5 345 GLU A CA 1
ATOM 2540 C C . GLU A 1 345 ? 5.992 -28.219 -23.109 1 94.5 345 GLU A C 1
ATOM 2542 O O . GLU A 1 345 ? 6.086 -27.469 -22.125 1 94.5 345 GLU A O 1
ATOM 2547 N N . TYR A 1 346 ? 5.035 -28.031 -24.031 1 93.12 346 TYR A N 1
ATOM 2548 C CA . TYR A 1 346 ? 4.129 -26.891 -23.969 1 93.12 346 TYR A CA 1
ATOM 2549 C C . TYR A 1 346 ? 2.676 -27.328 -24.062 1 93.12 346 TYR A C 1
ATOM 2551 O O . TYR A 1 346 ? 1.824 -26.875 -23.297 1 93.12 346 TYR A O 1
ATOM 2559 N N . GLY A 1 347 ? 2.379 -28.234 -24.984 1 95.44 347 GLY A N 1
ATOM 2560 C CA . GLY A 1 347 ? 1.03 -28.562 -25.422 1 95.44 347 GLY A CA 1
ATOM 2561 C C . GLY A 1 347 ? 0.163 -29.125 -24.312 1 95.44 347 GLY A C 1
ATOM 2562 O O . GLY A 1 347 ? -1.023 -28.797 -24.219 1 95.44 347 GLY A O 1
ATOM 2563 N N . ALA A 1 348 ? 0.766 -29.969 -23.5 1 94.81 348 ALA A N 1
ATOM 2564 C CA . ALA A 1 348 ? 0.004 -30.578 -22.422 1 94.81 348 ALA A CA 1
ATOM 2565 C C . ALA A 1 348 ? -0.536 -29.531 -21.453 1 94.81 348 ALA A C 1
ATOM 2567 O O . ALA A 1 348 ? -1.719 -29.547 -21.109 1 94.81 348 ALA A O 1
ATOM 2568 N N . VAL A 1 349 ? 0.328 -28.641 -21.062 1 92.69 349 VAL A N 1
ATOM 2569 C CA . VAL A 1 349 ? -0.054 -27.578 -20.141 1 92.69 349 VAL A CA 1
ATOM 2570 C C . VAL A 1 349 ? -1.073 -26.656 -20.812 1 92.69 349 VAL A C 1
ATOM 2572 O O . VAL A 1 349 ? -1.988 -26.156 -20.141 1 92.69 349 VAL A O 1
ATOM 2575 N N . GLU A 1 350 ? -0.946 -26.469 -22.141 1 90.56 350 GLU A N 1
ATOM 2576 C CA . GLU A 1 350 ? -1.814 -25.578 -22.906 1 90.56 350 GLU A CA 1
ATOM 2577 C C . GLU A 1 350 ? -3.16 -26.234 -23.203 1 90.56 350 GLU A C 1
ATOM 2579 O O . GLU A 1 350 ? -4.078 -25.578 -23.703 1 90.56 350 GLU A O 1
ATOM 2584 N N . GLY A 1 351 ? -3.301 -27.438 -22.906 1 92.12 351 GLY A N 1
ATOM 2585 C CA . GLY A 1 351 ? -4.551 -28.156 -23.141 1 92.12 351 GLY A CA 1
ATOM 2586 C C . GLY A 1 351 ? -4.738 -28.578 -24.578 1 92.12 351 GLY A C 1
ATOM 2587 O O . GLY A 1 351 ? -5.863 -28.812 -25.031 1 92.12 351 GLY A O 1
ATOM 2588 N N . ARG A 1 352 ? -3.654 -28.719 -25.297 1 95.25 352 ARG A N 1
ATOM 2589 C CA . ARG A 1 352 ? -3.742 -29.141 -26.688 1 95.25 352 ARG A CA 1
ATOM 2590 C C . ARG A 1 352 ? -4.07 -30.625 -26.812 1 95.25 352 ARG A C 1
ATOM 2592 O O . ARG A 1 352 ? -3.592 -31.438 -26.016 1 95.25 352 ARG A O 1
ATOM 2599 N N . ALA A 1 353 ? -4.855 -30.906 -27.844 1 96.44 353 ALA A N 1
ATOM 2600 C CA . ALA A 1 353 ? -5.293 -32.281 -28.047 1 96.44 353 ALA A CA 1
ATOM 2601 C C . ALA A 1 353 ? -4.184 -33.125 -28.672 1 96.44 353 ALA A C 1
ATOM 2603 O O . ALA A 1 353 ? -3.416 -32.625 -29.5 1 96.44 353 ALA A O 1
ATOM 2604 N N . THR A 1 354 ? -4.18 -34.438 -28.234 1 97.19 354 THR A N 1
ATOM 2605 C CA . THR A 1 354 ? -3.182 -35.344 -28.797 1 97.19 354 THR A CA 1
ATOM 2606 C C . THR A 1 354 ? -3.758 -36.125 -29.953 1 97.19 354 THR A C 1
ATOM 2608 O O . THR A 1 354 ? -3.021 -36.812 -30.688 1 97.19 354 THR A O 1
ATOM 2611 N N . PHE A 1 355 ? -5.145 -36.062 -30.141 1 95.62 355 PHE A N 1
ATOM 2612 C CA . PHE A 1 355 ? -5.863 -36.719 -31.219 1 95.62 355 PHE A CA 1
ATOM 2613 C C . PHE A 1 355 ? -5.672 -38.219 -31.156 1 95.62 355 PHE A C 1
ATOM 2615 O O . PHE A 1 355 ? -5.27 -38.844 -32.125 1 95.62 355 PHE A O 1
ATOM 2622 N N . ASN A 1 356 ? -5.98 -38.75 -29.953 1 90.62 356 ASN A N 1
ATOM 2623 C CA . ASN A 1 356 ? -5.949 -40.188 -29.688 1 90.62 356 ASN A CA 1
ATOM 2624 C C . ASN A 1 356 ? -6.973 -40.938 -30.547 1 90.62 356 ASN A C 1
ATOM 2626 O O . ASN A 1 356 ? -8.125 -41.094 -30.141 1 90.62 356 ASN A O 1
ATOM 2630 N N . ASP A 1 357 ? -6.566 -41.5 -31.688 1 86.38 357 ASP A N 1
ATOM 2631 C CA . ASP A 1 357 ? -7.508 -42.156 -32.594 1 86.38 357 ASP A CA 1
ATOM 2632 C C . ASP A 1 357 ? -7.371 -43.656 -32.5 1 86.38 357 ASP A C 1
ATOM 2634 O O . ASP A 1 357 ? -8.094 -44.375 -33.188 1 86.38 357 ASP A O 1
ATOM 2638 N N . GLY A 1 35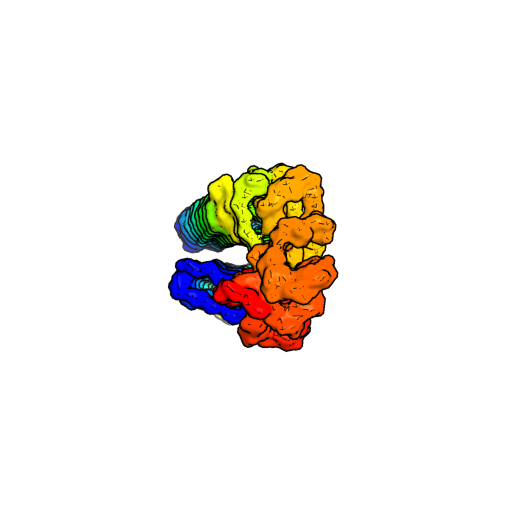8 ? -6.418 -44.188 -31.75 1 88.25 358 GLY A N 1
ATOM 2639 C CA . GLY A 1 358 ? -6.254 -45.594 -31.484 1 88.25 358 GLY A CA 1
ATOM 2640 C C . GLY A 1 358 ? -5.48 -46.344 -32.562 1 88.25 358 GLY A C 1
ATOM 2641 O O . GLY A 1 358 ? -5.398 -47.562 -32.562 1 88.25 358 GLY A O 1
ATOM 2642 N N . THR A 1 359 ? -4.867 -45.5 -33.469 1 88.44 359 THR A N 1
ATOM 2643 C CA . THR A 1 359 ? -4.227 -46.156 -34.594 1 88.44 359 THR A CA 1
ATOM 2644 C C . THR A 1 359 ? -2.809 -45.625 -34.812 1 88.44 359 THR A C 1
ATOM 2646 O O . THR A 1 359 ? -2.518 -44.469 -34.469 1 88.44 359 THR A O 1
ATOM 2649 N N . PHE A 1 360 ? -1.905 -46.594 -35.156 1 89.75 360 PHE A N 1
ATOM 2650 C CA . PHE A 1 360 ? -0.614 -46.188 -35.688 1 89.75 360 PHE A CA 1
ATOM 2651 C C . PHE A 1 360 ? -0.73 -45.812 -37.156 1 89.75 360 PHE A C 1
ATOM 2653 O O . PHE A 1 360 ? -1.361 -46.531 -37.938 1 89.75 360 PHE A O 1
ATOM 2660 N N . ALA A 1 361 ? -0.414 -44.719 -37.469 1 74.12 361 ALA A N 1
ATOM 2661 C CA . ALA A 1 361 ? -0.484 -44.375 -38.875 1 74.12 361 ALA A CA 1
ATOM 2662 C C . ALA A 1 361 ? 0.912 -44.25 -39.5 1 74.12 361 ALA A C 1
ATOM 2664 O O . ALA A 1 361 ? 1.879 -43.938 -38.781 1 74.12 361 ALA A O 1
ATOM 2665 N N . MET B 1 1 ? -18.359 -17.422 -7.957 1 72.94 1 MET B N 1
ATOM 2666 C CA . MET B 1 1 ? -16.969 -17 -7.773 1 72.94 1 MET B CA 1
ATOM 2667 C C . MET B 1 1 ? -16.062 -17.703 -8.766 1 72.94 1 MET B C 1
ATOM 2669 O O . MET B 1 1 ? -16.125 -18.922 -8.93 1 72.94 1 MET B O 1
ATOM 2673 N N . ALA B 1 2 ? -15.516 -16.922 -9.648 1 81.44 2 ALA B N 1
ATOM 2674 C CA . ALA B 1 2 ? -14.57 -17.484 -10.594 1 81.44 2 ALA B CA 1
ATOM 2675 C C . ALA B 1 2 ? -13.148 -17.031 -10.297 1 81.44 2 ALA B C 1
ATOM 2677 O O . ALA B 1 2 ? -12.938 -15.93 -9.766 1 81.44 2 ALA B O 1
ATOM 2678 N N . THR B 1 3 ? -12.141 -17.938 -10.312 1 85.44 3 THR B N 1
ATOM 2679 C CA . THR B 1 3 ? -10.734 -17.578 -10.414 1 85.44 3 THR B CA 1
ATOM 2680 C C . THR B 1 3 ? -10.297 -17.484 -11.875 1 85.44 3 THR B C 1
ATOM 2682 O O . THR B 1 3 ? -10.367 -18.469 -12.602 1 85.44 3 THR B O 1
ATOM 2685 N N . ILE B 1 4 ? -9.977 -16.328 -12.344 1 89.25 4 ILE B N 1
ATOM 2686 C CA . ILE B 1 4 ? -9.594 -16.047 -13.719 1 89.25 4 ILE B CA 1
ATOM 2687 C C . ILE B 1 4 ? -8.117 -15.648 -13.781 1 89.25 4 ILE B C 1
ATOM 2689 O O . ILE B 1 4 ? -7.688 -14.75 -13.055 1 89.25 4 ILE B O 1
ATOM 2693 N N . SER B 1 5 ? -7.355 -16.359 -14.523 1 88.81 5 SER B N 1
ATOM 2694 C CA . SER B 1 5 ? -5.945 -16.031 -14.688 1 88.81 5 SER B CA 1
ATOM 2695 C C . SER B 1 5 ? -5.605 -15.789 -16.156 1 88.81 5 SER B C 1
ATOM 2697 O O . SER B 1 5 ? -6.121 -16.469 -17.047 1 88.81 5 SER B O 1
ATOM 2699 N N . GLY B 1 6 ? -4.68 -14.781 -16.406 1 90.62 6 GLY B N 1
ATOM 2700 C CA . GLY B 1 6 ? -4.148 -14.555 -17.734 1 90.62 6 GLY B CA 1
ATOM 2701 C C . GLY B 1 6 ? -3 -15.484 -18.078 1 90.62 6 GLY B C 1
ATOM 2702 O O . GLY B 1 6 ? -2.941 -16.625 -17.594 1 90.62 6 GLY B O 1
ATOM 2703 N N . THR B 1 7 ? -2.334 -15.094 -19.094 1 83.69 7 THR B N 1
ATOM 2704 C CA .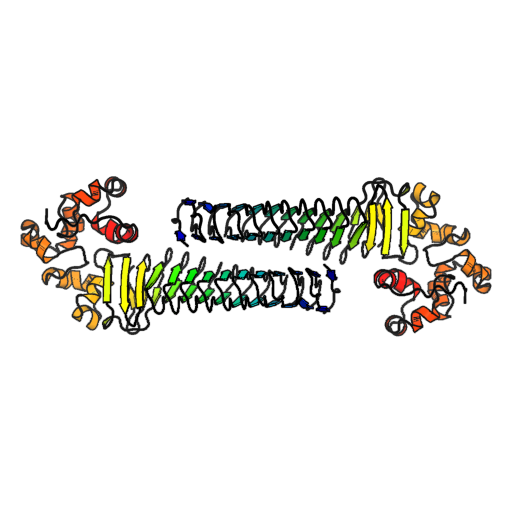 THR B 1 7 ? -1.084 -15.719 -19.516 1 83.69 7 THR B CA 1
ATOM 2705 C C . THR B 1 7 ? 0.092 -14.766 -19.312 1 83.69 7 THR B C 1
ATOM 2707 O O . THR B 1 7 ? -0.072 -13.68 -18.75 1 83.69 7 THR B O 1
ATOM 2710 N N . ASN B 1 8 ? 1.248 -15.18 -19.672 1 82.5 8 ASN B N 1
ATOM 2711 C CA . ASN B 1 8 ? 2.436 -14.352 -19.484 1 82.5 8 ASN B CA 1
ATOM 2712 C C . ASN B 1 8 ? 2.561 -13.305 -20.594 1 82.5 8 ASN B C 1
ATOM 2714 O O . ASN B 1 8 ? 3.566 -12.594 -20.672 1 82.5 8 ASN B O 1
ATOM 2718 N N . GLY B 1 9 ? 1.598 -13.242 -21.453 1 88.19 9 GLY B N 1
ATOM 2719 C CA . GLY B 1 9 ? 1.465 -12.18 -22.422 1 88.19 9 GLY B CA 1
ATOM 2720 C C . GLY B 1 9 ? 0.383 -11.172 -22.078 1 88.19 9 GLY B C 1
ATOM 2721 O O . GLY B 1 9 ? -0.137 -11.18 -20.953 1 88.19 9 GLY B O 1
ATOM 2722 N N . ASP B 1 10 ? 0.2 -10.164 -22.953 1 95 10 ASP B N 1
ATOM 2723 C CA . ASP B 1 10 ? -0.891 -9.211 -22.75 1 95 10 ASP B CA 1
ATOM 2724 C C . ASP B 1 10 ? -2.246 -9.914 -22.812 1 95 10 ASP B C 1
ATOM 2726 O O . ASP B 1 10 ? -2.51 -10.672 -23.75 1 95 10 ASP B O 1
ATOM 2730 N N . ASN B 1 11 ? -3.121 -9.703 -21.859 1 96.31 11 ASN B N 1
ATOM 2731 C CA . ASN B 1 11 ? -4.422 -10.352 -21.797 1 96.31 11 ASN B CA 1
ATOM 2732 C C . ASN B 1 11 ? -5.555 -9.344 -21.688 1 96.31 11 ASN B C 1
ATOM 2734 O O . ASN B 1 11 ? -5.348 -8.227 -21.203 1 96.31 11 ASN B O 1
ATOM 2738 N N . VAL B 1 12 ? -6.641 -9.68 -22.312 1 97.5 12 VAL B N 1
ATOM 2739 C CA . VAL B 1 12 ? -7.914 -9.055 -21.969 1 97.5 12 VAL B CA 1
ATOM 2740 C C . VAL B 1 12 ? -8.742 -10.016 -21.109 1 97.5 12 VAL B C 1
ATOM 2742 O O . VAL B 1 12 ? -9.203 -11.055 -21.594 1 97.5 12 VAL B O 1
ATOM 2745 N N . LEU B 1 13 ? -8.898 -9.688 -19.797 1 96.81 13 LEU B N 1
ATOM 2746 C CA . LEU B 1 13 ? -9.586 -10.547 -18.844 1 96.81 13 LEU B CA 1
ATOM 2747 C C . LEU B 1 13 ? -10.898 -9.914 -18.375 1 96.81 13 LEU B C 1
ATOM 2749 O O . LEU B 1 13 ? -10.906 -8.766 -17.938 1 96.81 13 LEU B O 1
ATOM 2753 N N . ASN B 1 14 ? -11.977 -10.594 -18.531 1 96.44 14 ASN B N 1
ATOM 2754 C CA . ASN B 1 14 ? -13.289 -10.148 -18.078 1 96.44 14 ASN B CA 1
ATOM 2755 C C . ASN B 1 14 ? -13.836 -11.039 -16.969 1 96.44 14 ASN B C 1
ATOM 2757 O O . ASN B 1 14 ? -13.938 -12.258 -17.141 1 96.44 14 ASN B O 1
ATOM 2761 N N . GLY B 1 15 ? -14.133 -10.359 -15.797 1 95.38 15 GLY B N 1
ATOM 2762 C CA . GLY B 1 15 ? -14.758 -11.086 -14.703 1 95.38 15 GLY B CA 1
ATOM 2763 C C . GLY B 1 15 ? -16.234 -11.359 -14.938 1 95.38 15 GLY B C 1
ATOM 2764 O O . GLY B 1 15 ? -16.75 -11.133 -16.031 1 95.38 15 GLY B O 1
ATOM 2765 N N . THR B 1 16 ? -16.922 -12.008 -14.016 1 93.62 16 THR B N 1
ATOM 2766 C CA . THR B 1 16 ? -18.328 -12.336 -14.039 1 93.62 16 THR B CA 1
ATOM 2767 C C . THR B 1 16 ? -19.141 -11.359 -13.18 1 93.62 16 THR B C 1
ATOM 2769 O O . THR B 1 16 ? -18.609 -10.328 -12.758 1 93.62 16 THR B O 1
ATOM 2772 N N . LEU B 1 17 ? -20.469 -11.633 -12.984 1 91.38 17 LEU B N 1
ATOM 2773 C CA . LEU B 1 17 ? -21.312 -10.789 -12.148 1 91.38 17 LEU B CA 1
ATOM 2774 C C . LEU B 1 17 ? -21.188 -11.188 -10.68 1 91.38 17 LEU B C 1
ATOM 2776 O O . LEU B 1 17 ? -21.766 -10.531 -9.805 1 91.38 17 LEU B O 1
ATOM 2780 N N . GLN B 1 18 ? -20.453 -12.203 -10.391 1 90.5 18 GLN B N 1
ATOM 2781 C CA . GLN B 1 18 ? -20.234 -12.703 -9.039 1 90.5 18 GLN B CA 1
ATOM 2782 C C . GLN B 1 18 ? -18.906 -12.234 -8.477 1 90.5 18 GLN B C 1
ATOM 2784 O O . GLN B 1 18 ? -18.25 -11.367 -9.055 1 90.5 18 GLN B O 1
ATOM 2789 N N . ASP B 1 19 ? -18.562 -12.656 -7.199 1 88.06 19 ASP B N 1
ATOM 2790 C CA . ASP B 1 19 ? -17.25 -12.367 -6.609 1 88.06 19 ASP B CA 1
ATOM 2791 C C . ASP B 1 19 ? -16.156 -13.148 -7.32 1 88.06 19 ASP B C 1
ATOM 2793 O O . ASP B 1 19 ? -16.203 -14.375 -7.395 1 88.06 19 ASP B O 1
ATOM 2797 N N . ASP B 1 20 ? -15.188 -12.414 -7.906 1 90.81 20 ASP B N 1
ATOM 2798 C CA . ASP B 1 20 ? -14.156 -13.086 -8.688 1 90.81 20 ASP B CA 1
ATOM 2799 C C . ASP B 1 20 ? -12.766 -12.797 -8.117 1 90.81 20 ASP B C 1
ATOM 2801 O O . ASP B 1 20 ? -12.57 -11.812 -7.41 1 90.81 20 ASP B O 1
ATOM 2805 N N . VAL B 1 21 ? -11.852 -13.75 -8.297 1 88.94 21 VAL B N 1
ATOM 2806 C CA . VAL B 1 21 ? -10.414 -13.539 -8.164 1 88.94 21 VAL B CA 1
ATOM 2807 C C . VAL B 1 21 ? -9.758 -13.523 -9.547 1 88.94 21 VAL B C 1
ATOM 2809 O O . VAL B 1 21 ? -9.891 -14.484 -10.312 1 88.94 21 VAL B O 1
ATOM 2812 N N . ILE B 1 22 ? -9.102 -12.43 -9.906 1 92.31 22 ILE B N 1
ATOM 2813 C CA . ILE B 1 22 ? -8.531 -12.297 -11.242 1 92.31 22 ILE B CA 1
ATOM 2814 C C . ILE B 1 22 ? -7.039 -11.992 -11.141 1 92.31 22 ILE B C 1
ATOM 2816 O O . ILE B 1 22 ? -6.641 -11.062 -10.43 1 92.31 22 ILE B O 1
ATOM 2820 N N . LEU B 1 23 ? -6.219 -12.75 -11.82 1 91.94 23 LEU B N 1
ATOM 2821 C CA . LEU B 1 23 ? -4.773 -12.555 -11.898 1 91.94 23 LEU B CA 1
ATOM 2822 C C . LEU B 1 23 ? -4.34 -12.281 -13.336 1 91.94 23 LEU B C 1
ATOM 2824 O O . LEU B 1 23 ? -4.598 -13.086 -14.234 1 91.94 23 LEU B O 1
ATOM 2828 N N . GLY B 1 24 ? -3.629 -11.203 -13.5 1 92.44 24 GLY B N 1
ATOM 2829 C CA . GLY B 1 24 ? -3.166 -10.852 -14.828 1 92.44 24 GLY B CA 1
ATOM 2830 C C . GLY B 1 24 ? -1.921 -11.609 -15.25 1 92.44 24 GLY B C 1
ATOM 2831 O O . GLY B 1 24 ? -1.733 -11.898 -16.438 1 92.44 24 GLY B O 1
ATOM 2832 N N . LEU B 1 25 ? -1.062 -11.781 -14.297 1 86.94 25 LEU B N 1
ATOM 2833 C CA . LEU B 1 25 ? 0.258 -12.367 -14.516 1 86.94 25 LEU B CA 1
ATOM 2834 C C . LEU B 1 25 ? 1.163 -11.391 -15.266 1 86.94 25 LEU B C 1
ATOM 2836 O O . LEU B 1 25 ? 1.152 -10.195 -14.992 1 86.94 25 LEU B O 1
ATOM 2840 N N . LEU B 1 26 ? 2.107 -11.961 -16.141 1 85.94 26 LEU B N 1
ATOM 2841 C CA . LEU B 1 26 ? 3.004 -11.062 -16.875 1 85.94 26 LEU B CA 1
ATOM 2842 C C . LEU B 1 26 ? 2.285 -10.406 -18.047 1 85.94 26 LEU B C 1
ATOM 2844 O O . LEU B 1 26 ? 1.218 -10.859 -18.453 1 85.94 26 LEU B O 1
ATOM 2848 N N . GLY B 1 27 ? 2.846 -9.305 -18.516 1 92.81 27 GLY B N 1
ATOM 2849 C CA . GLY B 1 27 ? 2.26 -8.609 -19.641 1 92.81 27 GLY B CA 1
ATOM 2850 C C . GLY B 1 27 ? 1.363 -7.457 -19.25 1 92.81 27 GLY B C 1
ATOM 2851 O O . GLY B 1 27 ? 1.012 -7.316 -18.062 1 92.81 27 GLY B O 1
ATOM 2852 N N . ASN B 1 28 ? 1.143 -6.547 -20.188 1 97.56 28 ASN B N 1
ATOM 2853 C CA . ASN B 1 28 ? 0.181 -5.469 -19.969 1 97.56 28 ASN B CA 1
ATOM 2854 C C . ASN B 1 28 ? -1.253 -5.953 -20.156 1 97.56 28 ASN B C 1
ATOM 2856 O O . ASN B 1 28 ? -1.686 -6.199 -21.297 1 97.56 28 ASN B O 1
ATOM 2860 N N . ASP B 1 29 ? -2.023 -6.055 -19.109 1 97.81 29 ASP B N 1
ATOM 2861 C CA . ASP B 1 29 ? -3.344 -6.676 -19.141 1 97.81 29 ASP B CA 1
ATOM 2862 C C . ASP B 1 29 ? -4.449 -5.629 -19.016 1 97.81 29 ASP B C 1
ATOM 2864 O O . ASP B 1 29 ? -4.242 -4.57 -18.422 1 97.81 29 ASP B O 1
ATOM 2868 N N . VAL B 1 30 ? -5.484 -5.863 -19.703 1 98.56 30 VAL B N 1
ATOM 2869 C CA . VAL B 1 30 ? -6.73 -5.133 -19.484 1 98.56 30 VAL B CA 1
ATOM 2870 C C . VAL B 1 30 ? -7.727 -6.016 -18.734 1 98.56 30 VAL B C 1
ATOM 2872 O O . VAL B 1 30 ? -8.188 -7.031 -19.266 1 98.56 30 VAL B O 1
ATOM 2875 N N . ILE B 1 31 ? -8.039 -5.68 -17.5 1 98 31 ILE B N 1
ATOM 2876 C CA . ILE B 1 31 ? -8.875 -6.484 -16.625 1 98 31 ILE B CA 1
ATOM 2877 C C . ILE B 1 31 ? -10.141 -5.711 -16.25 1 98 31 ILE B C 1
ATOM 2879 O O . ILE B 1 31 ? -10.062 -4.562 -15.812 1 98 31 ILE B O 1
ATOM 2883 N N . THR B 1 32 ? -11.234 -6.23 -16.516 1 97.31 32 THR B N 1
ATOM 2884 C CA . THR B 1 32 ? -12.508 -5.637 -16.125 1 97.31 32 THR B CA 1
ATOM 2885 C C . THR B 1 32 ? -13.359 -6.637 -15.336 1 97.31 32 THR B C 1
ATOM 2887 O O . THR B 1 32 ? -13.562 -7.766 -15.781 1 97.31 32 THR B O 1
ATOM 2890 N N . ASP B 1 33 ? -13.852 -6.27 -14.156 1 94.44 33 ASP B N 1
ATOM 2891 C CA . ASP B 1 33 ? -14.789 -7.098 -13.398 1 94.44 33 ASP B CA 1
ATOM 2892 C C . ASP B 1 33 ? -16.016 -6.293 -12.977 1 94.44 33 ASP B C 1
ATOM 2894 O O . ASP B 1 33 ? -15.953 -5.52 -12.016 1 94.44 33 ASP B O 1
ATOM 2898 N N . PRO B 1 34 ? -17.141 -6.496 -13.633 1 89.06 34 PRO B N 1
ATOM 2899 C CA . PRO B 1 34 ? -18.297 -5.629 -13.414 1 89.06 34 PRO B CA 1
ATOM 2900 C C . PRO B 1 34 ? -19.078 -5.992 -12.164 1 89.06 34 PRO B C 1
ATOM 2902 O O . PRO B 1 34 ? -19.938 -5.223 -11.719 1 89.06 34 PRO B O 1
ATOM 2905 N N . GLY B 1 35 ? -18.875 -7.176 -11.586 1 83.25 35 GLY B N 1
ATOM 2906 C CA . GLY B 1 35 ? -19.781 -7.648 -10.547 1 83.25 35 GLY B CA 1
ATOM 2907 C C . GLY B 1 35 ? -19.062 -7.965 -9.242 1 83.25 35 GLY B C 1
ATOM 2908 O O . GLY B 1 35 ? -17.844 -8 -9.195 1 83.25 35 GLY B O 1
ATOM 2909 N N . GLY B 1 36 ? -19.875 -8.062 -8.133 1 83.62 36 GLY B N 1
ATOM 2910 C CA . GLY B 1 36 ? -19.531 -8.695 -6.875 1 83.62 36 GLY B CA 1
ATOM 2911 C C . GLY B 1 36 ? -18.375 -8.016 -6.164 1 83.62 36 GLY B C 1
ATOM 2912 O O . GLY B 1 36 ? -18.047 -6.867 -6.457 1 83.62 36 GLY B O 1
ATOM 2913 N N . PHE B 1 37 ? -17.875 -8.672 -5.035 1 83.38 37 PHE B N 1
ATOM 2914 C CA . PHE B 1 37 ? -16.625 -8.375 -4.332 1 83.38 37 PHE B CA 1
ATOM 2915 C C . PHE B 1 37 ? -15.445 -9.055 -5.012 1 83.38 37 PHE B C 1
ATOM 2917 O O . PHE B 1 37 ? -15.305 -10.281 -4.949 1 83.38 37 PHE B O 1
ATOM 2924 N N . ASN B 1 38 ? -14.617 -8.273 -5.66 1 89.25 38 ASN B N 1
ATOM 2925 C CA . ASN B 1 38 ? -13.555 -8.844 -6.477 1 89.25 38 ASN B CA 1
ATOM 2926 C C . ASN B 1 38 ? -12.18 -8.633 -5.84 1 89.25 38 ASN B C 1
ATOM 2928 O O . ASN B 1 38 ? -11.953 -7.613 -5.184 1 89.25 38 ASN B O 1
ATOM 2932 N N . ARG B 1 39 ? -11.367 -9.578 -6 1 89.88 39 ARG B N 1
ATOM 2933 C CA . ARG B 1 39 ? -9.938 -9.492 -5.703 1 89.88 39 ARG B CA 1
ATOM 2934 C C . ARG B 1 39 ? -9.109 -9.609 -6.977 1 89.88 39 ARG B C 1
ATOM 2936 O O . ARG B 1 39 ? -9.055 -10.68 -7.594 1 89.88 39 ARG B O 1
ATOM 2943 N N . ILE B 1 40 ? -8.5 -8.492 -7.387 1 93.75 40 ILE B N 1
ATOM 2944 C CA . ILE B 1 40 ? -7.852 -8.406 -8.688 1 93.75 40 ILE B CA 1
ATOM 2945 C C . ILE B 1 40 ? -6.383 -8.023 -8.508 1 93.75 40 ILE B C 1
ATOM 2947 O O . ILE B 1 40 ? -6.066 -7.094 -7.766 1 93.75 40 ILE B O 1
ATOM 2951 N N . ASP B 1 41 ? -5.504 -8.695 -9.07 1 93.69 41 ASP B N 1
ATOM 2952 C CA . ASP B 1 41 ? -4.082 -8.375 -9.133 1 93.69 41 ASP B CA 1
ATOM 2953 C C . ASP B 1 41 ? -3.582 -8.375 -10.578 1 93.69 41 ASP B C 1
ATOM 2955 O O . ASP B 1 41 ? -3.588 -9.414 -11.242 1 93.69 41 ASP B O 1
ATOM 2959 N N . GLY B 1 42 ? -3.15 -7.234 -11.016 1 95.06 42 GLY B N 1
ATOM 2960 C CA . GLY B 1 42 ? -2.641 -7.141 -12.375 1 95.06 42 GLY B CA 1
ATOM 2961 C C . GLY B 1 42 ? -1.312 -7.848 -12.562 1 95.06 42 GLY B C 1
ATOM 2962 O O . GLY B 1 42 ? -1.003 -8.312 -13.664 1 95.06 42 GLY B O 1
ATOM 2963 N N . GLN B 1 43 ? -0.569 -7.762 -11.469 1 91.38 43 GLN B N 1
ATOM 2964 C CA . GLN B 1 43 ? 0.789 -8.297 -11.453 1 91.38 43 GLN B CA 1
ATOM 2965 C C . GLN B 1 43 ? 1.683 -7.551 -12.438 1 91.38 43 GLN B C 1
ATOM 2967 O O . GLN B 1 43 ? 1.519 -6.348 -12.648 1 91.38 43 GLN B O 1
ATOM 2972 N N . ASP B 1 44 ? 2.77 -8.25 -12.953 1 91.06 44 ASP B N 1
ATOM 2973 C CA . ASP B 1 44 ? 3.795 -7.52 -13.695 1 91.06 44 ASP B CA 1
ATOM 2974 C C . ASP B 1 44 ? 3.232 -6.965 -15 1 91.06 44 ASP B C 1
ATOM 2976 O O . ASP B 1 44 ? 2.439 -7.625 -15.672 1 91.06 44 ASP B O 1
ATOM 2980 N N . GLY B 1 45 ? 3.627 -5.762 -15.297 1 95.38 45 GLY B N 1
ATOM 2981 C CA . GLY B 1 45 ? 3.184 -5.102 -16.516 1 95.38 45 GLY B CA 1
ATOM 2982 C C . GLY B 1 45 ? 2.391 -3.836 -16.25 1 95.38 45 GLY B C 1
ATOM 2983 O O . GLY B 1 45 ? 2.02 -3.555 -15.109 1 95.38 45 GLY B O 1
ATOM 2984 N N . ASN B 1 46 ? 2.281 -2.975 -17.281 1 98.38 46 ASN B N 1
ATOM 2985 C CA . ASN B 1 46 ? 1.399 -1.815 -17.188 1 98.38 46 ASN B CA 1
ATOM 2986 C C . ASN B 1 46 ? -0.055 -2.199 -17.453 1 98.38 46 ASN B C 1
ATOM 2988 O O . ASN B 1 46 ? -0.486 -2.271 -18.609 1 98.38 46 ASN B O 1
ATOM 2992 N N . ASP B 1 47 ? -0.837 -2.367 -16.422 1 98.44 47 ASP B N 1
ATOM 2993 C CA . ASP B 1 47 ? -2.176 -2.941 -16.516 1 98.44 47 ASP B CA 1
ATOM 2994 C C . ASP B 1 47 ? -3.246 -1.855 -16.422 1 98.44 47 ASP B C 1
ATOM 2996 O O . ASP B 1 47 ? -3.012 -0.792 -15.844 1 98.44 47 ASP B O 1
ATOM 3000 N N . THR B 1 48 ? -4.309 -2.039 -17.094 1 98.81 48 THR B N 1
ATOM 3001 C CA . THR B 1 48 ? -5.531 -1.269 -16.906 1 98.81 48 THR B CA 1
ATOM 3002 C C . THR B 1 48 ? -6.605 -2.117 -16.219 1 98.81 48 THR B C 1
ATOM 3004 O O . THR B 1 48 ? -7.078 -3.1 -16.797 1 98.81 48 THR B O 1
ATOM 3007 N N . ILE B 1 49 ? -6.992 -1.795 -15.031 1 98.56 49 ILE B N 1
ATOM 3008 C CA . ILE B 1 49 ? -7.887 -2.615 -14.219 1 98.56 49 ILE B CA 1
ATOM 3009 C C . ILE B 1 49 ? -9.125 -1.811 -13.844 1 98.56 49 ILE B C 1
ATOM 3011 O O . ILE B 1 49 ? -9.016 -0.686 -13.352 1 98.56 49 ILE B O 1
ATOM 3015 N N . THR B 1 50 ? -10.281 -2.303 -14.102 1 98 50 THR B N 1
ATOM 3016 C CA . THR B 1 50 ? -11.547 -1.664 -13.758 1 98 50 THR B CA 1
ATOM 3017 C C . THR B 1 50 ? -12.391 -2.572 -12.867 1 98 50 THR B C 1
ATOM 3019 O O . THR B 1 50 ? -12.773 -3.672 -13.281 1 98 50 THR B O 1
ATOM 3022 N N . GLY B 1 51 ? -12.688 -2.068 -11.617 1 95.81 51 GLY B N 1
ATOM 3023 C CA . GLY B 1 51 ? -13.562 -2.789 -10.711 1 95.81 51 GLY B CA 1
ATOM 3024 C C . GLY B 1 51 ? -15.031 -2.605 -11.031 1 95.81 51 GLY B C 1
ATOM 3025 O O . GLY B 1 51 ? -15.383 -2.014 -12.055 1 95.81 51 GLY B O 1
ATOM 3026 N N . GLY B 1 52 ? -15.922 -3.211 -10.203 1 93.25 52 GLY B N 1
ATOM 3027 C CA . GLY B 1 52 ? -17.359 -3.201 -10.43 1 93.25 52 GLY B CA 1
ATOM 3028 C C . GLY B 1 52 ? -18.109 -2.26 -9.5 1 93.25 52 GLY B C 1
ATOM 3029 O O . GLY B 1 52 ? -17.562 -1.23 -9.086 1 93.25 52 GLY B O 1
ATOM 3030 N N . ASN B 1 53 ? -19.406 -2.562 -9.234 1 91.69 53 ASN B N 1
ATOM 3031 C CA . ASN B 1 53 ? -20.312 -1.664 -8.523 1 91.69 53 ASN B CA 1
ATOM 3032 C C . ASN B 1 53 ? -20.219 -1.849 -7.012 1 91.69 53 ASN B C 1
ATOM 3034 O O . ASN B 1 53 ? -20.734 -1.034 -6.25 1 91.69 53 ASN B O 1
ATOM 3038 N N . ASN B 1 54 ? -19.625 -2.938 -6.586 1 89.81 54 ASN B N 1
ATOM 3039 C CA . ASN B 1 54 ? -19.453 -3.23 -5.164 1 89.81 54 ASN B CA 1
ATOM 3040 C C . ASN B 1 54 ? -18.016 -2.998 -4.711 1 89.81 54 ASN B C 1
ATOM 3042 O O . ASN B 1 54 ? -17.219 -2.4 -5.438 1 89.81 54 ASN B O 1
ATOM 3046 N N . VAL B 1 55 ? -17.688 -3.309 -3.463 1 88.44 55 VAL B N 1
ATOM 3047 C CA . VAL B 1 55 ? -16.328 -3.195 -2.939 1 88.44 55 VAL B CA 1
ATOM 3048 C C . VAL B 1 55 ? -15.391 -4.086 -3.75 1 88.44 55 VAL B C 1
ATOM 3050 O O . VAL B 1 55 ? -15.727 -5.227 -4.07 1 88.44 55 VAL B O 1
ATOM 3053 N N . ASP B 1 56 ? -14.289 -3.559 -4.203 1 92 56 ASP B N 1
ATOM 3054 C CA . ASP B 1 56 ? -13.242 -4.285 -4.918 1 92 56 ASP B CA 1
ATOM 3055 C C . ASP B 1 56 ? -11.883 -4.062 -4.266 1 92 56 ASP B C 1
ATOM 3057 O O . ASP B 1 56 ? -11.562 -2.951 -3.846 1 92 56 ASP B O 1
ATOM 3061 N N . TYR B 1 57 ? -11.125 -5.109 -4.082 1 91.44 57 TYR B N 1
ATOM 3062 C CA . TYR B 1 57 ? -9.703 -5.047 -3.746 1 91.44 57 TYR B CA 1
ATOM 3063 C C . TYR B 1 57 ? -8.844 -5.195 -4.992 1 91.44 57 TYR B C 1
ATOM 3065 O O . TYR B 1 57 ? -8.812 -6.262 -5.613 1 91.44 57 TYR B O 1
ATOM 3073 N N . ILE B 1 58 ? -8.164 -4.148 -5.414 1 94.44 58 ILE B N 1
ATOM 3074 C CA . ILE B 1 58 ? -7.445 -4.148 -6.68 1 94.44 58 ILE B CA 1
ATOM 3075 C C . ILE B 1 58 ? -5.988 -3.764 -6.445 1 94.44 58 ILE B C 1
ATOM 3077 O O . ILE B 1 58 ? -5.699 -2.717 -5.859 1 94.44 58 ILE B O 1
ATOM 3081 N N . ALA B 1 59 ? -5.102 -4.594 -6.828 1 94.31 59 ALA B N 1
ATOM 3082 C CA . ALA B 1 59 ? -3.674 -4.297 -6.898 1 94.31 59 ALA B CA 1
ATOM 3083 C C . ALA B 1 59 ? -3.199 -4.223 -8.344 1 94.31 59 ALA B C 1
ATOM 3085 O O . ALA B 1 59 ? -3.533 -5.086 -9.164 1 94.31 59 ALA B O 1
ATOM 3086 N N . GLY B 1 60 ? -2.455 -3.186 -8.617 1 95.38 60 GLY B N 1
ATOM 3087 C CA . GLY B 1 60 ? -1.924 -3.057 -9.969 1 95.38 60 GLY B CA 1
ATOM 3088 C C . GLY B 1 60 ? -0.765 -3.996 -10.242 1 95.38 60 GLY B C 1
ATOM 3089 O O . GLY B 1 60 ? -0.636 -4.52 -11.352 1 95.38 60 GLY B O 1
ATOM 3090 N N . GLY B 1 61 ? 0.08 -4.141 -9.203 1 91.38 61 GLY B N 1
ATOM 3091 C CA . GLY B 1 61 ? 1.323 -4.871 -9.391 1 91.38 61 GLY B CA 1
ATOM 3092 C C . GLY B 1 61 ? 2.473 -3.988 -9.836 1 91.38 61 GLY B C 1
ATOM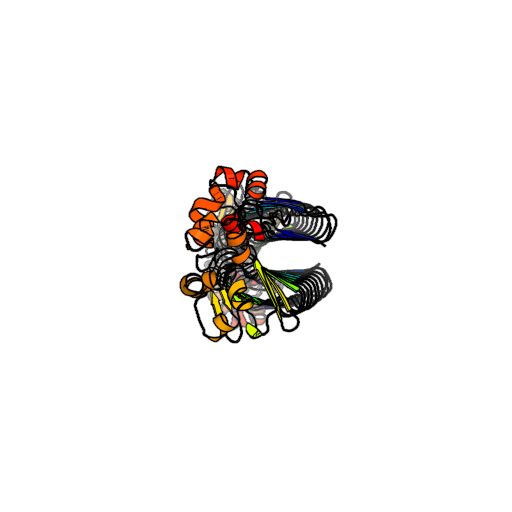 3093 O O . GLY B 1 61 ? 2.301 -2.781 -10.016 1 91.38 61 GLY B O 1
ATOM 3094 N N . PRO B 1 62 ? 3.617 -4.621 -10.031 1 91.25 62 PRO B N 1
ATOM 3095 C CA . PRO B 1 62 ? 4.73 -3.842 -10.578 1 91.25 62 PRO B CA 1
ATOM 3096 C C . PRO B 1 62 ? 4.453 -3.328 -11.992 1 91.25 62 PRO B C 1
ATOM 3098 O O . PRO B 1 62 ? 3.891 -4.051 -12.82 1 91.25 62 PRO B O 1
ATOM 3101 N N . GLY B 1 63 ? 4.809 -2.139 -12.242 1 96.12 63 GLY B N 1
ATOM 3102 C CA . GLY B 1 63 ? 4.516 -1.478 -13.508 1 96.12 63 GLY B CA 1
ATOM 3103 C C . GLY B 1 63 ? 3.703 -0.208 -13.336 1 96.12 63 GLY B C 1
ATOM 3104 O O . GLY B 1 63 ? 3.297 0.134 -12.227 1 96.12 63 GLY B O 1
ATOM 3105 N N . ASN B 1 64 ? 3.598 0.617 -14.414 1 98.56 64 ASN B N 1
ATOM 3106 C CA . ASN B 1 64 ? 2.748 1.804 -14.406 1 98.56 64 ASN B CA 1
ATOM 3107 C C . ASN B 1 64 ? 1.297 1.458 -14.727 1 98.56 64 ASN B C 1
ATOM 3109 O O . ASN B 1 64 ? 0.927 1.336 -15.898 1 98.56 64 ASN B O 1
ATOM 3113 N N . ASP B 1 65 ? 0.459 1.374 -13.758 1 98.56 65 ASP B N 1
ATOM 3114 C CA . ASP B 1 65 ? -0.891 0.832 -13.883 1 98.56 65 ASP B CA 1
ATOM 3115 C C . ASP B 1 65 ? -1.935 1.945 -13.859 1 98.56 65 ASP B C 1
ATOM 3117 O O . ASP B 1 65 ? -1.68 3.031 -13.336 1 98.56 65 ASP B O 1
ATOM 3121 N N . THR B 1 66 ? -3.008 1.746 -14.531 1 98.88 66 THR B N 1
ATOM 3122 C CA . THR B 1 66 ? -4.211 2.559 -14.406 1 98.88 66 THR B CA 1
ATOM 3123 C C . THR B 1 66 ? -5.34 1.761 -13.758 1 98.88 66 THR B C 1
ATOM 3125 O O . THR B 1 66 ? -5.754 0.724 -14.273 1 98.88 66 THR B O 1
ATOM 3128 N N . ILE B 1 67 ? -5.832 2.184 -12.609 1 98.69 67 ILE B N 1
ATOM 3129 C CA . ILE B 1 67 ? -6.824 1.448 -11.836 1 98.69 67 ILE B CA 1
ATOM 3130 C C . ILE B 1 67 ? -8.094 2.289 -11.688 1 98.69 67 ILE B C 1
ATOM 3132 O O . ILE B 1 67 ? -8.031 3.455 -11.289 1 98.69 67 ILE B O 1
ATOM 3136 N N . TYR B 1 68 ? -9.211 1.788 -12.078 1 98.5 68 TYR B N 1
ATOM 3137 C CA . TYR B 1 68 ? -10.531 2.352 -11.852 1 98.5 68 TYR B CA 1
ATOM 3138 C C . TYR B 1 68 ? -11.297 1.534 -10.82 1 98.5 68 TYR B C 1
ATOM 3140 O O . TYR B 1 68 ? -11.57 0.35 -11.031 1 98.5 68 TYR B O 1
ATOM 3148 N N . GLY B 1 69 ? -11.688 2.168 -9.695 1 96.81 69 GLY B N 1
ATOM 3149 C CA . GLY B 1 69 ? -12.406 1.448 -8.664 1 96.81 69 GLY B CA 1
ATOM 3150 C C . GLY B 1 69 ? -13.859 1.181 -9.016 1 96.81 69 GLY B C 1
ATOM 3151 O O . GLY B 1 69 ? -14.422 0.156 -8.625 1 96.81 69 GLY B O 1
ATOM 3152 N N . GLY B 1 70 ? -14.492 2.131 -9.781 1 95.25 70 GLY B N 1
ATOM 3153 C CA . GLY B 1 70 ? -15.922 2.039 -10.047 1 95.25 70 GLY B CA 1
ATOM 3154 C C . GLY B 1 70 ? -16.781 2.566 -8.906 1 95.25 70 GLY B C 1
ATOM 3155 O O . GLY B 1 70 ? -16.438 3.584 -8.289 1 95.25 70 GLY B O 1
ATOM 3156 N N . ASN B 1 71 ? -17.984 1.933 -8.75 1 93.75 71 ASN B N 1
ATOM 3157 C CA . ASN B 1 71 ? -18.812 2.268 -7.605 1 93.75 71 ASN B CA 1
ATOM 3158 C C . ASN B 1 71 ? -18.453 1.438 -6.379 1 93.75 71 ASN B C 1
ATOM 3160 O O . ASN B 1 71 ? -17.766 0.416 -6.496 1 93.75 71 ASN B O 1
ATOM 3164 N N . GLY B 1 72 ? -18.828 1.829 -5.211 1 91.06 72 GLY B N 1
ATOM 3165 C CA . GLY B 1 72 ? -18.516 1.117 -3.979 1 91.06 72 GLY B CA 1
ATOM 3166 C C . GLY B 1 72 ? -17.281 1.648 -3.275 1 91.06 72 GLY B C 1
ATOM 3167 O O . GLY B 1 72 ? -16.578 2.508 -3.809 1 91.06 72 GLY B O 1
ATOM 3168 N N . SER B 1 73 ? -17.078 1.238 -2.02 1 90.5 73 SER B N 1
ATOM 3169 C CA . SER B 1 73 ? -15.906 1.615 -1.248 1 90.5 73 SER B CA 1
ATOM 3170 C C . SER B 1 73 ? -14.719 0.705 -1.564 1 90.5 73 SER B C 1
ATOM 3172 O O . SER B 1 73 ? -14.531 -0.326 -0.915 1 90.5 73 SER B O 1
ATOM 3174 N N . ASP B 1 74 ? -13.852 1.092 -2.51 1 92.5 74 ASP B N 1
ATOM 3175 C CA . ASP B 1 74 ? -12.82 0.244 -3.105 1 92.5 74 ASP B CA 1
ATOM 3176 C C . ASP B 1 74 ? -11.477 0.436 -2.406 1 92.5 74 ASP B C 1
ATOM 3178 O O . ASP B 1 74 ? -11.219 1.496 -1.836 1 92.5 74 ASP B O 1
ATOM 3182 N N . GLN B 1 75 ? -10.703 -0.598 -2.441 1 90.19 75 GLN B N 1
ATOM 3183 C CA . GLN B 1 75 ? -9.312 -0.566 -2.012 1 90.19 75 GLN B CA 1
ATOM 3184 C C . GLN B 1 75 ? -8.367 -0.73 -3.197 1 90.19 75 GLN B C 1
ATOM 3186 O O . GLN B 1 75 ? -8.359 -1.772 -3.855 1 90.19 75 GLN B O 1
ATOM 3191 N N . LEU B 1 76 ? -7.555 0.251 -3.395 1 94.62 76 LEU B N 1
ATOM 3192 C CA . LEU B 1 76 ? -6.789 0.343 -4.633 1 94.62 76 LEU B CA 1
ATOM 3193 C C . LEU B 1 76 ? -5.309 0.562 -4.34 1 94.62 76 LEU B C 1
ATOM 3195 O O . LEU B 1 76 ? -4.934 1.563 -3.725 1 94.62 76 LEU B O 1
ATOM 3199 N N . ILE B 1 77 ? -4.504 -0.361 -4.711 1 93.44 77 ILE B N 1
ATOM 3200 C CA . ILE B 1 77 ? -3.068 -0.249 -4.473 1 93.44 77 ILE B CA 1
ATOM 3201 C C . ILE B 1 77 ? -2.322 -0.271 -5.805 1 93.44 77 ILE B C 1
ATOM 3203 O O . ILE B 1 77 ? -2.48 -1.204 -6.598 1 93.44 77 ILE B O 1
ATOM 3207 N N . GLY B 1 78 ? -1.509 0.698 -6.008 1 95 78 GLY B N 1
ATOM 3208 C CA . GLY B 1 78 ? -0.763 0.763 -7.254 1 95 78 GLY B CA 1
ATOM 3209 C C . GLY B 1 78 ? 0.411 -0.197 -7.297 1 95 78 GLY B C 1
ATOM 3210 O O . GLY B 1 78 ? 0.684 -0.806 -8.336 1 95 78 GLY B O 1
ATOM 3211 N N . GLU B 1 79 ? 1.104 -0.27 -6.141 1 90.75 79 GLU B N 1
ATOM 3212 C CA . GLU B 1 79 ? 2.367 -0.984 -5.984 1 90.75 79 GLU B CA 1
ATOM 3213 C C . GLU B 1 79 ? 3.506 -0.258 -6.691 1 90.75 79 GLU B C 1
ATOM 3215 O O . GLU B 1 79 ? 3.502 0.972 -6.785 1 90.75 79 GLU B O 1
ATOM 3220 N N . ILE B 1 80 ? 4.562 -1.015 -7.047 1 91.44 80 ILE B N 1
ATOM 3221 C CA . ILE B 1 80 ? 5.734 -0.35 -7.605 1 91.44 80 ILE B CA 1
ATOM 3222 C C . ILE B 1 80 ? 5.422 0.155 -9.016 1 91.44 80 ILE B C 1
ATOM 3224 O O . ILE B 1 80 ? 4.816 -0.56 -9.812 1 91.44 80 ILE B O 1
ATOM 3228 N N . GLY B 1 81 ? 5.816 1.43 -9.266 1 96.06 81 GLY B N 1
ATOM 3229 C CA . GLY B 1 81 ? 5.578 2.055 -10.555 1 96.06 81 GLY B CA 1
ATOM 3230 C C . GLY B 1 81 ? 4.82 3.365 -10.453 1 96.06 81 GLY B C 1
ATOM 3231 O O . GLY B 1 81 ? 4.312 3.713 -9.383 1 96.06 81 GLY B O 1
ATOM 3232 N N . ASN B 1 82 ? 4.863 4.188 -11.547 1 98.56 82 ASN B N 1
ATOM 3233 C CA . ASN B 1 82 ? 4.051 5.398 -11.602 1 98.56 82 ASN B CA 1
ATOM 3234 C C . ASN B 1 82 ? 2.605 5.082 -11.977 1 98.56 82 ASN B C 1
ATOM 3236 O O . ASN B 1 82 ? 2.277 4.941 -13.156 1 98.56 82 ASN B O 1
ATOM 3240 N N . ASP B 1 83 ? 1.742 5.043 -11.039 1 98.56 83 ASP B N 1
ATOM 3241 C CA . ASP B 1 83 ? 0.378 4.551 -11.211 1 98.56 83 ASP B CA 1
ATOM 3242 C C . ASP B 1 83 ? -0.623 5.703 -11.234 1 98.56 83 ASP B C 1
ATOM 3244 O O . ASP B 1 83 ? -0.358 6.777 -10.688 1 98.56 83 ASP B O 1
ATOM 3248 N N . THR B 1 84 ? -1.666 5.551 -11.969 1 98.88 84 THR B N 1
ATOM 3249 C CA . THR B 1 84 ? -2.832 6.422 -11.93 1 98.88 84 THR B CA 1
ATOM 3250 C C . THR B 1 84 ? -4.039 5.688 -11.359 1 98.88 84 THR B C 1
ATOM 3252 O O . THR B 1 84 ? -4.453 4.652 -11.891 1 98.88 84 THR B O 1
ATOM 3255 N N . ILE B 1 85 ? -4.609 6.156 -10.242 1 98.81 85 ILE B N 1
ATOM 3256 C CA . ILE B 1 85 ? -5.703 5.488 -9.547 1 98.81 85 ILE B CA 1
ATOM 3257 C C . ILE B 1 85 ? -6.922 6.41 -9.508 1 98.81 85 ILE B C 1
ATOM 3259 O O . ILE B 1 85 ? -6.82 7.566 -9.086 1 98.81 85 ILE B O 1
ATOM 3263 N N . TYR B 1 86 ? -8.016 5.949 -9.977 1 98.75 86 TYR B N 1
ATOM 3264 C CA . TYR B 1 86 ? -9.312 6.609 -9.891 1 98.75 86 TYR B CA 1
ATOM 3265 C C . TYR B 1 86 ? -10.234 5.875 -8.922 1 98.75 86 TYR B C 1
ATOM 3267 O O . TYR B 1 86 ? -10.648 4.742 -9.18 1 98.75 86 TYR B O 1
ATOM 3275 N N . GLY B 1 87 ? -10.5 6.492 -7.781 1 97.75 87 GLY B N 1
ATOM 3276 C CA . GLY B 1 87 ? -11.453 5.895 -6.863 1 97.75 87 GLY B CA 1
ATOM 3277 C C . GLY B 1 87 ? -12.867 5.863 -7.41 1 97.75 87 GLY B C 1
ATOM 3278 O O . GLY B 1 87 ? -13.57 4.855 -7.281 1 97.75 87 GLY B O 1
ATOM 3279 N N . GLN B 1 88 ? -13.305 7.008 -8.039 1 96.75 88 GLN B N 1
ATOM 3280 C CA . GLN B 1 88 ? -14.633 7.242 -8.578 1 96.75 88 GLN B CA 1
ATOM 3281 C C . GLN B 1 88 ? -15.68 7.324 -7.465 1 96.75 88 GLN B C 1
ATOM 3283 O O . GLN B 1 88 ? -15.508 8.078 -6.508 1 96.75 88 GLN B O 1
ATOM 3288 N N . ASP B 1 89 ? -16.891 6.676 -7.617 1 96.5 89 ASP B N 1
ATOM 3289 C CA . ASP B 1 89 ? -17.938 6.879 -6.609 1 96.5 89 ASP B CA 1
ATOM 3290 C C . ASP B 1 89 ? -17.703 5.973 -5.402 1 96.5 89 ASP B C 1
ATOM 3292 O O . ASP B 1 89 ? -17.344 4.805 -5.555 1 96.5 89 ASP B O 1
ATOM 3296 N N . GLY B 1 90 ? -17.891 6.504 -4.191 1 94.56 90 GLY B N 1
ATOM 3297 C CA . GLY B 1 90 ? -17.766 5.742 -2.959 1 94.56 90 GLY B CA 1
ATOM 3298 C C . GLY B 1 90 ? -16.641 6.238 -2.062 1 94.56 90 GLY B C 1
ATOM 3299 O O . GLY B 1 90 ? -15.82 7.051 -2.48 1 94.56 90 GLY B O 1
ATOM 3300 N N . ASP B 1 91 ? -16.672 5.836 -0.739 1 91.81 91 ASP B N 1
ATOM 3301 C CA . ASP B 1 91 ? -15.562 6.086 0.172 1 91.81 91 ASP B CA 1
ATOM 3302 C C . ASP B 1 91 ? -14.422 5.109 -0.078 1 91.81 91 ASP B C 1
ATOM 3304 O O . ASP B 1 91 ? -14.453 3.971 0.399 1 91.81 91 ASP B O 1
ATOM 3308 N N . ASP B 1 92 ? -13.383 5.555 -0.789 1 93.88 92 ASP B N 1
ATOM 3309 C CA . ASP B 1 92 ? -12.336 4.672 -1.286 1 93.88 92 ASP B CA 1
ATOM 3310 C C . ASP B 1 92 ? -11.047 4.844 -0.483 1 93.88 92 ASP B C 1
ATOM 3312 O O . ASP B 1 92 ? -10.828 5.887 0.133 1 93.88 92 ASP B O 1
ATOM 3316 N N . TYR B 1 93 ? -10.258 3.779 -0.429 1 92.12 93 TYR B N 1
ATOM 3317 C CA . TYR B 1 93 ? -8.859 3.846 -0.011 1 92.12 93 TYR B CA 1
ATOM 3318 C C . TYR B 1 93 ? -7.926 3.592 -1.188 1 92.12 93 TYR B C 1
ATOM 3320 O O . TYR B 1 93 ? -8.188 2.719 -2.018 1 92.12 93 TYR B O 1
ATOM 3328 N N . ALA B 1 94 ? -6.863 4.387 -1.239 1 94.94 94 ALA B N 1
ATOM 3329 C CA . ALA B 1 94 ? -5.863 4.113 -2.266 1 94.94 94 ALA B CA 1
ATOM 3330 C C . ALA B 1 94 ? -4.461 4.457 -1.771 1 94.94 94 ALA B C 1
ATOM 3332 O O . ALA B 1 94 ? -4.281 5.414 -1.011 1 94.94 94 ALA B O 1
ATOM 3333 N N . ALA B 1 95 ? -3.535 3.678 -2.109 1 93.12 95 ALA B N 1
ATOM 3334 C CA . ALA B 1 95 ? -2.111 3.955 -1.939 1 93.12 95 ALA B CA 1
ATOM 3335 C C . ALA B 1 95 ? -1.362 3.805 -3.262 1 93.12 95 ALA B C 1
ATOM 3337 O O . ALA B 1 95 ? -1.519 2.799 -3.959 1 93.12 95 ALA B O 1
ATOM 3338 N N . GLY B 1 96 ? -0.624 4.801 -3.57 1 94.88 96 GLY B N 1
ATOM 3339 C CA . GLY B 1 96 ? 0.164 4.715 -4.789 1 94.88 96 GLY B CA 1
ATOM 3340 C C . GLY B 1 96 ? 1.324 3.744 -4.688 1 94.88 96 GLY B C 1
ATOM 3341 O O . GLY B 1 96 ? 1.632 3.033 -5.645 1 94.88 96 GLY B O 1
ATOM 3342 N N . ASN B 1 97 ? 1.941 3.824 -3.447 1 92.31 97 ASN B N 1
ATOM 3343 C CA . ASN B 1 97 ? 3.158 3.059 -3.199 1 92.31 97 ASN B CA 1
ATOM 3344 C C . ASN B 1 97 ? 4.34 3.607 -3.996 1 92.31 97 ASN B C 1
ATOM 3346 O O . ASN B 1 97 ? 4.328 4.77 -4.406 1 92.31 97 ASN B O 1
ATOM 3350 N N . PRO B 1 98 ? 5.488 2.891 -4.086 1 91.62 98 PRO B N 1
ATOM 3351 C CA . PRO B 1 98 ? 6.672 3.525 -4.676 1 91.62 98 PRO B CA 1
ATOM 3352 C C . PRO B 1 98 ? 6.461 3.934 -6.133 1 91.62 98 PRO B C 1
ATOM 3354 O O . PRO B 1 98 ? 5.945 3.145 -6.93 1 91.62 98 PRO B O 1
ATOM 3357 N N . GLY B 1 99 ? 6.801 5.117 -6.418 1 96.5 99 GLY B N 1
ATOM 3358 C CA . GLY B 1 99 ? 6.629 5.707 -7.734 1 96.5 99 GLY B CA 1
ATOM 3359 C C . GLY B 1 99 ? 5.949 7.062 -7.695 1 96.5 99 GLY B C 1
ATOM 3360 O O . GLY B 1 99 ? 5.41 7.465 -6.66 1 96.5 99 GLY B O 1
ATOM 3361 N N . ASP B 1 100 ? 6.133 7.891 -8.805 1 98.62 100 ASP B N 1
ATOM 3362 C CA . ASP B 1 100 ? 5.387 9.141 -8.93 1 98.62 100 ASP B CA 1
ATOM 3363 C C . ASP B 1 100 ? 3.951 8.875 -9.375 1 98.62 100 ASP B C 1
ATOM 3365 O O . ASP B 1 100 ? 3.68 8.727 -10.57 1 98.62 100 ASP B O 1
ATOM 3369 N N . ASP B 1 101 ? 3.023 8.898 -8.453 1 98.62 101 ASP B N 1
ATOM 3370 C CA . ASP B 1 101 ? 1.66 8.43 -8.68 1 98.62 101 ASP B CA 1
ATOM 3371 C C . ASP B 1 101 ? 0.684 9.594 -8.773 1 98.62 101 ASP B C 1
ATOM 3373 O O . ASP B 1 101 ? 0.962 10.688 -8.266 1 98.62 101 ASP B O 1
ATOM 3377 N N . VAL B 1 102 ? -0.396 9.406 -9.492 1 98.88 102 VAL B N 1
ATOM 3378 C CA . VAL B 1 102 ? -1.52 10.336 -9.547 1 98.88 102 VAL B CA 1
ATOM 3379 C C . VAL B 1 102 ? -2.783 9.656 -9.031 1 98.88 102 VAL B C 1
ATOM 3381 O O . VAL B 1 102 ? -3.193 8.617 -9.555 1 98.88 102 VAL B O 1
ATOM 3384 N N . LEU B 1 103 ? -3.408 10.148 -7.988 1 98.81 103 LEU B N 1
ATOM 3385 C CA . LEU B 1 103 ? -4.586 9.57 -7.355 1 98.81 103 LEU B CA 1
ATOM 3386 C C . LEU B 1 103 ? -5.766 10.539 -7.414 1 98.81 103 LEU B C 1
ATOM 3388 O O . LEU B 1 103 ? -5.652 11.688 -6.996 1 98.81 103 LEU B O 1
ATOM 3392 N N . TYR B 1 104 ? -6.863 10.102 -7.938 1 98.81 104 TYR B N 1
ATOM 3393 C CA . TYR B 1 104 ? -8.117 10.844 -7.977 1 98.81 104 TYR B CA 1
ATOM 3394 C C . TYR B 1 104 ? -9.18 10.164 -7.125 1 98.81 104 TYR B C 1
ATOM 3396 O O . TYR B 1 104 ? -9.633 9.062 -7.453 1 98.81 104 TYR B O 1
ATOM 3404 N N . GLY B 1 105 ? -9.656 10.859 -6.125 1 98.06 105 GLY B N 1
ATOM 3405 C CA . GLY B 1 105 ? -10.602 10.242 -5.199 1 98.06 105 GLY B CA 1
ATOM 3406 C C . GLY B 1 105 ? -11.992 10.109 -5.773 1 98.06 105 GLY B C 1
ATOM 3407 O O . GLY B 1 105 ? -12.688 9.125 -5.504 1 98.06 105 GLY B O 1
ATOM 3408 N N . GLY B 1 106 ? -12.445 11.094 -6.551 1 97.88 106 GLY B N 1
ATOM 3409 C CA . GLY B 1 106 ? -13.82 11.117 -7.027 1 97.88 106 GLY B CA 1
ATOM 3410 C C . GLY B 1 106 ? -14.805 11.586 -5.977 1 97.88 106 GLY B C 1
ATOM 3411 O O . GLY B 1 106 ? -14.531 12.539 -5.242 1 97.88 106 GLY B O 1
ATOM 3412 N N . ARG B 1 107 ? -16.125 11.078 -6.078 1 97.31 107 ARG B N 1
ATOM 3413 C CA . ARG B 1 107 ? -17.141 11.383 -5.074 1 97.31 107 ARG B CA 1
ATOM 3414 C C . ARG B 1 107 ? -17 10.461 -3.865 1 97.31 107 ARG B C 1
ATOM 3416 O O . ARG B 1 107 ? -16.656 9.289 -4.008 1 97.31 107 ARG B O 1
ATOM 3423 N N . GLY B 1 108 ? -17.266 10.992 -2.65 1 95.56 108 GLY B N 1
ATOM 3424 C CA . GLY B 1 108 ? -17.172 10.234 -1.413 1 95.56 108 GLY B CA 1
ATOM 3425 C C . GLY B 1 108 ? -16.062 10.703 -0.503 1 95.56 108 GLY B C 1
ATOM 3426 O O . GLY B 1 108 ? -15.289 11.602 -0.868 1 95.56 108 GLY B O 1
ATOM 3427 N N . ASN B 1 109 ? -16.047 10.211 0.756 1 93.38 109 ASN B N 1
ATOM 3428 C CA . ASN B 1 109 ? -14.984 10.508 1.714 1 93.38 109 ASN B CA 1
ATOM 3429 C C . ASN B 1 109 ? -13.812 9.539 1.58 1 93.38 109 ASN B C 1
ATOM 3431 O O . ASN B 1 109 ? -13.812 8.469 2.195 1 93.38 109 ASN B O 1
ATOM 3435 N N . ASP B 1 110 ? -12.789 9.922 0.896 1 94.25 110 ASP B N 1
ATOM 3436 C CA . ASP B 1 110 ? -11.711 9.039 0.464 1 94.25 110 ASP B CA 1
ATOM 3437 C C . ASP B 1 110 ? -10.492 9.164 1.377 1 94.25 110 ASP B C 1
ATOM 3439 O O . ASP B 1 110 ? -10.289 10.203 2.01 1 94.25 110 ASP B O 1
ATOM 3443 N N . PHE B 1 111 ? -9.727 8.055 1.532 1 93.81 111 PHE B N 1
ATOM 3444 C CA . PHE B 1 111 ? -8.422 8.023 2.178 1 93.81 111 PHE B CA 1
ATOM 3445 C C . PHE B 1 111 ? -7.34 7.617 1.188 1 93.81 111 PHE B C 1
ATOM 3447 O O . PHE B 1 111 ? -7.176 6.43 0.895 1 93.81 111 PHE B O 1
ATOM 3454 N N . PHE B 1 112 ? -6.578 8.625 0.698 1 95.19 112 PHE B N 1
ATOM 3455 C CA . PHE B 1 112 ? -5.598 8.375 -0.352 1 95.19 112 PHE B CA 1
ATOM 3456 C C . PHE B 1 112 ? -4.203 8.797 0.097 1 95.19 112 PHE B C 1
ATOM 3458 O O . PHE B 1 112 ? -4.035 9.867 0.683 1 95.19 112 PHE B O 1
ATOM 3465 N N . VAL B 1 113 ? -3.211 7.973 -0.102 1 93.69 113 VAL B N 1
ATOM 3466 C CA . VAL B 1 113 ? -1.819 8.266 0.226 1 93.69 113 VAL B CA 1
ATOM 3467 C C . VAL B 1 113 ? -0.933 7.988 -0.986 1 93.69 113 VAL B C 1
ATOM 3469 O O . VAL B 1 113 ? -1.004 6.91 -1.583 1 93.69 113 VAL B O 1
ATOM 3472 N N . GLY B 1 114 ? -0.133 8.914 -1.315 1 95.56 114 GLY B N 1
ATOM 3473 C CA . GLY B 1 114 ? 0.782 8.727 -2.43 1 95.56 114 GLY B CA 1
ATOM 3474 C C . GLY B 1 114 ? 1.894 7.742 -2.131 1 95.56 114 GLY B C 1
ATOM 3475 O O . GLY B 1 114 ? 2.246 6.922 -2.98 1 95.56 114 GLY B O 1
ATOM 3476 N N . GLU B 1 115 ? 2.473 7.836 -0.973 1 92.06 115 GLU B N 1
ATOM 3477 C CA . GLU B 1 115 ? 3.607 7.051 -0.491 1 92.06 115 GLU B CA 1
ATOM 3478 C C . GLU B 1 115 ? 4.914 7.531 -1.115 1 92.06 115 GLU B C 1
ATOM 3480 O O . GLU B 1 115 ? 5.137 8.734 -1.257 1 92.06 115 GLU B O 1
ATOM 3485 N N . GLN B 1 116 ? 5.793 6.637 -1.431 1 93 116 GLN B N 1
ATOM 3486 C CA . GLN B 1 116 ? 7.102 7.055 -1.917 1 93 116 GLN B CA 1
ATOM 3487 C C . GLN B 1 116 ? 7.008 7.621 -3.332 1 93 116 GLN B C 1
ATOM 3489 O O . GLN B 1 116 ? 6.285 7.082 -4.172 1 93 116 GLN B O 1
ATOM 3494 N N . GLY B 1 117 ? 7.715 8.719 -3.566 1 96.62 117 GLY B N 1
ATOM 3495 C CA . GLY B 1 117 ? 7.734 9.375 -4.863 1 96.62 117 GLY B CA 1
ATOM 3496 C C . GLY B 1 117 ? 7.074 10.734 -4.855 1 96.62 117 GLY B C 1
ATOM 3497 O O . GLY B 1 117 ? 6.48 11.141 -3.854 1 96.62 117 GLY B O 1
ATOM 3498 N N . ALA B 1 118 ? 7.293 11.562 -5.93 1 98.62 118 ALA B N 1
ATOM 3499 C CA . ALA B 1 118 ? 6.602 12.836 -6.105 1 98.62 118 ALA B CA 1
ATOM 3500 C C . ALA B 1 118 ? 5.18 12.617 -6.617 1 98.62 118 ALA B C 1
ATOM 3502 O O . ALA B 1 118 ? 4.965 12.477 -7.824 1 98.62 118 ALA B O 1
ATOM 3503 N N . ASP B 1 119 ? 4.25 12.688 -5.746 1 98.62 119 ASP B N 1
ATOM 3504 C CA . ASP B 1 119 ? 2.887 12.258 -6.039 1 98.62 119 ASP B CA 1
ATOM 3505 C C . ASP B 1 119 ? 1.958 13.453 -6.211 1 98.62 119 ASP B C 1
ATOM 3507 O O . ASP B 1 119 ? 2.232 14.539 -5.691 1 98.62 119 ASP B O 1
ATOM 3511 N N . LEU B 1 120 ? 0.976 13.305 -7.023 1 98.88 120 LEU B N 1
ATOM 3512 C CA . LEU B 1 120 ? -0.156 14.211 -7.188 1 98.88 120 LEU B CA 1
ATOM 3513 C C . LEU B 1 120 ? -1.444 13.57 -6.684 1 98.88 120 LEU B C 1
ATOM 3515 O O . LEU B 1 120 ? -1.908 12.57 -7.25 1 98.88 120 LEU B O 1
ATOM 3519 N N . VAL B 1 121 ? -1.998 14.062 -5.57 1 98.81 121 VAL B N 1
ATOM 3520 C CA . VAL B 1 121 ? -3.154 13.445 -4.934 1 98.81 121 VAL B CA 1
ATOM 3521 C C . VAL B 1 121 ? -4.328 14.422 -4.93 1 98.81 121 VAL B C 1
ATOM 3523 O O . VAL B 1 121 ? -4.195 15.562 -4.461 1 98.81 121 VAL B O 1
ATOM 3526 N N . PHE B 1 122 ? -5.473 14.008 -5.438 1 98.88 122 PHE B N 1
ATOM 3527 C CA . PHE B 1 122 ? -6.703 14.789 -5.469 1 98.88 122 PHE B CA 1
ATOM 3528 C C . PHE B 1 122 ? -7.805 14.102 -4.676 1 98.88 122 PHE B C 1
ATOM 3530 O O . PHE B 1 122 ? -8.211 12.984 -5.008 1 98.88 122 PHE B O 1
ATOM 3537 N N . GLY B 1 123 ? -8.258 14.758 -3.637 1 98.44 123 GLY B N 1
ATOM 3538 C CA . GLY B 1 123 ? -9.422 14.227 -2.947 1 98.44 123 GLY B CA 1
ATOM 3539 C C . GLY B 1 123 ? -10.711 14.375 -3.738 1 98.44 123 GLY B C 1
ATOM 3540 O O . GLY B 1 123 ? -11.555 13.477 -3.742 1 98.44 123 GLY B O 1
ATOM 3541 N N . GLU B 1 124 ? -10.891 15.516 -4.348 1 98.12 124 GLU B N 1
ATOM 3542 C CA . GLU B 1 124 ? -12.062 15.906 -5.133 1 98.12 124 GLU B CA 1
ATOM 3543 C C . GLU B 1 124 ? -13.273 16.125 -4.238 1 98.12 124 GLU B C 1
ATOM 3545 O O . GLU B 1 124 ? -13.211 16.891 -3.271 1 98.12 124 GLU B O 1
ATOM 3550 N N . GLU B 1 125 ? -14.469 15.523 -4.582 1 98 125 GLU B N 1
ATOM 3551 C CA . GLU B 1 125 ? -15.664 15.797 -3.791 1 98 125 GLU B CA 1
ATOM 3552 C C . GLU B 1 125 ? -15.719 14.922 -2.543 1 98 125 GLU B C 1
ATOM 3554 O O . GLU B 1 125 ? -15.352 13.742 -2.59 1 98 125 GLU B O 1
ATOM 3559 N N . GLY B 1 126 ? -16.141 15.547 -1.44 1 96.81 126 GLY B N 1
ATOM 3560 C CA . GLY B 1 126 ? -16.281 14.812 -0.191 1 96.81 126 GLY B CA 1
ATOM 3561 C C . GLY B 1 126 ? -15.305 15.273 0.875 1 96.81 126 GLY B C 1
ATOM 3562 O O . GLY B 1 126 ? -14.461 16.141 0.621 1 96.81 126 GLY B O 1
ATOM 3563 N N . ASN B 1 127 ? -15.492 14.812 2.143 1 95.56 127 ASN B N 1
ATOM 3564 C CA . ASN B 1 127 ? -14.547 15.055 3.223 1 95.56 127 ASN B CA 1
ATOM 3565 C C . ASN B 1 127 ? -13.414 14.039 3.217 1 95.56 127 ASN B C 1
ATOM 3567 O O . ASN B 1 127 ? -13.5 13 3.869 1 95.56 127 ASN B O 1
ATOM 3571 N N . ASP B 1 128 ? -12.352 14.406 2.58 1 95.25 128 ASP B N 1
ATOM 3572 C CA . ASP B 1 128 ? -11.289 13.453 2.244 1 95.25 128 ASP B CA 1
ATOM 3573 C C . ASP B 1 128 ? -10.125 13.57 3.221 1 95.25 128 ASP B C 1
ATOM 3575 O O . ASP B 1 128 ? -9.906 14.625 3.816 1 95.25 128 ASP B O 1
ATOM 3579 N N . PHE B 1 129 ? -9.469 12.43 3.484 1 95.25 129 PHE B N 1
ATOM 3580 C CA . PHE B 1 129 ? -8.125 12.375 4.047 1 95.25 129 PHE B CA 1
ATOM 3581 C C . PHE B 1 129 ? -7.105 12.016 2.973 1 95.25 129 PHE B C 1
ATOM 3583 O O . PHE B 1 129 ? -7.039 10.867 2.531 1 95.25 129 PHE B O 1
ATOM 3590 N N . VAL B 1 130 ? -6.336 13.016 2.545 1 96.94 130 VAL B N 1
ATOM 3591 C CA . VAL B 1 130 ? -5.383 12.82 1.461 1 96.94 130 VAL B CA 1
ATOM 3592 C C . VAL B 1 130 ? -3.977 13.18 1.938 1 96.94 130 VAL B C 1
ATOM 3594 O O . VAL B 1 130 ? -3.785 14.188 2.617 1 96.94 130 VAL B O 1
ATOM 3597 N N . ALA B 1 131 ? -3.018 12.32 1.643 1 95.75 131 ALA B N 1
ATOM 3598 C CA . ALA B 1 131 ? -1.633 12.5 2.074 1 95.75 131 ALA B CA 1
ATOM 3599 C C . ALA B 1 131 ? -0.664 12.273 0.919 1 95.75 131 ALA B C 1
ATOM 3601 O O . ALA B 1 131 ? -0.936 11.469 0.023 1 95.75 131 ALA B O 1
ATOM 3602 N N . GLY B 1 132 ? 0.414 12.969 1 1 96.5 132 GLY B N 1
ATOM 3603 C CA . GLY B 1 132 ? 1.422 12.812 -0.035 1 96.5 132 GLY B CA 1
ATOM 3604 C C . GLY B 1 132 ? 2.311 11.602 0.176 1 96.5 132 GLY B C 1
ATOM 3605 O O . GLY B 1 132 ? 2.684 10.922 -0.783 1 96.5 132 GLY B O 1
ATOM 3606 N N . GLY B 1 133 ? 2.697 11.344 1.423 1 92.81 133 GLY B N 1
ATOM 3607 C CA . GLY B 1 133 ? 3.693 10.328 1.721 1 92.81 133 GLY B CA 1
ATOM 3608 C C . GLY B 1 133 ? 5.105 10.875 1.8 1 92.81 133 GLY B C 1
ATOM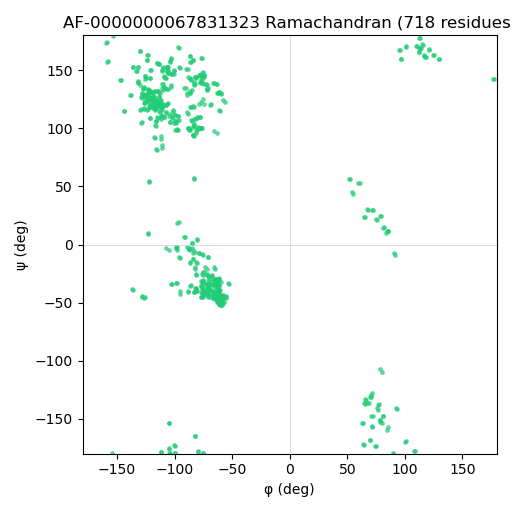 3609 O O . GLY B 1 133 ? 5.32 11.969 2.334 1 92.81 133 GLY B O 1
ATOM 3610 N N . GLU B 1 134 ? 5.973 10.078 1.289 1 91 134 GLU B N 1
ATOM 3611 C CA . GLU B 1 134 ? 7.371 10.508 1.281 1 91 134 GLU B CA 1
ATOM 3612 C C . GLU B 1 134 ? 7.668 11.398 0.083 1 91 134 GLU B C 1
ATOM 3614 O O . GLU B 1 134 ? 6.91 11.414 -0.891 1 91 134 GLU B O 1
ATOM 3619 N N . ASP B 1 135 ? 8.727 12.227 0.118 1 96 135 ASP B N 1
ATOM 3620 C CA . ASP B 1 135 ? 9.234 13.086 -0.948 1 96 135 ASP B CA 1
ATOM 3621 C C . ASP B 1 135 ? 8.336 14.305 -1.144 1 96 135 ASP B C 1
ATOM 3623 O O . ASP B 1 135 ? 7.57 14.664 -0.248 1 96 135 ASP B O 1
ATOM 3627 N N . ASP B 1 136 ? 8.625 15.094 -2.176 1 98.62 136 ASP B N 1
ATOM 3628 C CA . ASP B 1 136 ? 7.902 16.344 -2.414 1 98.62 136 ASP B CA 1
ATOM 3629 C C . ASP B 1 136 ? 6.625 16.094 -3.213 1 98.62 136 ASP B C 1
ATOM 3631 O O . ASP B 1 136 ? 6.684 15.664 -4.367 1 98.62 136 ASP B O 1
ATOM 3635 N N . ASP B 1 137 ? 5.473 16.406 -2.615 1 98.69 137 ASP B N 1
ATOM 3636 C CA . ASP B 1 137 ? 4.188 16.047 -3.205 1 98.69 137 ASP B CA 1
ATOM 3637 C C . ASP B 1 137 ? 3.309 17.281 -3.395 1 98.69 137 ASP B C 1
ATOM 3639 O O . ASP B 1 137 ? 3.574 18.344 -2.809 1 98.69 137 ASP B O 1
ATOM 3643 N N . THR B 1 138 ? 2.326 17.203 -4.281 1 98.94 138 THR B N 1
ATOM 3644 C CA . THR B 1 138 ? 1.226 18.141 -4.418 1 98.94 138 THR B CA 1
ATOM 3645 C C . THR B 1 138 ? -0.104 17.484 -4.07 1 98.94 138 THR B C 1
ATOM 3647 O O . THR B 1 138 ? -0.474 16.469 -4.672 1 98.94 138 THR B O 1
ATOM 3650 N N . VAL B 1 139 ? -0.79 18 -3.096 1 98.88 139 VAL B N 1
ATOM 3651 C CA . VAL B 1 139 ? -1.987 17.359 -2.562 1 98.88 139 VAL B CA 1
ATOM 3652 C C . VAL B 1 139 ? -3.141 18.375 -2.531 1 98.88 139 VAL B C 1
ATOM 3654 O O . VAL B 1 139 ? -3.002 19.469 -1.987 1 98.88 139 VAL B O 1
ATOM 3657 N N . TYR B 1 140 ? -4.277 18 -3.148 1 98.88 140 TYR B N 1
ATOM 3658 C CA . TYR B 1 140 ? -5.492 18.797 -3.178 1 98.88 140 TYR B CA 1
ATOM 3659 C C . TYR B 1 140 ? -6.613 18.125 -2.395 1 98.88 140 TYR B C 1
ATOM 3661 O O . TYR B 1 140 ? -6.949 16.969 -2.652 1 98.88 140 TYR B O 1
ATOM 3669 N N . GLY B 1 141 ? -7.172 18.859 -1.506 1 98.56 141 GLY B N 1
ATOM 3670 C CA . GLY B 1 141 ? -8.336 18.328 -0.819 1 98.56 141 GLY B CA 1
ATOM 3671 C C . GLY B 1 141 ? -9.578 18.297 -1.685 1 98.56 141 GLY B C 1
ATOM 3672 O O . GLY B 1 141 ? -10.344 17.328 -1.662 1 98.56 141 GLY B O 1
ATOM 3673 N N . GLY B 1 142 ? -9.859 19.312 -2.461 1 98.56 142 GLY B N 1
ATOM 3674 C CA . GLY B 1 142 ? -11.07 19.453 -3.256 1 98.56 142 GLY B CA 1
ATOM 3675 C C . GLY B 1 142 ? -12.234 20.047 -2.479 1 98.56 142 GLY B C 1
ATOM 3676 O O . GLY B 1 142 ? -12.031 20.828 -1.552 1 98.56 142 GLY B O 1
ATOM 3677 N N . ASP B 1 143 ? -13.445 19.766 -2.963 1 98.25 143 ASP B N 1
ATOM 3678 C CA . ASP B 1 143 ? -14.633 20.25 -2.26 1 98.25 143 ASP B CA 1
ATOM 3679 C C . ASP B 1 143 ? -14.906 19.406 -1.017 1 98.25 143 ASP B C 1
ATOM 3681 O O . ASP B 1 143 ? -14.766 18.188 -1.047 1 98.25 143 ASP B O 1
ATOM 3685 N N . GLY B 1 144 ? -15.281 20.078 0.079 1 97.5 144 GLY B N 1
ATOM 3686 C CA . GLY B 1 144 ? -15.555 19.391 1.335 1 97.5 144 GLY B CA 1
ATOM 3687 C C . GLY B 1 144 ? -14.586 19.766 2.441 1 97.5 144 GLY B C 1
ATOM 3688 O O . GLY B 1 144 ? -13.688 20.594 2.238 1 97.5 144 GLY B O 1
ATOM 3689 N N . ASN B 1 145 ? -14.836 19.328 3.668 1 97 145 ASN B N 1
ATOM 3690 C CA . ASN B 1 145 ? -13.914 19.5 4.785 1 97 145 ASN B CA 1
ATOM 3691 C C . ASN B 1 145 ? -12.836 18.422 4.793 1 97 145 ASN B C 1
ATOM 3693 O O . ASN B 1 145 ? -13.078 17.297 5.258 1 97 145 ASN B O 1
ATOM 3697 N N . ASP B 1 146 ? -11.68 18.812 4.359 1 95.94 146 ASP B N 1
ATOM 3698 C CA . ASP B 1 146 ? -10.656 17.812 4.055 1 95.94 146 ASP B CA 1
ATOM 3699 C C . ASP B 1 146 ? -9.508 17.891 5.055 1 95.94 146 ASP B C 1
ATOM 3701 O O . ASP B 1 146 ? -9.266 18.938 5.656 1 95.94 146 ASP B O 1
ATOM 3705 N N . LEU B 1 147 ? -8.883 16.781 5.289 1 95.19 147 LEU B N 1
ATOM 3706 C CA . LEU B 1 147 ? -7.574 16.672 5.918 1 95.19 147 LEU B CA 1
ATOM 3707 C C . LEU B 1 147 ? -6.488 16.438 4.875 1 95.19 147 LEU B C 1
ATOM 3709 O O . LEU B 1 147 ? -6.5 15.414 4.184 1 95.19 147 LEU B O 1
ATOM 3713 N N . VAL B 1 148 ? -5.641 17.344 4.734 1 97 148 VAL B N 1
ATOM 3714 C CA . VAL B 1 148 ? -4.582 17.312 3.729 1 97 148 VAL B CA 1
ATOM 3715 C C . VAL B 1 148 ? -3.221 17.234 4.414 1 97 148 VAL B C 1
ATOM 3717 O O . VAL B 1 148 ? -2.84 18.156 5.148 1 97 148 VAL B O 1
ATOM 3720 N N . ASP B 1 149 ? -2.553 16.188 4.137 1 95.56 149 ASP B N 1
ATOM 3721 C CA . ASP B 1 149 ? -1.304 15.93 4.844 1 95.56 149 ASP B CA 1
ATOM 3722 C C . ASP B 1 149 ? -0.137 15.797 3.869 1 95.56 149 ASP B C 1
ATOM 3724 O O . ASP B 1 149 ? -0.223 15.047 2.893 1 95.56 149 ASP B O 1
ATOM 3728 N N . GLY B 1 150 ? 0.927 16.531 4.184 1 96.06 150 GLY B N 1
ATOM 3729 C CA . GLY B 1 150 ? 2.104 16.422 3.332 1 96.06 150 GLY B CA 1
ATOM 3730 C C . GLY B 1 150 ? 2.969 15.219 3.652 1 96.06 150 GLY B C 1
ATOM 3731 O O . GLY B 1 150 ? 3.588 14.641 2.758 1 96.06 150 GLY B O 1
ATOM 3732 N N . ASP B 1 151 ? 3.057 14.938 4.906 1 91.94 151 ASP B N 1
ATOM 3733 C CA . ASP B 1 151 ? 3.957 13.906 5.418 1 91.94 151 ASP B CA 1
ATOM 3734 C C . ASP B 1 151 ? 5.414 14.344 5.301 1 91.94 151 ASP B C 1
ATOM 3736 O O . ASP B 1 151 ? 5.781 15.43 5.758 1 91.94 151 ASP B O 1
ATOM 3740 N N . LEU B 1 152 ? 6.258 13.508 4.734 1 91.19 152 LEU B N 1
ATOM 3741 C CA . LEU B 1 152 ? 7.664 13.875 4.598 1 91.19 152 LEU B CA 1
ATOM 3742 C C . LEU B 1 152 ? 7.902 14.633 3.295 1 91.19 152 LEU B C 1
ATOM 3744 O O . LEU B 1 152 ? 7.152 14.469 2.33 1 91.19 152 LEU B O 1
ATOM 3748 N N . GLY B 1 153 ? 8.891 15.484 3.312 1 96.19 153 GLY B N 1
ATOM 3749 C CA . GLY B 1 153 ? 9.242 16.203 2.1 1 96.19 153 GLY B CA 1
ATOM 3750 C C . GLY B 1 153 ? 8.719 17.625 2.08 1 96.19 153 GLY B C 1
ATOM 3751 O O . GLY B 1 153 ? 8.109 18.078 3.049 1 96.19 153 GLY B O 1
ATOM 3752 N N . ASN B 1 154 ? 9.156 18.422 1.106 1 98.75 154 ASN B N 1
ATOM 3753 C CA . ASN B 1 154 ? 8.641 19.766 0.864 1 98.75 154 ASN B CA 1
ATOM 3754 C C . ASN B 1 154 ? 7.402 19.734 -0.021 1 98.75 154 ASN B C 1
ATOM 3756 O O . ASN B 1 154 ? 7.508 19.641 -1.244 1 98.75 154 ASN B O 1
ATOM 3760 N N . ASP B 1 155 ? 6.27 19.969 0.538 1 98.75 155 ASP B N 1
ATOM 3761 C CA . ASP B 1 155 ? 5.008 19.672 -0.132 1 98.75 155 ASP B CA 1
ATOM 3762 C C . ASP B 1 155 ? 4.242 20.953 -0.453 1 98.75 155 ASP B C 1
ATOM 3764 O O . ASP B 1 155 ? 4.48 21.984 0.162 1 98.75 155 ASP B O 1
ATOM 3768 N N . VAL B 1 156 ? 3.4 20.859 -1.46 1 98.94 156 VAL B N 1
ATOM 3769 C CA . VAL B 1 156 ? 2.43 21.891 -1.802 1 98.94 156 VAL B CA 1
ATOM 3770 C C . VAL B 1 156 ? 1.017 21.391 -1.517 1 98.94 156 VAL B C 1
ATOM 3772 O O . VAL B 1 156 ? 0.56 20.422 -2.131 1 98.94 156 VAL B O 1
ATOM 3775 N N . LEU B 1 157 ? 0.358 22.031 -0.586 1 98.88 157 LEU B N 1
ATOM 3776 C CA . LEU B 1 157 ? -0.911 21.531 -0.068 1 98.88 157 LEU B CA 1
ATOM 3777 C C . LEU B 1 157 ? -2.027 22.547 -0.296 1 98.88 157 LEU B C 1
ATOM 3779 O O . LEU B 1 157 ? -1.861 23.734 -0.012 1 98.88 157 LEU B O 1
ATOM 3783 N N . PHE B 1 158 ? -3.119 22.078 -0.827 1 98.94 158 PHE B N 1
ATOM 3784 C CA . PHE B 1 158 ? -4.305 22.891 -1.064 1 98.94 158 PHE B CA 1
ATOM 3785 C C . PHE B 1 158 ? -5.52 22.312 -0.358 1 98.94 158 PHE B C 1
ATOM 3787 O O . PHE B 1 158 ? -5.848 21.141 -0.552 1 98.94 158 PHE B O 1
ATOM 3794 N N . GLY B 1 159 ? -6.105 23.094 0.468 1 98.5 159 GLY B N 1
ATOM 3795 C CA . GLY B 1 159 ? -7.375 22.656 1.035 1 98.5 159 GLY B CA 1
ATOM 3796 C C . GLY B 1 159 ? -8.531 22.766 0.06 1 98.5 159 GLY B C 1
ATOM 3797 O O . GLY B 1 159 ? -9.367 21.875 -0.017 1 98.5 159 GLY B O 1
ATOM 3798 N N . ASP B 1 160 ? -8.586 23.906 -0.651 1 98.12 160 ASP B N 1
ATOM 3799 C CA . ASP B 1 160 ? -9.641 24.25 -1.599 1 98.12 160 ASP B CA 1
ATOM 3800 C C . ASP B 1 160 ? -10.906 24.703 -0.872 1 98.12 160 ASP B C 1
ATOM 3802 O O . ASP B 1 160 ? -10.852 25.562 0.008 1 98.12 160 ASP B O 1
ATOM 3806 N N . ALA B 1 161 ? -12.125 24.25 -1.336 1 98.06 161 ALA B N 1
ATOM 3807 C CA . ALA B 1 161 ? -13.359 24.719 -0.713 1 98.06 161 ALA B CA 1
ATOM 3808 C C . ALA B 1 161 ? -13.719 23.875 0.505 1 98.06 161 ALA B C 1
ATOM 3810 O O . ALA B 1 161 ? -13.516 22.656 0.503 1 98.06 161 ALA B O 1
ATOM 3811 N N . GLY B 1 162 ? -14.211 24.531 1.525 1 97.81 162 GLY B N 1
ATOM 3812 C CA . GLY B 1 162 ? -14.609 23.844 2.744 1 97.81 162 GLY B CA 1
ATOM 3813 C C . GLY B 1 162 ? -13.742 24.188 3.938 1 97.81 162 GLY B C 1
ATOM 3814 O O . GLY B 1 162 ? -12.867 25.047 3.846 1 97.81 162 GLY B O 1
ATOM 3815 N N . ASN B 1 163 ? -14.047 23.656 5.113 1 97.81 163 ASN B N 1
ATOM 3816 C CA . ASN B 1 163 ? -13.234 23.812 6.316 1 97.81 163 ASN B CA 1
ATOM 3817 C C . ASN B 1 163 ? -12.164 22.734 6.414 1 97.81 163 ASN B C 1
ATOM 3819 O O . ASN B 1 163 ? -12.43 21.625 6.887 1 97.81 163 ASN B O 1
ATOM 3823 N N . ASP B 1 164 ? -10.969 23.109 6.051 1 96.5 164 ASP B N 1
ATOM 3824 C CA . ASP B 1 164 ? -9.93 22.125 5.832 1 96.5 164 ASP B CA 1
ATOM 3825 C C . ASP B 1 164 ? -8.852 22.203 6.914 1 96.5 164 ASP B C 1
ATOM 3827 O O . ASP B 1 164 ? -8.688 23.234 7.559 1 96.5 164 ASP B O 1
ATOM 3831 N N . VAL B 1 165 ? -8.219 21.078 7.164 1 95.31 165 VAL B N 1
ATOM 3832 C CA . VAL B 1 165 ? -7.027 21 8.008 1 95.31 165 VAL B CA 1
ATOM 3833 C C . VAL B 1 165 ? -5.832 20.562 7.164 1 95.31 165 VAL B C 1
ATOM 3835 O O . VAL B 1 165 ? -5.871 19.5 6.52 1 95.31 165 VAL B O 1
ATOM 3838 N N . LEU B 1 166 ? -4.828 21.359 7.113 1 96.62 166 LEU B N 1
ATOM 3839 C CA . LEU B 1 166 ? -3.613 21.047 6.371 1 96.62 166 LEU B CA 1
ATOM 3840 C C . LEU B 1 166 ? -2.432 20.859 7.316 1 96.62 166 LEU B C 1
ATOM 3842 O O . LEU B 1 166 ? -2.203 21.672 8.203 1 96.62 166 LEU B O 1
ATOM 3846 N N . PHE B 1 167 ? -1.737 19.766 7.125 1 93.75 167 PHE B N 1
ATOM 3847 C CA . PHE B 1 167 ? -0.511 19.469 7.855 1 93.75 167 PHE B CA 1
ATOM 3848 C C . PHE B 1 167 ? 0.682 19.391 6.91 1 93.75 167 PHE B C 1
ATOM 3850 O O . PHE B 1 167 ? 0.706 18.578 5.988 1 93.75 167 PHE B O 1
ATOM 3857 N N . GLY B 1 168 ? 1.626 20.266 7.203 1 95.12 168 GLY B N 1
ATOM 3858 C CA . GLY B 1 168 ? 2.852 20.172 6.426 1 95.12 168 GLY B CA 1
ATOM 3859 C C . GLY B 1 168 ? 3.725 19 6.832 1 95.12 168 GLY B C 1
ATOM 3860 O O . GLY B 1 168 ? 4.312 18.344 5.98 1 95.12 168 GLY B O 1
ATOM 3861 N N . ASP B 1 169 ? 3.834 18.797 8.125 1 91.44 169 ASP B N 1
ATOM 3862 C CA . ASP B 1 169 ? 4.703 17.797 8.734 1 91.44 169 ASP B CA 1
ATOM 3863 C C . ASP B 1 169 ? 6.176 18.125 8.477 1 91.44 169 ASP B C 1
ATOM 3865 O O . ASP B 1 169 ? 6.594 19.281 8.609 1 91.44 169 ASP B O 1
ATOM 3869 N N . TYR B 1 170 ? 6.977 17.141 8.141 1 91.62 170 TYR B N 1
ATOM 3870 C CA . TYR B 1 170 ? 8.398 17.406 7.957 1 91.62 170 TYR B CA 1
ATOM 3871 C C . TYR B 1 170 ? 8.664 18.062 6.609 1 91.62 170 TYR B C 1
ATOM 3873 O O . TYR B 1 170 ? 8.039 17.719 5.605 1 91.62 170 TYR B O 1
ATOM 3881 N N . GLY B 1 171 ? 9.555 19.016 6.664 1 96 171 GLY B N 1
ATOM 3882 C CA . GLY B 1 171 ? 9.953 19.656 5.422 1 96 171 GLY B CA 1
ATOM 3883 C C . GLY B 1 171 ? 9.461 21.094 5.312 1 96 171 GLY B C 1
ATOM 3884 O O . GLY B 1 171 ? 8.867 21.625 6.25 1 96 171 GLY B O 1
ATOM 3885 N N . ASN B 1 172 ? 9.945 21.797 4.293 1 98.69 172 ASN B N 1
ATOM 3886 C CA . ASN B 1 172 ? 9.492 23.156 3.988 1 98.69 172 ASN B CA 1
ATOM 3887 C C . ASN B 1 172 ? 8.258 23.141 3.088 1 98.69 172 ASN B C 1
ATOM 3889 O O . ASN B 1 172 ? 8.383 23.109 1.862 1 98.69 172 ASN B O 1
ATOM 3893 N N . ASP B 1 173 ? 7.129 23.312 3.66 1 98.62 173 ASP B N 1
ATOM 3894 C CA . ASP B 1 173 ? 5.863 23.078 2.967 1 98.62 173 ASP B CA 1
ATOM 3895 C C . ASP B 1 173 ? 5.176 24.406 2.629 1 98.62 173 ASP B C 1
ATOM 3897 O O . ASP B 1 173 ? 5.422 25.422 3.277 1 98.62 173 ASP B O 1
ATOM 3901 N N . ARG B 1 174 ? 4.391 24.359 1.586 1 98.94 174 ARG B N 1
ATOM 3902 C CA . ARG B 1 174 ? 3.527 25.469 1.187 1 98.94 174 ARG B CA 1
ATOM 3903 C C . ARG B 1 174 ? 2.057 25.094 1.313 1 98.94 174 ARG B C 1
ATOM 3905 O O . ARG B 1 174 ? 1.61 24.109 0.727 1 98.94 174 ARG B O 1
ATOM 3912 N N . MET B 1 175 ? 1.348 25.844 2.096 1 98.88 175 MET B N 1
ATOM 3913 C CA . MET B 1 175 ? -0.025 25.469 2.43 1 98.88 175 MET B CA 1
ATOM 3914 C C . MET B 1 175 ? -0.994 26.594 2.057 1 98.88 175 MET B C 1
ATOM 3916 O O . MET B 1 175 ? -0.795 27.75 2.439 1 98.88 175 MET B O 1
ATOM 3920 N N . SER B 1 176 ? -1.986 26.312 1.304 1 98.81 176 SER B N 1
ATOM 3921 C CA . SER B 1 176 ? -3.109 27.188 0.979 1 98.81 176 SER B CA 1
ATOM 3922 C C . SER B 1 176 ? -4.426 26.609 1.488 1 98.81 176 SER B C 1
ATOM 3924 O O . SER B 1 176 ? -4.852 25.547 1.047 1 98.81 176 SER B O 1
ATOM 3926 N N . GLY B 1 177 ? -5.066 27.266 2.316 1 98.31 177 GLY B N 1
ATOM 3927 C CA . GLY B 1 177 ? -6.289 26.75 2.908 1 98.31 177 GLY B CA 1
ATOM 3928 C C . GLY B 1 177 ? -7.473 26.797 1.961 1 98.31 177 GLY B C 1
ATOM 3929 O O . GLY B 1 177 ? -8.375 25.953 2.053 1 98.31 177 GLY B O 1
ATOM 3930 N N . GLY B 1 178 ? -7.516 27.75 1.068 1 97.81 178 GLY B N 1
ATOM 3931 C CA . GLY B 1 178 ? -8.688 27.969 0.23 1 97.81 178 GLY B CA 1
ATOM 3932 C C . GLY B 1 178 ? -9.805 28.703 0.941 1 97.81 178 GLY B C 1
ATOM 3933 O O . GLY B 1 178 ? -9.547 29.562 1.784 1 97.81 178 GLY B O 1
ATOM 3934 N N . THR B 1 179 ? -11.102 28.5 0.548 1 97.94 179 THR B N 1
ATOM 3935 C CA . THR B 1 179 ? -12.234 29.172 1.175 1 97.94 179 THR B CA 1
ATOM 3936 C C . THR B 1 179 ? -12.711 28.391 2.402 1 97.94 179 THR B C 1
ATOM 3938 O O . THR B 1 179 ? -12.391 27.219 2.562 1 97.94 179 THR B O 1
ATOM 3941 N N . GLY B 1 180 ? -13.375 29.031 3.307 1 98 180 GLY B N 1
ATOM 3942 C CA . GLY B 1 180 ? -13.891 28.406 4.512 1 98 180 GLY B CA 1
ATOM 3943 C C . GLY B 1 180 ? -13.031 28.672 5.734 1 98 180 GLY B C 1
ATOM 3944 O O . GLY B 1 180 ? -12.273 29.641 5.766 1 98 180 GLY B O 1
ATOM 3945 N N . THR B 1 181 ? -13.289 27.969 6.816 1 98.38 181 THR B N 1
ATOM 3946 C CA . THR B 1 181 ? -12.516 28.062 8.047 1 98.38 181 THR B CA 1
ATOM 3947 C C . THR B 1 181 ? -11.484 26.938 8.125 1 98.38 181 THR B C 1
ATOM 3949 O O . THR B 1 181 ? -11.844 25.766 8.328 1 98.38 181 THR B O 1
ATOM 3952 N N . ASN B 1 182 ? -10.219 27.328 7.922 1 98 182 ASN B N 1
ATOM 3953 C CA . ASN B 1 182 ? -9.172 26.312 7.758 1 98 182 ASN B CA 1
ATOM 3954 C C . ASN B 1 182 ? -8.156 26.375 8.891 1 98 182 ASN B C 1
ATOM 3956 O O . ASN B 1 182 ? -8.062 27.375 9.602 1 98 182 ASN B O 1
ATOM 3960 N N . THR B 1 183 ? -7.508 25.281 9.109 1 96.94 183 THR B N 1
ATOM 3961 C CA . THR B 1 183 ? -6.336 25.188 9.977 1 96.94 183 THR B CA 1
ATOM 3962 C C . THR B 1 183 ? -5.102 24.781 9.172 1 96.94 183 THR B C 1
ATOM 3964 O O . THR B 1 183 ? -5.121 23.781 8.453 1 96.94 183 THR B O 1
ATOM 3967 N N . LEU B 1 184 ? -4.074 25.562 9.219 1 97.88 184 LEU B N 1
ATOM 3968 C CA . LEU B 1 184 ? -2.789 25.297 8.586 1 97.88 184 LEU B CA 1
ATOM 3969 C C . LEU B 1 184 ? -1.703 25.078 9.641 1 97.88 184 LEU B C 1
ATOM 3971 O O . LEU B 1 184 ? -1.399 25.984 10.422 1 97.88 184 LEU B O 1
ATOM 3975 N N . ASP B 1 185 ? -1.189 23.906 9.695 1 94.94 185 ASP B N 1
ATOM 3976 C CA . ASP B 1 185 ? -0.109 23.547 10.609 1 94.94 185 ASP B CA 1
ATOM 3977 C C . ASP B 1 185 ? 1.156 23.172 9.844 1 94.94 185 ASP B C 1
ATOM 3979 O O . ASP B 1 185 ? 1.256 22.062 9.312 1 94.94 185 ASP B O 1
ATOM 3983 N N . GLY B 1 186 ? 2.117 24 9.852 1 95.5 186 GLY B N 1
ATOM 3984 C CA . GLY B 1 186 ? 3.346 23.75 9.109 1 95.5 186 GLY B CA 1
ATOM 3985 C C . GLY B 1 186 ? 4.207 22.672 9.742 1 95.5 186 GLY B C 1
ATOM 3986 O O . GLY B 1 186 ? 4.91 21.953 9.039 1 95.5 186 GLY B O 1
ATOM 3987 N N . ALA B 1 187 ? 4.191 22.609 11.031 1 91.31 187 ALA B N 1
ATOM 3988 C CA . ALA B 1 187 ? 4.973 21.656 11.805 1 91.31 187 ALA B CA 1
ATOM 3989 C C . ALA B 1 187 ? 6.469 21.922 11.656 1 91.31 187 ALA B C 1
ATOM 3991 O O . ALA B 1 187 ? 6.934 23.031 11.898 1 91.31 187 ALA B O 1
ATOM 3992 N N . LEU B 1 188 ? 7.262 20.875 11.406 1 91.12 188 LEU B N 1
ATOM 3993 C CA . LEU B 1 188 ? 8.711 21.031 11.367 1 91.12 188 LEU B CA 1
ATOM 3994 C C . LEU B 1 188 ? 9.164 21.578 10.016 1 91.12 188 LEU B C 1
ATOM 3996 O O . LEU B 1 188 ? 8.602 21.219 8.977 1 91.12 188 LEU B O 1
ATOM 4000 N N . GLY B 1 189 ? 10.141 22.406 10.055 1 95.06 189 GLY B N 1
ATOM 4001 C CA . GLY B 1 189 ? 10.664 23 8.836 1 95.06 189 GLY B CA 1
ATOM 4002 C C . GLY B 1 189 ? 10.32 24.469 8.695 1 95.06 189 GLY B C 1
ATOM 4003 O O . GLY B 1 189 ? 9.836 25.094 9.641 1 95.06 189 GLY B O 1
ATOM 4004 N N . ILE B 1 190 ? 10.727 25.078 7.559 1 97.88 190 ILE B N 1
ATOM 4005 C CA . ILE B 1 190 ? 10.352 26.453 7.203 1 97.88 190 ILE B CA 1
ATOM 4006 C C . ILE B 1 190 ? 9.164 26.422 6.246 1 97.88 190 ILE B C 1
ATOM 4008 O O . ILE B 1 190 ? 9.344 26.281 5.031 1 97.88 190 ILE B O 1
ATOM 4012 N N . ASP B 1 191 ? 8.047 26.625 6.801 1 98.25 191 ASP B N 1
ATOM 4013 C CA . ASP B 1 191 ? 6.801 26.453 6.062 1 98.25 191 ASP B CA 1
ATOM 4014 C C . ASP B 1 191 ? 6.199 27.797 5.672 1 98.25 191 ASP B C 1
ATOM 4016 O O . ASP B 1 191 ? 6.504 28.812 6.285 1 98.25 191 ASP B O 1
ATOM 4020 N N . THR B 1 192 ? 5.387 27.766 4.656 1 98.88 192 THR B N 1
ATOM 4021 C CA . THR B 1 192 ? 4.77 28.969 4.117 1 98.88 192 THR B CA 1
ATOM 4022 C C . THR B 1 192 ? 3.25 28.812 4.059 1 98.88 192 THR B C 1
ATOM 4024 O O . THR B 1 192 ? 2.738 27.875 3.465 1 98.88 192 THR B O 1
ATOM 4027 N N . ALA B 1 193 ? 2.533 29.672 4.699 1 98.88 193 ALA B N 1
ATOM 4028 C CA . ALA B 1 193 ? 1.103 29.844 4.457 1 98.88 193 ALA B CA 1
ATOM 4029 C C . ALA B 1 193 ? 0.854 30.828 3.318 1 98.88 193 ALA B C 1
ATOM 4031 O O . ALA B 1 193 ? 1.396 31.938 3.314 1 98.88 193 ALA B O 1
ATOM 4032 N N . VAL B 1 194 ? 0.026 30.422 2.389 1 98.81 194 VAL B N 1
ATOM 4033 C CA . VAL B 1 194 ? -0.157 31.203 1.171 1 98.81 194 VAL B CA 1
ATOM 4034 C C . VAL B 1 194 ? -1.581 31.75 1.116 1 98.81 194 VAL B C 1
ATOM 4036 O O . VAL B 1 194 ? -2.547 31.016 1.322 1 98.81 194 VAL B O 1
ATOM 4039 N N . PHE B 1 195 ? -1.665 33.031 0.832 1 98.31 195 PHE B N 1
ATOM 4040 C CA . PHE B 1 195 ? -2.945 33.719 0.699 1 98.31 195 PHE B CA 1
ATOM 4041 C C . PHE B 1 195 ? -3.047 34.406 -0.65 1 98.31 195 PHE B C 1
ATOM 4043 O O . PHE B 1 195 ? -2.066 34.969 -1.135 1 98.31 195 PHE B O 1
ATOM 4050 N N . ASN B 1 196 ? -4.207 34.406 -1.216 1 96.12 196 ASN B N 1
ATOM 4051 C CA . ASN B 1 196 ? -4.391 34.969 -2.541 1 96.12 196 ASN B CA 1
ATOM 4052 C C . ASN B 1 196 ? -4.926 36.406 -2.459 1 96.12 196 ASN B C 1
ATOM 4054 O O . ASN B 1 196 ? -5.512 36.906 -3.42 1 96.12 196 ASN B O 1
ATOM 4058 N N . PHE B 1 197 ? -4.844 37.094 -1.418 1 97.12 197 PHE B N 1
ATOM 4059 C CA . PHE B 1 197 ? -5.242 38.5 -1.204 1 97.12 197 PHE B CA 1
ATOM 4060 C C . PHE B 1 197 ? -4.113 39.281 -0.555 1 97.12 197 PHE B C 1
ATOM 4062 O O . PHE B 1 197 ? -3.143 38.688 -0.066 1 97.12 197 PHE B O 1
ATOM 4069 N N . ASN B 1 198 ? -4.262 40.594 -0.576 1 96.88 198 ASN B N 1
ATOM 4070 C CA . ASN B 1 198 ? -3.23 41.469 -0.032 1 96.88 198 ASN B CA 1
ATOM 4071 C C . ASN B 1 198 ? -3.258 41.5 1.494 1 96.88 198 ASN B C 1
ATOM 4073 O O . ASN B 1 198 ? -4.328 41.438 2.102 1 96.88 198 ASN B O 1
ATOM 4077 N N . PHE B 1 199 ? -2.062 41.562 2.092 1 96.94 199 PHE B N 1
ATOM 4078 C CA . PHE B 1 199 ? -1.95 41.656 3.541 1 96.94 199 PHE B CA 1
ATOM 4079 C C . PHE B 1 199 ? -2.768 42.812 4.07 1 96.94 199 PHE B C 1
ATOM 4081 O O . PHE B 1 199 ? -3.365 42.75 5.145 1 96.94 199 PHE B O 1
ATOM 4088 N N . ALA B 1 200 ? -2.85 43.875 3.275 1 92.69 200 ALA B N 1
ATOM 4089 C CA . ALA B 1 200 ? -3.539 45.094 3.688 1 92.69 200 ALA B CA 1
ATOM 4090 C C . ALA B 1 200 ? -5.035 44.875 3.863 1 92.69 200 ALA B C 1
ATOM 4092 O O . ALA B 1 200 ? -5.719 45.625 4.559 1 92.69 200 ALA B O 1
ATOM 4093 N N . GLN B 1 201 ? -5.512 43.844 3.271 1 93.44 201 GLN B N 1
ATOM 4094 C CA . GLN B 1 201 ? -6.934 43.5 3.314 1 93.44 201 GLN B CA 1
ATOM 4095 C C . GLN B 1 201 ? -7.219 42.438 4.367 1 93.44 201 GLN B C 1
ATOM 4097 O O . GLN B 1 201 ? -8.383 42.125 4.617 1 93.44 201 GLN B O 1
ATOM 4102 N N . ALA B 1 202 ? -6.203 41.969 4.988 1 96.88 202 ALA B N 1
ATOM 4103 C CA . ALA B 1 202 ? -6.344 40.812 5.879 1 96.88 202 ALA B CA 1
ATOM 4104 C C . ALA B 1 202 ? -6.746 41.25 7.281 1 96.88 202 ALA B C 1
ATOM 4106 O O . ALA B 1 202 ? -6.289 42.281 7.773 1 96.88 202 ALA B O 1
ATOM 4107 N N . GLY B 1 203 ? -7.766 40.562 7.828 1 97.75 203 GLY B N 1
ATOM 4108 C CA . GLY B 1 203 ? -7.887 40.562 9.273 1 97.75 203 GLY B CA 1
ATOM 4109 C C . GLY B 1 203 ? -6.879 39.688 9.969 1 97.75 203 GLY B C 1
ATOM 4110 O O . GLY B 1 203 ? -6.812 38.469 9.695 1 97.75 203 GLY B O 1
ATOM 4111 N N . VAL B 1 204 ? -6.066 40.312 10.844 1 98 204 VAL B N 1
ATOM 4112 C CA . VAL B 1 204 ? -4.965 39.531 11.414 1 98 204 VAL B CA 1
ATOM 4113 C C . VAL B 1 204 ? -5.059 39.562 12.938 1 98 204 VAL B C 1
ATOM 4115 O O . VAL B 1 204 ? -5.227 40.625 13.547 1 98 204 VAL B O 1
ATOM 4118 N N . THR B 1 205 ? -5.078 38.375 13.555 1 97.44 205 THR B N 1
ATOM 4119 C CA . THR B 1 205 ? -4.707 38.188 14.953 1 97.44 205 THR B CA 1
ATOM 4120 C C . THR B 1 205 ? -3.482 37.312 15.078 1 97.44 205 THR B C 1
ATOM 4122 O O . THR B 1 205 ? -3.342 36.312 14.336 1 97.44 205 THR B O 1
ATOM 4125 N N . SER B 1 206 ? -2.533 37.75 15.867 1 97.44 206 SER B N 1
ATOM 4126 C CA . SER B 1 206 ? -1.293 37 15.961 1 97.44 206 SER B CA 1
ATOM 4127 C C . SER B 1 206 ? -0.806 36.906 17.406 1 97.44 206 SER B C 1
ATOM 4129 O O . SER B 1 206 ? -0.857 37.906 18.141 1 97.44 206 SER B O 1
ATOM 4131 N N . ALA B 1 207 ? -0.509 35.719 17.875 1 95.25 207 ALA B N 1
ATOM 4132 C CA . ALA B 1 207 ? 0.126 35.438 19.156 1 95.25 207 ALA B CA 1
ATOM 4133 C C . ALA B 1 207 ? 1.429 34.656 18.969 1 95.25 207 ALA B C 1
ATOM 4135 O O . ALA B 1 207 ? 1.627 33.594 19.578 1 95.25 207 ALA B O 1
ATOM 4136 N N . GLY B 1 208 ? 2.283 35.25 18.109 1 93.19 208 GLY B N 1
ATOM 4137 C CA . GLY B 1 208 ? 3.535 34.562 17.812 1 93.19 208 GLY B CA 1
ATOM 4138 C C . GLY B 1 208 ? 3.383 33.469 16.797 1 93.19 208 GLY B C 1
ATOM 4139 O O . GLY B 1 208 ? 3.078 33.719 15.625 1 93.19 208 GLY B O 1
ATOM 4140 N N . THR B 1 209 ? 3.518 32.219 17.328 1 93.12 209 THR B N 1
ATOM 4141 C CA . THR B 1 209 ? 3.506 31.078 16.438 1 93.12 209 THR B CA 1
ATOM 4142 C C . THR B 1 209 ? 2.074 30.641 16.141 1 93.12 209 THR B C 1
ATOM 4144 O O . THR B 1 209 ? 1.856 29.703 15.375 1 93.12 209 THR B O 1
ATOM 4147 N N . LEU B 1 210 ? 1.071 31.328 16.672 1 96.38 210 LEU B N 1
ATOM 4148 C CA . LEU B 1 210 ? -0.342 31.109 16.391 1 96.38 210 LEU B CA 1
ATOM 4149 C C . LEU B 1 210 ? -0.985 32.375 15.812 1 96.38 210 LEU B C 1
ATOM 4151 O O . LEU B 1 210 ? -0.932 33.438 16.438 1 96.38 210 LEU B O 1
ATOM 4155 N N . SER B 1 211 ? -1.505 32.281 14.625 1 97.75 211 SER B N 1
ATOM 4156 C CA . SER B 1 211 ? -2.129 33.438 13.992 1 97.75 211 SER B CA 1
ATOM 4157 C C . SER B 1 211 ? -3.445 33.031 13.328 1 97.75 211 SER B C 1
ATOM 4159 O O . SER B 1 211 ? -3.676 31.875 13.016 1 97.75 211 SER B O 1
ATOM 4161 N N . SER B 1 212 ? -4.293 33.906 13.227 1 98.38 212 SER B N 1
ATOM 4162 C CA . SER B 1 212 ? -5.52 33.812 12.445 1 98.38 212 SER B CA 1
ATOM 4163 C C . SER B 1 212 ? -5.566 34.875 11.352 1 98.38 212 SER B C 1
ATOM 4165 O O . SER B 1 212 ? -5.352 36.062 11.617 1 98.38 212 SER B O 1
ATOM 4167 N N . ILE B 1 213 ? -5.75 34.469 10.148 1 98.62 213 ILE B N 1
ATOM 4168 C CA . ILE B 1 213 ? -5.793 35.344 8.984 1 98.62 213 ILE B CA 1
ATOM 4169 C C . ILE B 1 213 ? -7.172 35.281 8.336 1 98.62 213 ILE B C 1
ATOM 4171 O O . ILE B 1 213 ? -7.609 34.188 7.906 1 98.62 213 ILE B O 1
ATOM 4175 N N . ALA B 1 214 ? -7.883 36.281 8.305 1 98.25 214 ALA B N 1
ATOM 4176 C CA . ALA B 1 214 ? -9.188 36.375 7.652 1 98.25 214 ALA B CA 1
ATOM 4177 C C . ALA B 1 214 ? -9.094 37.188 6.359 1 98.25 214 ALA B C 1
ATOM 4179 O O . ALA B 1 214 ? -8.398 38.219 6.305 1 98.25 214 ALA B O 1
ATOM 4180 N N . GLY B 1 215 ? -9.656 36.719 5.312 1 96.69 215 GLY B N 1
ATOM 4181 C CA . GLY B 1 215 ? -9.727 37.438 4.043 1 96.69 215 GLY B CA 1
ATOM 4182 C C . GLY B 1 215 ? -10.375 36.625 2.938 1 96.69 215 GLY B C 1
ATOM 4183 O O . GLY B 1 215 ? -10.234 35.375 2.9 1 96.69 215 GLY B O 1
ATOM 4184 N N . GLN B 1 216 ? -11.156 37.281 2.102 1 93 216 GLN B N 1
ATOM 4185 C CA . GLN B 1 216 ? -11.734 36.719 0.889 1 93 216 GLN B CA 1
ATOM 4186 C C . GLN B 1 216 ? -12.461 35.406 1.187 1 93 216 GLN B C 1
ATOM 4188 O O . GLN B 1 216 ? -12.172 34.375 0.573 1 93 216 GLN B O 1
ATOM 4193 N N . ASN B 1 217 ? -13.344 35.406 2.016 1 93.94 217 ASN B N 1
ATOM 4194 C CA . ASN B 1 217 ? -14.211 34.281 2.389 1 93.94 217 ASN B CA 1
ATOM 4195 C C . ASN B 1 217 ? -13.422 33.156 3.033 1 93.94 217 ASN B C 1
ATOM 4197 O O . ASN B 1 217 ? -13.805 31.984 2.924 1 93.94 217 ASN B O 1
ATOM 4201 N N . SER B 1 218 ? -12.266 33.5 3.59 1 96.5 218 SER B N 1
ATOM 4202 C CA . SER B 1 218 ? -11.43 32.531 4.273 1 96.5 218 SER B CA 1
ATOM 4203 C C . SER B 1 218 ? -11.062 33 5.676 1 96.5 218 SER B C 1
ATOM 4205 O O . SER B 1 218 ? -10.797 34.188 5.891 1 96.5 218 SER B O 1
ATOM 4207 N N . LEU B 1 219 ? -11.164 32.156 6.625 1 98.25 219 LEU B N 1
ATOM 4208 C CA . LEU B 1 219 ? -10.594 32.312 7.953 1 98.25 219 LEU B CA 1
ATOM 4209 C C . LEU B 1 219 ? -9.633 31.172 8.273 1 98.25 219 LEU B C 1
ATOM 4211 O O . LEU B 1 219 ? -10.07 30.031 8.5 1 98.25 219 LEU B O 1
ATOM 4215 N N . ASP B 1 220 ? -8.352 31.531 8.289 1 98.44 220 ASP B N 1
ATOM 4216 C CA . ASP B 1 220 ? -7.328 30.5 8.469 1 98.44 220 ASP B CA 1
ATOM 4217 C C . ASP B 1 220 ? -6.629 30.656 9.812 1 98.44 220 ASP B C 1
ATOM 4219 O O . ASP B 1 220 ? -6.094 31.719 10.133 1 98.44 220 ASP B O 1
ATOM 4223 N N . THR B 1 221 ? -6.742 29.625 10.633 1 98.31 221 THR B N 1
ATOM 4224 C CA . THR B 1 221 ? -5.852 29.516 11.789 1 98.31 221 THR B CA 1
ATOM 4225 C C . THR B 1 221 ? -4.52 28.891 11.383 1 98.31 221 THR B C 1
ATOM 4227 O O . THR B 1 221 ? -4.484 27.766 10.867 1 98.31 221 THR B O 1
ATOM 4230 N N . VAL B 1 222 ? -3.428 29.594 11.539 1 98.12 222 VAL B N 1
ATOM 4231 C CA . VAL B 1 222 ? -2.104 29.172 11.086 1 98.12 222 VAL B CA 1
ATOM 4232 C C . VAL B 1 222 ? -1.186 29 12.297 1 98.12 222 VAL B C 1
ATOM 4234 O O . VAL B 1 222 ? -1.068 29.891 13.133 1 98.12 222 VAL B O 1
ATOM 4237 N N . LYS B 1 223 ? -0.611 27.797 12.43 1 94.62 223 LYS B N 1
ATOM 4238 C CA . LYS B 1 223 ? 0.316 27.547 13.523 1 94.62 223 LYS B CA 1
ATOM 4239 C C . LYS B 1 223 ? 1.593 26.875 13.023 1 94.62 223 LYS B C 1
ATOM 4241 O O . LYS B 1 223 ? 1.585 26.219 11.977 1 94.62 223 LYS B O 1
ATOM 4246 N N . ASN B 1 224 ? 2.641 27.094 13.727 1 93.56 224 ASN B N 1
ATOM 4247 C CA . ASN B 1 224 ? 3.93 26.469 13.43 1 93.56 224 ASN B CA 1
ATOM 4248 C C . ASN B 1 224 ? 4.363 26.734 11.992 1 93.56 224 ASN B C 1
ATOM 4250 O O . ASN B 1 224 ? 4.766 25.812 11.281 1 93.56 224 ASN B O 1
ATOM 4254 N N . THR B 1 225 ? 4.234 27.906 11.508 1 97.06 225 THR B N 1
ATOM 4255 C CA . THR B 1 225 ? 4.535 28.328 10.141 1 97.06 225 THR B CA 1
ATOM 4256 C C . THR B 1 225 ? 5.379 29.609 10.148 1 97.06 225 THR B C 1
ATOM 4258 O O . THR B 1 225 ? 5.098 30.531 10.906 1 97.06 225 THR B O 1
ATOM 4261 N N . GLU B 1 226 ? 6.328 29.688 9.305 1 97.25 226 GLU B N 1
ATOM 4262 C CA . GLU B 1 226 ? 7.344 30.734 9.414 1 97.25 226 GLU B CA 1
ATOM 4263 C C . GLU B 1 226 ? 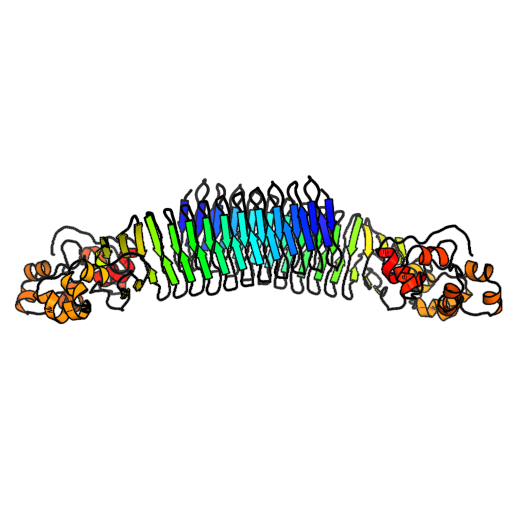7.098 31.859 8.414 1 97.25 226 GLU B C 1
ATOM 4265 O O . GLU B 1 226 ? 7.441 33 8.672 1 97.25 226 GLU B O 1
ATOM 4270 N N . VAL B 1 227 ? 6.594 31.484 7.289 1 98.56 227 VAL B N 1
ATOM 4271 C CA . VAL B 1 227 ? 6.426 32.469 6.234 1 98.56 227 VAL B CA 1
ATOM 4272 C C . VAL B 1 227 ? 4.945 32.625 5.883 1 98.56 227 VAL B C 1
ATOM 4274 O O . VAL B 1 227 ? 4.238 31.625 5.742 1 98.56 227 VAL B O 1
ATOM 4277 N N . PHE B 1 228 ? 4.5 33.844 5.832 1 98.69 228 PHE B N 1
ATOM 4278 C CA . PHE B 1 228 ? 3.158 34.156 5.363 1 98.69 228 PHE B CA 1
ATOM 4279 C C . PHE B 1 228 ? 3.215 34.906 4.035 1 98.69 228 PHE B C 1
ATOM 4281 O O . PHE B 1 228 ? 3.672 36.062 3.982 1 98.69 228 PHE B O 1
ATOM 4288 N N . ALA B 1 229 ? 2.797 34.219 2.99 1 98.69 229 ALA B N 1
ATOM 4289 C CA . ALA B 1 229 ? 2.877 34.75 1.642 1 98.69 229 ALA B CA 1
ATOM 4290 C C . ALA B 1 229 ? 1.527 35.312 1.194 1 98.69 229 ALA B C 1
ATOM 4292 O O . ALA B 1 229 ? 0.622 34.562 0.846 1 98.69 229 ALA B O 1
ATOM 4293 N N . PHE B 1 230 ? 1.436 36.625 1.164 1 98.06 230 PHE B N 1
ATOM 4294 C CA . PHE B 1 230 ? 0.263 37.281 0.631 1 98.06 230 PHE B CA 1
ATOM 4295 C C . PHE B 1 230 ? 0.48 37.688 -0.826 1 98.06 230 PHE B C 1
ATOM 4297 O O . PHE B 1 230 ? 1.574 37.5 -1.366 1 98.06 230 PHE B O 1
ATOM 4304 N N . ALA B 1 231 ? -0.609 38.125 -1.534 1 96.94 231 ALA B N 1
ATOM 4305 C CA . ALA B 1 231 ? -0.525 38.469 -2.949 1 96.94 231 ALA B CA 1
ATOM 4306 C C . ALA B 1 231 ? 0.452 39.625 -3.168 1 96.94 231 ALA B C 1
ATOM 4308 O O . ALA B 1 231 ? 1.112 39.719 -4.207 1 96.94 231 ALA B O 1
ATOM 4309 N N . ASP B 1 232 ? 0.616 40.531 -2.236 1 94.56 232 ASP B N 1
ATOM 4310 C CA . ASP B 1 232 ? 1.429 41.719 -2.4 1 94.56 232 ASP B CA 1
ATOM 4311 C C . ASP B 1 232 ? 2.82 41.531 -1.802 1 94.56 232 ASP B C 1
ATOM 4313 O O . ASP B 1 232 ? 3.787 42.156 -2.254 1 94.56 232 ASP B O 1
ATOM 4317 N N . ARG B 1 233 ? 2.922 40.719 -0.671 1 93.62 233 ARG B N 1
ATOM 4318 C CA . ARG B 1 233 ? 4.203 40.594 0.013 1 93.62 233 ARG B CA 1
ATOM 4319 C C . ARG B 1 233 ? 4.238 39.312 0.859 1 93.62 233 ARG B C 1
ATOM 4321 O O . ARG B 1 233 ? 3.193 38.812 1.258 1 93.62 233 ARG B O 1
ATOM 4328 N N . SER B 1 234 ? 5.477 38.875 1.117 1 97.12 234 SER B N 1
ATOM 4329 C CA . SER B 1 234 ? 5.699 37.844 2.1 1 97.12 234 SER B CA 1
ATOM 4330 C C . SER B 1 234 ? 6.234 38.406 3.408 1 97.12 234 SER B C 1
ATOM 4332 O O . SER B 1 234 ? 7.055 39.312 3.402 1 97.12 234 SER B O 1
ATOM 4334 N N . ILE B 1 235 ? 5.691 37.938 4.473 1 97.25 235 ILE B N 1
ATOM 4335 C CA . ILE B 1 235 ? 6.121 38.344 5.809 1 97.25 235 ILE B CA 1
ATOM 4336 C C . ILE B 1 235 ? 6.832 37.156 6.488 1 97.25 235 ILE B C 1
ATOM 4338 O O . ILE B 1 235 ? 6.293 36.062 6.559 1 97.25 235 ILE B O 1
ATOM 4342 N N . LEU B 1 236 ? 8.023 37.312 6.852 1 96.88 236 LEU B N 1
ATOM 4343 C CA . LEU B 1 236 ? 8.75 36.312 7.625 1 96.88 236 LEU B CA 1
ATOM 4344 C C . LEU B 1 236 ? 8.414 36.406 9.109 1 96.88 236 LEU B C 1
ATOM 4346 O O . LEU B 1 236 ? 9.016 37.219 9.836 1 96.88 236 LEU B O 1
ATOM 4350 N N . GLN B 1 237 ? 7.496 35.594 9.547 1 95.06 237 GLN B N 1
ATOM 4351 C CA . GLN B 1 237 ? 7.043 35.562 10.93 1 95.06 237 GLN B CA 1
ATOM 4352 C C . GLN B 1 237 ? 8.062 34.844 11.828 1 95.06 237 GLN B C 1
ATOM 4354 O O . GLN B 1 237 ? 8.32 35.312 12.945 1 95.06 237 GLN B O 1
ATOM 4359 N N . GLY B 1 238 ? 8.586 33.656 11.344 1 92.19 238 GLY B N 1
ATOM 4360 C CA . GLY B 1 238 ? 9.57 32.906 12.109 1 92.19 238 GLY B CA 1
ATOM 4361 C C . GLY B 1 238 ? 10.992 33.406 11.922 1 92.19 238 GLY B C 1
ATOM 4362 O O . GLY B 1 238 ? 11.867 32.688 11.469 1 92.19 238 GLY B O 1
ATOM 4363 N N . ASP B 1 239 ? 11.258 34.625 12.18 1 89.81 239 ASP B N 1
ATOM 4364 C CA . ASP B 1 239 ? 12.555 35.25 11.914 1 89.81 239 ASP B CA 1
ATOM 4365 C C . ASP B 1 239 ? 13.477 35.125 13.133 1 89.81 239 ASP B C 1
ATOM 4367 O O . ASP B 1 239 ? 14.562 35.688 13.156 1 89.81 239 ASP B O 1
ATOM 4371 N N . GLY B 1 240 ? 13.047 34.406 14.125 1 89.88 240 GLY B N 1
ATOM 4372 C CA . GLY B 1 240 ? 13.875 34.188 15.305 1 89.88 240 GLY B CA 1
ATOM 4373 C C . GLY B 1 240 ? 13.648 35.25 16.359 1 89.88 240 GLY B C 1
ATOM 4374 O O . GLY B 1 240 ? 14.211 35.188 17.453 1 89.88 240 GLY B O 1
ATOM 4375 N N . ASN B 1 241 ? 12.883 36.281 16.031 1 90.38 241 ASN B N 1
ATOM 4376 C CA . ASN B 1 241 ? 12.539 37.344 16.984 1 90.38 241 ASN B CA 1
ATOM 4377 C C . ASN B 1 241 ? 11.062 37.312 17.344 1 90.38 241 ASN B C 1
ATOM 4379 O O . ASN B 1 241 ? 10.281 38.125 16.844 1 90.38 241 ASN B O 1
ATOM 4383 N N . GLN B 1 242 ? 10.688 36.594 18.391 1 90.19 242 GLN B N 1
ATOM 4384 C CA . GLN B 1 242 ? 9.289 36.344 18.719 1 90.19 242 GLN B CA 1
ATOM 4385 C C . GLN B 1 242 ? 8.688 37.531 19.484 1 90.19 242 GLN B C 1
ATOM 4387 O O . GLN B 1 242 ? 7.473 37.75 19.453 1 90.19 242 GLN B O 1
ATOM 4392 N N . ALA B 1 243 ? 9.609 38.312 20.031 1 95.25 243 ALA B N 1
ATOM 4393 C CA . ALA B 1 243 ? 9.141 39.406 20.875 1 95.25 243 ALA B CA 1
ATOM 4394 C C . ALA B 1 243 ? 8.445 40.469 20.047 1 95.25 243 ALA B C 1
ATOM 4396 O O . ALA B 1 243 ? 7.48 41.094 20.5 1 95.25 243 ALA B O 1
ATOM 4397 N N . VAL B 1 244 ? 9.008 40.75 18.891 1 96.94 244 VAL B N 1
ATOM 4398 C CA . VAL B 1 244 ? 8.328 41.594 17.922 1 96.94 244 VAL B CA 1
ATOM 4399 C C . VAL B 1 244 ? 7.645 40.75 16.859 1 96.94 244 VAL B C 1
ATOM 4401 O O . VAL B 1 244 ? 8.305 40.219 15.969 1 96.94 244 VAL B O 1
ATOM 4404 N N . ASP B 1 245 ? 6.352 40.688 17.016 1 97.69 245 ASP B N 1
ATOM 4405 C CA . ASP B 1 245 ? 5.484 39.875 16.156 1 97.69 245 ASP B CA 1
ATOM 4406 C C . ASP B 1 245 ? 5.184 40.562 14.844 1 97.69 245 ASP B C 1
ATOM 4408 O O . ASP B 1 245 ? 4.371 41.5 14.805 1 97.69 245 ASP B O 1
ATOM 4412 N N . ASP B 1 246 ? 5.758 40.031 13.805 1 97.62 246 ASP B N 1
ATOM 4413 C CA . ASP B 1 246 ? 5.707 40.75 12.531 1 97.62 246 ASP B CA 1
ATOM 4414 C C . ASP B 1 246 ? 4.27 40.844 12.023 1 97.62 246 ASP B C 1
ATOM 4416 O O . ASP B 1 246 ? 3.85 41.906 11.562 1 97.62 246 ASP B O 1
ATOM 4420 N N . LEU B 1 247 ? 3.521 39.812 12.062 1 97.69 247 LEU B N 1
ATOM 4421 C CA . LEU B 1 247 ? 2.143 39.844 11.586 1 97.69 247 LEU B CA 1
ATOM 4422 C C . LEU B 1 247 ? 1.315 40.844 12.383 1 97.69 247 LEU B C 1
ATOM 4424 O O . LEU B 1 247 ? 0.552 41.625 11.812 1 97.69 247 LEU B O 1
ATOM 4428 N N . PHE B 1 248 ? 1.436 40.844 13.703 1 97.75 248 PHE B N 1
ATOM 4429 C CA . PHE B 1 248 ? 0.733 41.781 14.555 1 97.75 248 PHE B CA 1
ATOM 4430 C C . PHE B 1 248 ? 1.156 43.219 14.234 1 97.75 248 PHE B C 1
ATOM 4432 O O . PHE B 1 248 ? 0.312 44.062 13.992 1 97.75 248 PHE B O 1
ATOM 4439 N N . TYR B 1 249 ? 2.471 43.406 14.227 1 98.38 249 TYR B N 1
ATOM 4440 C CA . TYR B 1 249 ? 3.027 44.75 14.117 1 98.38 249 TYR B CA 1
ATOM 4441 C C . TYR B 1 249 ? 2.648 45.375 12.789 1 98.38 249 TYR B C 1
ATOM 4443 O O . TYR B 1 249 ? 2.193 46.531 12.75 1 98.38 249 TYR B O 1
ATOM 4451 N N . LEU B 1 250 ? 2.803 44.625 11.758 1 97.56 250 LEU B N 1
ATOM 4452 C CA . LEU B 1 250 ? 2.58 45.156 10.422 1 97.56 250 LEU B CA 1
ATOM 4453 C C . LEU B 1 250 ? 1.088 45.281 10.141 1 97.56 250 LEU B C 1
ATOM 4455 O O . LEU B 1 250 ? 0.685 46.125 9.328 1 97.56 250 LEU B O 1
ATOM 4459 N N . SER B 1 251 ? 0.269 44.469 10.82 1 96.94 251 SER B N 1
ATOM 4460 C CA . SER B 1 251 ? -1.175 44.625 10.656 1 96.94 251 SER B CA 1
ATOM 4461 C C . SER B 1 251 ? -1.702 45.812 11.438 1 96.94 251 SER B C 1
ATOM 4463 O O . SER B 1 251 ? -2.666 46.469 11.016 1 96.94 251 SER B O 1
ATOM 4465 N N . ARG B 1 252 ? -1.115 46.125 12.523 1 97 252 ARG B N 1
ATOM 4466 C CA . ARG B 1 252 ? -1.561 47.188 13.414 1 97 252 ARG B CA 1
ATOM 4467 C C . ARG B 1 252 ? -1.04 48.562 12.945 1 97 252 ARG B C 1
ATOM 4469 O O . ARG B 1 252 ? -1.725 49.562 13.086 1 97 252 ARG B O 1
ATOM 4476 N N . TYR B 1 253 ? 0.165 48.562 12.523 1 97.75 253 TYR B N 1
ATOM 4477 C CA . TYR B 1 253 ? 0.81 49.812 12.125 1 97.75 253 TYR B CA 1
ATOM 4478 C C . TYR B 1 253 ? 1.047 49.844 10.617 1 97.75 253 TYR B C 1
ATOM 4480 O O . TYR B 1 253 ? 2.168 49.625 10.156 1 97.75 253 TYR B O 1
ATOM 4488 N N . GLY B 1 254 ? 0.051 50.219 9.906 1 95.12 254 GLY B N 1
ATOM 4489 C CA . GLY B 1 254 ? 0.015 50.188 8.453 1 95.12 254 GLY B CA 1
ATOM 4490 C C . GLY B 1 254 ? 1.094 51.031 7.812 1 95.12 254 GLY B C 1
ATOM 4491 O O . GLY B 1 254 ? 1.549 50.719 6.707 1 95.12 254 GLY B O 1
ATOM 4492 N N . ASP B 1 255 ? 1.451 52.125 8.477 1 96.19 255 ASP B N 1
ATOM 4493 C CA . ASP B 1 255 ? 2.523 52.938 7.949 1 96.19 255 ASP B CA 1
ATOM 4494 C C . ASP B 1 255 ? 3.834 52.188 7.859 1 96.19 255 ASP B C 1
ATOM 4496 O O . ASP B 1 255 ? 4.582 52.312 6.887 1 96.19 255 ASP B O 1
ATOM 4500 N N . VAL B 1 256 ? 4.125 51.406 8.875 1 96.81 256 VAL B N 1
ATOM 4501 C CA . VAL B 1 256 ? 5.336 50.594 8.883 1 96.81 256 VAL B CA 1
ATOM 4502 C C . VAL B 1 256 ? 5.297 49.594 7.727 1 96.81 256 VAL B C 1
ATOM 4504 O O . VAL B 1 256 ? 6.293 49.406 7.02 1 96.81 256 VAL B O 1
ATOM 4507 N N . TYR B 1 257 ? 4.148 48.969 7.574 1 95.5 257 TYR B N 1
ATOM 4508 C CA . TYR B 1 257 ? 3.957 48 6.492 1 95.5 257 TYR B CA 1
ATOM 4509 C C . TYR B 1 257 ? 4.145 48.656 5.133 1 95.5 257 TYR B C 1
ATOM 4511 O O . TYR B 1 257 ? 4.875 48.156 4.281 1 95.5 257 TYR B O 1
ATOM 4519 N N . ARG B 1 258 ? 3.492 49.75 4.895 1 94.81 258 ARG B N 1
ATOM 4520 C CA . ARG B 1 258 ? 3.506 50.438 3.609 1 94.81 258 ARG B CA 1
ATOM 4521 C C . ARG B 1 258 ? 4.91 50.938 3.264 1 94.81 258 ARG B C 1
ATOM 4523 O O . ARG B 1 258 ? 5.293 50.938 2.094 1 94.81 258 ARG B O 1
ATOM 4530 N N . ASN B 1 259 ? 5.723 51.312 4.23 1 95.44 259 ASN B N 1
ATOM 4531 C CA . ASN B 1 259 ? 7.059 51.844 4.004 1 95.44 259 ASN B CA 1
ATOM 4532 C C . ASN B 1 259 ? 8.086 50.719 3.822 1 95.44 259 ASN B C 1
ATOM 4534 O O . ASN B 1 259 ? 9.242 51 3.488 1 95.44 259 ASN B O 1
ATOM 4538 N N . GLY B 1 260 ? 7.656 49.469 4.035 1 93.5 260 GLY B N 1
ATOM 4539 C CA . GLY B 1 260 ? 8.539 48.312 3.842 1 93.5 260 GLY B CA 1
ATOM 4540 C C . GLY B 1 260 ? 9.547 48.156 4.965 1 93.5 260 GLY B C 1
ATOM 4541 O O . GLY B 1 260 ? 10.602 47.531 4.77 1 93.5 260 GLY B O 1
ATOM 4542 N N . ASN B 1 261 ? 9.234 48.719 6.094 1 92.5 261 ASN B N 1
ATOM 4543 C CA . ASN B 1 261 ? 10.156 48.656 7.223 1 92.5 261 ASN B CA 1
ATOM 4544 C C . ASN B 1 261 ? 10.133 47.281 7.871 1 92.5 261 ASN B C 1
ATOM 4546 O O . ASN B 1 261 ? 9.094 46.594 7.883 1 92.5 261 ASN B O 1
ATOM 4550 N N . ASP B 1 262 ? 11.266 46.906 8.383 1 94.5 262 ASP B N 1
ATOM 4551 C CA . ASP B 1 262 ? 11.352 45.719 9.242 1 94.5 262 ASP B CA 1
ATOM 4552 C C . ASP B 1 262 ? 10.711 46 10.602 1 94.5 262 ASP B C 1
ATOM 4554 O O . ASP B 1 262 ? 10.961 47.031 11.219 1 94.5 262 ASP B O 1
ATOM 4558 N N . ALA B 1 263 ? 9.922 45.094 11.016 1 96.88 263 ALA B N 1
ATOM 4559 C CA . ALA B 1 263 ? 9.148 45.312 12.242 1 96.88 263 ALA B CA 1
ATOM 4560 C C . ALA B 1 263 ? 10.07 45.469 13.445 1 96.88 263 ALA B C 1
ATOM 4562 O O . ALA B 1 263 ? 9.883 46.406 14.258 1 96.88 263 ALA B O 1
ATOM 4563 N N . GLU B 1 264 ? 11.047 44.594 13.586 1 96.31 264 GLU B N 1
ATOM 4564 C CA . GLU B 1 264 ? 11.969 44.656 14.719 1 96.31 264 GLU B CA 1
ATOM 4565 C C . GLU B 1 264 ? 12.773 45.969 14.711 1 96.31 264 GLU B C 1
ATOM 4567 O O . GLU B 1 264 ? 12.898 46.625 15.742 1 96.31 264 GLU B O 1
ATOM 4572 N N . GLN B 1 265 ? 13.289 46.219 13.594 1 96.31 265 GLN B N 1
ATOM 4573 C CA . GLN B 1 265 ? 14.102 47.438 13.469 1 96.31 265 GLN B CA 1
ATOM 4574 C C . GLN B 1 265 ? 13.266 48.688 13.742 1 96.31 265 GLN B C 1
ATOM 4576 O O . GLN B 1 265 ? 13.719 49.594 14.438 1 96.31 265 GLN B O 1
ATOM 4581 N N . HIS B 1 266 ? 12.094 48.75 13.172 1 97.94 266 HIS B N 1
ATOM 4582 C CA . HIS B 1 266 ? 11.242 49.906 13.383 1 97.94 266 HIS B CA 1
ATOM 4583 C C . HIS B 1 266 ? 10.883 50.062 14.859 1 97.94 266 HIS B C 1
ATOM 4585 O O . HIS B 1 266 ? 10.875 51.156 15.383 1 97.94 266 HIS B O 1
ATOM 4591 N N . PHE B 1 267 ? 10.516 48.969 15.508 1 98.06 267 PHE B N 1
ATOM 4592 C CA . PHE B 1 267 ? 10.148 49.062 16.922 1 98.06 267 PHE B CA 1
ATOM 4593 C C . PHE B 1 267 ? 11.32 49.562 17.75 1 98.06 267 PHE B C 1
ATOM 4595 O O . PHE B 1 267 ? 11.141 50.406 18.625 1 98.06 267 PHE B O 1
ATOM 4602 N N . SER B 1 268 ? 12.484 48.969 17.484 1 96.56 268 SER B N 1
ATOM 4603 C CA . SER B 1 268 ? 13.688 49.312 18.234 1 96.56 268 SER B CA 1
ATOM 4604 C C . SER B 1 268 ? 14.047 50.781 18.047 1 96.56 268 SER B C 1
ATOM 4606 O O . SER B 1 268 ? 14.422 51.469 19 1 96.56 268 SER B O 1
ATOM 4608 N N . ASP B 1 269 ? 13.883 51.281 16.844 1 96.88 269 ASP B N 1
ATOM 4609 C CA . ASP B 1 269 ? 14.344 52.625 16.516 1 96.88 269 ASP B CA 1
ATOM 4610 C C . ASP B 1 269 ? 13.281 53.656 16.859 1 96.88 269 ASP B C 1
ATOM 4612 O O . ASP B 1 269 ? 13.609 54.75 17.297 1 96.88 269 ASP B O 1
ATOM 4616 N N . TYR B 1 270 ? 11.992 53.344 16.688 1 97.5 270 TYR B N 1
ATOM 4617 C CA . TYR B 1 270 ? 10.953 54.375 16.75 1 97.5 270 TYR B CA 1
ATOM 4618 C C . TYR B 1 270 ? 9.758 53.875 17.562 1 97.5 270 TYR B C 1
ATOM 4620 O O . TYR B 1 270 ? 9.219 54.594 18.391 1 97.5 270 TYR B O 1
ATOM 4628 N N . GLY B 1 271 ? 9.391 52.656 17.422 1 97.94 271 GLY B N 1
ATOM 4629 C CA . GLY B 1 271 ? 8.109 52.125 17.875 1 97.94 271 GLY B CA 1
ATOM 4630 C C . GLY B 1 271 ? 7.895 52.25 19.359 1 97.94 271 GLY B C 1
ATOM 4631 O O . GLY B 1 271 ? 6.836 52.719 19.797 1 97.94 271 GLY B O 1
ATOM 4632 N N . TRP B 1 272 ? 8.906 51.812 20.047 1 97.5 272 TRP B N 1
ATOM 4633 C CA . TRP B 1 272 ? 8.703 51.875 21.5 1 97.5 272 TRP B CA 1
ATOM 4634 C C . TRP B 1 272 ? 8.578 53.312 21.969 1 97.5 272 TRP B C 1
ATOM 4636 O O . TRP B 1 272 ? 7.848 53.594 22.922 1 97.5 272 TRP B O 1
ATOM 4646 N N . LYS B 1 273 ? 9.234 54.312 21.312 1 97.19 273 LYS B N 1
ATOM 4647 C CA . LYS B 1 273 ? 9.148 55.719 21.672 1 97.19 273 LYS B CA 1
ATOM 4648 C C . LYS B 1 273 ? 7.785 56.281 21.297 1 97.19 273 LYS B C 1
ATOM 4650 O O . LYS B 1 273 ? 7.312 57.25 21.938 1 97.19 273 LYS B O 1
ATOM 4655 N N . GLU B 1 274 ? 7.234 55.688 20.359 1 97.5 274 GLU B N 1
ATOM 4656 C CA . GLU B 1 274 ? 5.93 56.125 19.875 1 97.5 274 GLU B CA 1
ATOM 4657 C C . GLU B 1 274 ? 4.797 55.469 20.656 1 97.5 274 GLU B C 1
ATOM 4659 O O . GLU B 1 274 ? 3.625 55.781 20.438 1 97.5 274 GLU B O 1
ATOM 4664 N N . GLY B 1 275 ? 5.109 54.562 21.547 1 97.69 275 GLY B N 1
ATOM 4665 C CA . GLY B 1 275 ? 4.113 53.875 22.344 1 97.69 275 GLY B CA 1
ATOM 4666 C C . GLY B 1 275 ? 3.477 52.719 21.625 1 97.69 275 GLY B C 1
ATOM 4667 O O . GLY B 1 275 ? 2.432 52.219 22.047 1 97.69 275 GLY B O 1
ATOM 4668 N N . ARG B 1 276 ? 4.07 52.25 20.516 1 98.06 276 ARG B N 1
ATOM 4669 C CA . ARG B 1 276 ? 3.529 51.156 19.75 1 98.06 276 ARG B CA 1
ATOM 4670 C C . ARG B 1 276 ? 3.846 49.812 20.406 1 98.06 276 ARG B C 1
ATOM 4672 O O . ARG B 1 276 ? 4.852 49.688 21.109 1 98.06 276 ARG B O 1
ATOM 4679 N N . ASN B 1 277 ? 2.939 48.938 20.266 1 98.56 277 ASN B N 1
ATOM 4680 C CA . ASN B 1 277 ? 3.094 47.625 20.875 1 98.56 277 ASN B CA 1
ATOM 4681 C C . ASN B 1 277 ? 3.793 46.656 19.953 1 98.56 277 ASN B C 1
ATOM 4683 O O . ASN B 1 277 ? 3.447 46.562 18.766 1 98.56 277 ASN B O 1
ATOM 4687 N N . PRO B 1 278 ? 4.832 45.938 20.406 1 98.38 278 PRO B N 1
ATOM 4688 C CA . PRO B 1 278 ? 5.602 45.031 19.578 1 98.38 278 PRO B CA 1
ATOM 4689 C C . PRO B 1 278 ? 4.852 43.719 19.281 1 98.38 278 PRO B C 1
ATOM 4691 O O . PRO B 1 278 ? 5.195 43 18.344 1 98.38 278 PRO B O 1
ATOM 4694 N N . ASN B 1 279 ? 3.945 43.344 20.078 1 98.12 279 ASN B N 1
ATOM 4695 C CA . ASN B 1 279 ? 3.066 42.188 19.953 1 98.12 279 ASN B CA 1
ATOM 4696 C C . ASN B 1 279 ? 1.752 42.406 20.703 1 98.12 279 ASN B C 1
ATOM 4698 O O . ASN B 1 279 ? 1.532 43.438 21.297 1 98.12 279 ASN B O 1
ATOM 4702 N N . ALA B 1 280 ? 0.881 41.469 20.672 1 97.44 280 ALA B N 1
ATOM 4703 C CA . ALA B 1 280 ? -0.474 41.625 21.188 1 97.44 280 ALA B CA 1
ATOM 4704 C C . ALA B 1 280 ? -0.491 41.594 22.719 1 97.44 280 ALA B C 1
ATOM 4706 O O . ALA B 1 280 ? -1.493 41.938 23.344 1 97.44 280 ALA B O 1
ATOM 4707 N N . PHE B 1 281 ? 0.661 41.25 23.328 1 97.81 281 PHE B N 1
ATOM 4708 C CA . PHE B 1 281 ? 0.655 40.969 24.766 1 97.81 281 PHE B CA 1
ATOM 4709 C C . PHE B 1 281 ? 1.646 41.875 25.5 1 97.81 281 PHE B C 1
ATOM 4711 O O . PHE B 1 281 ? 1.946 41.656 26.672 1 97.81 281 PHE B O 1
ATOM 4718 N N . PHE B 1 282 ? 2.158 42.812 24.844 1 98.44 282 PHE B N 1
ATOM 4719 C CA . PHE B 1 282 ? 3.01 43.812 25.453 1 98.44 282 PHE B CA 1
ATOM 4720 C C . PHE B 1 282 ? 2.455 45.219 25.188 1 98.44 282 PHE B C 1
ATOM 4722 O O . PHE B 1 282 ? 2.355 45.656 24.047 1 98.44 282 PHE B O 1
ATOM 4729 N N . ASP B 1 283 ? 2.096 45.844 26.234 1 98.31 283 ASP B N 1
ATOM 4730 C CA . ASP B 1 283 ? 1.564 47.219 26.188 1 98.31 283 ASP B CA 1
ATOM 4731 C C . ASP B 1 283 ? 2.645 48.219 26.516 1 98.31 283 ASP B C 1
ATOM 4733 O O . ASP B 1 283 ? 2.871 48.562 27.688 1 98.31 283 ASP B O 1
ATOM 4737 N N . THR B 1 284 ? 3.18 48.781 25.484 1 98.38 284 THR B N 1
ATOM 4738 C CA . THR B 1 284 ? 4.332 49.656 25.625 1 98.38 284 THR B CA 1
ATOM 4739 C C . THR B 1 284 ? 3.984 50.875 26.516 1 98.38 284 THR B C 1
ATOM 4741 O O . THR B 1 284 ? 4.699 51.156 27.469 1 98.38 284 THR B O 1
ATOM 4744 N N . LYS B 1 285 ? 2.953 51.594 26.266 1 97.5 285 LYS B N 1
ATOM 4745 C CA . LYS B 1 285 ? 2.537 52.75 27.047 1 97.5 285 LYS B CA 1
ATOM 4746 C C . LYS B 1 285 ? 2.143 52.344 28.469 1 97.5 285 LYS B C 1
ATOM 4748 O O . LYS B 1 285 ? 2.477 53.031 29.438 1 97.5 285 LYS B O 1
ATOM 4753 N N . GLY B 1 286 ? 1.447 51.219 28.516 1 97.19 286 GLY B N 1
ATOM 4754 C CA . GLY B 1 286 ? 1.039 50.719 29.812 1 97.19 286 GLY B CA 1
ATOM 4755 C C . GLY B 1 286 ? 2.209 50.312 30.688 1 97.19 286 GLY B C 1
ATOM 4756 O O . GLY B 1 286 ? 2.197 50.562 31.891 1 97.19 286 GLY B O 1
ATOM 4757 N N . TYR B 1 287 ? 3.15 49.688 30.109 1 98 287 TYR B N 1
ATOM 4758 C CA . TYR B 1 287 ? 4.332 49.25 30.844 1 98 287 TYR B CA 1
ATOM 4759 C C . TYR B 1 287 ? 5.078 50.469 31.438 1 98 287 TYR B C 1
ATOM 4761 O O . TYR B 1 287 ? 5.508 50.438 32.594 1 98 287 TYR B O 1
ATOM 4769 N N . LEU B 1 288 ? 5.234 51.531 30.641 1 97.25 288 LEU B N 1
ATOM 4770 C CA . LEU B 1 288 ? 5.93 52.719 31.094 1 97.25 288 LEU B CA 1
ATOM 4771 C C . LEU B 1 288 ? 5.109 53.469 32.125 1 97.25 288 LEU B C 1
ATOM 4773 O O . LEU B 1 288 ? 5.668 54.062 33.062 1 97.25 288 LEU B O 1
ATOM 4777 N N . ALA B 1 289 ? 3.865 53.406 32.062 1 96.62 289 ALA B N 1
ATOM 4778 C CA . ALA B 1 289 ? 2.984 54.031 33.031 1 96.62 289 ALA B CA 1
ATOM 4779 C C . ALA B 1 289 ? 3.018 53.281 34.375 1 96.62 289 ALA B C 1
ATOM 4781 O O . ALA B 1 289 ? 2.949 53.906 35.438 1 96.62 289 ALA B O 1
ATOM 4782 N N . ALA B 1 290 ? 3.07 52.031 34.25 1 96.25 290 ALA B N 1
ATOM 4783 C CA . ALA B 1 290 ? 3.016 51.188 35.469 1 96.25 290 ALA B CA 1
ATOM 4784 C C . ALA B 1 290 ? 4.355 51.188 36.188 1 96.25 290 ALA B C 1
ATOM 4786 O O . ALA B 1 290 ? 4.398 51.094 37.406 1 96.25 290 ALA B O 1
ATOM 4787 N N . TYR B 1 291 ? 5.375 51.219 35.406 1 96.5 291 TYR B N 1
ATOM 4788 C CA . TYR B 1 291 ? 6.711 51.125 36 1 96.5 291 TYR B CA 1
ATOM 4789 C C . TYR B 1 291 ? 7.516 52.375 35.719 1 96.5 291 TYR B C 1
ATOM 4791 O O . TYR B 1 291 ? 8.336 52.438 34.812 1 96.5 291 TYR B O 1
ATOM 4799 N N . ALA B 1 292 ? 7.457 53.281 36.594 1 96 292 ALA B N 1
ATOM 4800 C CA . ALA B 1 292 ? 7.965 54.625 36.438 1 96 292 ALA B CA 1
ATOM 4801 C C . ALA B 1 292 ? 9.492 54.625 36.344 1 96 292 ALA B C 1
ATOM 4803 O O . ALA B 1 292 ? 10.078 55.5 35.719 1 96 292 ALA B O 1
ATOM 4804 N N . ASP B 1 293 ? 10.062 53.656 37.031 1 96.75 293 ASP B N 1
ATOM 4805 C CA . ASP B 1 293 ? 11.516 53.594 36.969 1 96.75 293 ASP B CA 1
ATOM 4806 C C . ASP B 1 293 ? 12.016 53.312 35.562 1 96.75 293 ASP B C 1
ATOM 4808 O O . ASP B 1 293 ? 13.055 53.844 35.156 1 96.75 293 ASP B O 1
ATOM 4812 N N . VAL B 1 294 ? 11.312 52.562 34.844 1 96.75 294 VAL B N 1
ATOM 4813 C CA . VAL B 1 294 ? 11.688 52.25 33.469 1 96.75 294 VAL B CA 1
ATOM 4814 C C . VAL B 1 294 ? 11.484 53.5 32.594 1 96.75 294 VAL B C 1
ATOM 4816 O O . VAL B 1 294 ? 12.328 53.812 31.766 1 96.75 294 VAL B O 1
ATOM 4819 N N . ALA B 1 295 ? 10.383 54.125 32.781 1 96.12 295 ALA B N 1
ATOM 4820 C CA . ALA B 1 295 ? 10.117 55.375 32.062 1 96.12 295 ALA B CA 1
ATOM 4821 C C . ALA B 1 295 ? 11.219 56.406 32.281 1 96.12 295 ALA B C 1
ATOM 4823 O O . ALA B 1 295 ? 11.664 57.062 31.359 1 96.12 295 ALA B O 1
ATOM 4824 N N . ALA B 1 296 ? 11.578 56.5 33.5 1 97.12 296 ALA B N 1
ATOM 4825 C CA . ALA B 1 296 ? 12.594 57.469 33.875 1 97.12 296 ALA B CA 1
ATOM 4826 C C . ALA B 1 296 ? 13.945 57.125 33.281 1 97.12 296 ALA B C 1
ATOM 4828 O O . ALA B 1 296 ? 14.719 58.031 32.938 1 97.12 296 ALA B O 1
ATOM 4829 N N . ALA B 1 297 ? 14.141 55.875 33.188 1 96.31 297 ALA B N 1
ATOM 4830 C CA . ALA B 1 297 ? 15.422 55.406 32.656 1 96.31 297 ALA B CA 1
ATOM 4831 C C . ALA B 1 297 ? 15.508 55.656 31.156 1 96.31 297 ALA B C 1
ATOM 4833 O O . ALA B 1 297 ? 16.594 55.656 30.578 1 96.31 297 ALA B O 1
ATOM 4834 N N . GLY B 1 298 ? 14.414 55.812 30.531 1 95.06 298 GLY B N 1
ATOM 4835 C CA . GLY B 1 298 ? 14.383 56.062 29.109 1 95.06 298 GLY B CA 1
ATOM 4836 C C . GLY B 1 298 ? 14.859 54.906 28.266 1 95.06 298 GLY B C 1
ATOM 4837 O O . GLY B 1 298 ? 15.438 55.094 27.203 1 95.06 298 GLY B O 1
ATOM 4838 N N . ILE B 1 299 ? 14.664 53.75 28.719 1 94.81 299 ILE B N 1
ATOM 4839 C CA . ILE B 1 299 ? 15.102 52.562 27.984 1 94.81 299 ILE B CA 1
ATOM 4840 C C . ILE B 1 299 ? 13.898 51.906 27.312 1 94.81 299 ILE B C 1
ATOM 4842 O O . ILE B 1 299 ? 12.75 52.156 27.688 1 94.81 299 ILE B O 1
ATOM 4846 N N . ASN B 1 300 ? 14.195 51.125 26.359 1 97.06 300 ASN B N 1
ATOM 4847 C CA . ASN B 1 300 ? 13.164 50.344 25.656 1 97.06 300 ASN B CA 1
ATOM 4848 C C . ASN B 1 300 ? 12.445 49.406 26.609 1 97.06 300 ASN B C 1
ATOM 4850 O O . ASN B 1 300 ? 13.047 48.469 27.141 1 97.06 300 ASN B O 1
ATOM 4854 N N . PRO B 1 301 ? 11.148 49.656 26.812 1 97.75 301 PRO B N 1
ATOM 4855 C CA . PRO B 1 301 ? 10.445 48.875 27.828 1 97.75 301 PRO B CA 1
ATOM 4856 C C . PRO B 1 301 ? 10.422 47.375 27.516 1 97.75 301 PRO B C 1
ATOM 4858 O O . PRO B 1 301 ? 10.438 46.531 28.438 1 97.75 301 PRO B O 1
ATOM 4861 N N . LEU B 1 302 ? 10.32 47 26.234 1 98.19 302 LEU B N 1
ATOM 4862 C CA . LEU B 1 302 ? 10.359 45.594 25.891 1 98.19 302 LEU B CA 1
ATOM 4863 C C . LEU B 1 302 ? 11.68 44.938 26.312 1 98.19 302 LEU B C 1
ATOM 4865 O O . LEU B 1 302 ? 11.695 43.875 26.891 1 98.19 302 LEU B O 1
ATOM 4869 N N . GLU B 1 303 ? 12.75 45.594 25.953 1 97.06 303 GLU B N 1
ATOM 4870 C CA . GLU B 1 303 ? 14.062 45.094 26.359 1 97.06 303 GLU B CA 1
ATOM 4871 C C . GLU B 1 303 ? 14.18 44.969 27.875 1 97.06 303 GLU B C 1
ATOM 4873 O O . GLU B 1 303 ? 14.766 44.031 28.391 1 97.06 303 GLU B O 1
ATOM 4878 N N . HIS B 1 304 ? 13.68 46 28.516 1 98 304 HIS B N 1
ATOM 4879 C CA . HIS B 1 304 ? 13.703 45.969 29.969 1 98 304 HIS B CA 1
ATOM 4880 C C . HIS B 1 304 ? 12.961 44.75 30.5 1 98 304 HIS B C 1
ATOM 4882 O O . HIS B 1 304 ? 13.453 44.031 31.391 1 98 304 HIS B O 1
ATOM 4888 N N . TYR B 1 305 ? 11.742 44.531 30.016 1 98.12 305 TYR B N 1
ATOM 4889 C CA . TYR B 1 305 ? 10.953 43.406 30.484 1 98.12 305 TYR B CA 1
ATOM 4890 C C . TYR B 1 305 ? 11.695 42.094 30.219 1 98.12 305 TYR B C 1
ATOM 4892 O O . TYR B 1 305 ? 11.742 41.219 31.094 1 98.12 305 TYR B O 1
ATOM 4900 N N . LEU B 1 306 ? 12.227 41.938 29 1 97.69 306 LEU B N 1
ATOM 4901 C CA . LEU B 1 306 ? 12.859 40.688 28.578 1 97.69 306 LEU B CA 1
ATOM 4902 C C . LEU B 1 306 ? 14.117 40.406 29.391 1 97.69 306 LEU B C 1
ATOM 4904 O O . LEU B 1 306 ? 14.461 39.25 29.641 1 97.69 306 LEU B O 1
ATOM 4908 N N . THR B 1 307 ? 14.758 41.438 29.828 1 96.88 307 THR B N 1
ATOM 4909 C CA . THR B 1 307 ? 16.031 41.281 30.516 1 96.88 307 THR B CA 1
ATOM 4910 C C . THR B 1 307 ? 15.82 41.25 32.031 1 96.88 307 THR B C 1
ATOM 4912 O O . THR B 1 307 ? 16.422 40.438 32.719 1 96.88 307 THR B O 1
ATOM 4915 N N . TYR B 1 308 ? 14.922 42.094 32.562 1 97.12 308 TYR B N 1
ATOM 4916 C CA . TYR B 1 308 ? 14.812 42.281 34.031 1 97.12 308 TYR B CA 1
ATOM 4917 C C . TYR B 1 308 ? 13.375 42.062 34.5 1 97.12 308 TYR B C 1
ATOM 4919 O O . TYR B 1 308 ? 13.125 41.312 35.438 1 97.12 308 TYR B O 1
ATOM 4927 N N . GLY B 1 309 ? 12.438 42.656 33.781 1 97.44 309 GLY B N 1
ATOM 4928 C CA . GLY B 1 309 ? 11.062 42.812 34.219 1 97.44 309 GLY B CA 1
ATOM 4929 C C . GLY B 1 309 ? 10.406 41.5 34.594 1 97.44 309 GLY B C 1
ATOM 4930 O O . GLY B 1 309 ? 9.734 41.375 35.625 1 97.44 309 GLY B O 1
ATOM 4931 N N . TRP B 1 310 ? 10.609 40.531 33.719 1 97.31 310 TRP B N 1
ATOM 4932 C CA . TRP B 1 310 ? 9.938 39.25 34 1 97.31 310 TRP B CA 1
ATOM 4933 C C . TRP B 1 310 ? 10.5 38.594 35.25 1 97.31 310 TRP B C 1
ATOM 4935 O O . TRP B 1 310 ? 9.773 37.938 36 1 97.31 310 TRP B O 1
ATOM 4945 N N . LYS B 1 311 ? 11.805 38.75 35.5 1 96.62 311 LYS B N 1
ATOM 4946 C CA . LYS B 1 311 ? 12.445 38.188 36.688 1 96.62 311 LYS B CA 1
ATOM 4947 C C . LYS B 1 311 ? 11.961 38.875 37.938 1 96.62 311 LYS B C 1
ATOM 4949 O O . LYS B 1 311 ? 11.992 38.312 39.031 1 96.62 311 LYS B O 1
ATOM 4954 N N . GLU B 1 312 ? 11.555 40.094 37.812 1 96.75 312 GLU B N 1
ATOM 4955 C CA . GLU B 1 312 ? 11.047 40.875 38.938 1 96.75 312 GLU B CA 1
ATOM 4956 C C . GLU B 1 312 ? 9.547 40.656 39.125 1 96.75 312 GLU B C 1
ATOM 4958 O O . GLU B 1 312 ? 8.945 41.219 40.062 1 96.75 312 GLU B O 1
ATOM 4963 N N . GLY B 1 313 ? 8.961 39.875 38.219 1 96.06 313 GLY B N 1
ATOM 4964 C CA . GLY B 1 313 ? 7.543 39.562 38.312 1 96.06 313 GLY B CA 1
ATOM 4965 C C . GLY B 1 313 ? 6.656 40.625 37.656 1 96.06 313 GLY B C 1
ATOM 4966 O O . GLY B 1 313 ? 5.438 40.594 37.844 1 96.06 313 GLY B O 1
ATOM 4967 N N . ARG B 1 314 ? 7.199 41.594 36.875 1 96.88 314 ARG B N 1
ATOM 4968 C CA . ARG B 1 314 ? 6.426 42.625 36.25 1 96.88 314 ARG B CA 1
ATOM 4969 C C . ARG B 1 314 ? 5.641 42.094 35.062 1 96.88 314 ARG B C 1
ATOM 4971 O O . ARG B 1 314 ? 6.074 41.125 34.406 1 96.88 314 ARG B O 1
ATOM 4978 N N . ASP B 1 315 ? 4.488 42.688 34.906 1 97.94 315 ASP B N 1
ATOM 4979 C CA . ASP B 1 315 ? 3.637 42.281 33.781 1 97.94 315 ASP B CA 1
ATOM 4980 C C . ASP B 1 315 ? 3.916 43.094 32.531 1 97.94 315 ASP B C 1
ATOM 4982 O O . ASP B 1 315 ? 4.129 44.312 32.625 1 97.94 315 ASP B O 1
ATOM 4986 N N . PRO B 1 316 ? 4.02 42.344 31.406 1 98.19 316 PRO B N 1
ATOM 4987 C CA . PRO B 1 316 ? 4.199 43.094 30.156 1 98.19 316 PRO B CA 1
ATOM 4988 C C . PRO B 1 316 ? 2.932 43.844 29.734 1 98.19 316 PRO B C 1
ATOM 4990 O O . PRO B 1 316 ? 3.004 44.812 28.953 1 98.19 316 PRO B O 1
ATOM 4993 N N . SER B 1 317 ? 1.817 43.438 30.078 1 97.81 317 SER B N 1
ATOM 4994 C CA . SER B 1 317 ? 0.529 44.062 29.797 1 97.81 317 SER B CA 1
ATOM 4995 C C . SER B 1 317 ? -0.54 43.594 30.781 1 97.81 317 SER B C 1
ATOM 4997 O O . SER B 1 317 ? -0.294 42.688 31.578 1 97.81 317 SER B O 1
ATOM 4999 N N . ALA B 1 318 ? -1.76 44.25 30.656 1 96.06 318 ALA B N 1
ATOM 5000 C CA . ALA B 1 318 ? -2.902 43.781 31.438 1 96.06 318 ALA B CA 1
ATOM 5001 C C . ALA B 1 318 ? -3.424 42.438 30.938 1 96.06 318 ALA B C 1
ATOM 5003 O O . ALA B 1 318 ? -4.191 41.781 31.641 1 96.06 318 ALA B O 1
ATOM 5004 N N . GLN B 1 319 ? -2.945 42.031 29.797 1 95.69 319 GLN B N 1
ATOM 5005 C CA . GLN B 1 319 ? -3.434 40.812 29.156 1 95.69 319 GLN B CA 1
ATOM 5006 C C . GLN B 1 319 ? -2.504 39.656 29.438 1 95.69 319 GLN B C 1
ATOM 5008 O O . GLN B 1 319 ? -2.771 38.531 29 1 95.69 319 GLN B O 1
ATOM 5013 N N . PHE B 1 320 ? -1.422 39.875 30.141 1 97.94 320 PHE B N 1
ATOM 5014 C CA . PHE B 1 320 ? -0.445 38.844 30.422 1 97.94 320 PHE B CA 1
ATOM 5015 C C . PHE B 1 320 ? 0.137 39 31.812 1 97.94 320 PHE B C 1
ATOM 5017 O O . PHE B 1 320 ? 0.804 40 32.125 1 97.94 320 PHE B O 1
ATOM 5024 N N . ASP B 1 321 ? -0.132 38.031 32.688 1 98 321 ASP B N 1
ATOM 5025 C CA . ASP B 1 321 ? 0.384 38.031 34.062 1 98 321 ASP B CA 1
ATOM 5026 C C . ASP B 1 321 ? 1.605 37.125 34.188 1 98 321 ASP B C 1
ATOM 5028 O O . ASP B 1 321 ? 1.48 35.906 34.188 1 98 321 ASP B O 1
ATOM 5032 N N . THR B 1 322 ? 2.75 37.75 34.406 1 97.69 322 THR B N 1
ATOM 5033 C CA . THR B 1 322 ? 4.031 37.062 34.438 1 97.69 322 THR B CA 1
ATOM 5034 C C . THR B 1 322 ? 4.066 36.062 35.562 1 97.69 322 THR B C 1
ATOM 5036 O O . THR B 1 322 ? 4.426 34.875 35.375 1 97.69 322 THR B O 1
ATOM 5039 N N . LYS B 1 323 ? 3.717 36.375 36.781 1 96.62 323 LYS B N 1
ATOM 5040 C CA . LYS B 1 323 ? 3.785 35.531 37.938 1 96.62 323 LYS B CA 1
ATOM 5041 C C . LYS B 1 323 ? 2.803 34.344 37.844 1 96.62 323 LYS B C 1
ATOM 5043 O O . LYS B 1 323 ? 3.148 33.219 38.156 1 96.62 323 LYS B O 1
ATOM 5048 N N . GLN B 1 324 ? 1.635 34.688 37.375 1 97.12 324 GLN B N 1
ATOM 5049 C CA . GLN B 1 324 ? 0.624 33.656 37.281 1 97.12 324 GLN B CA 1
ATOM 5050 C C . GLN B 1 324 ? 0.986 32.656 36.156 1 97.12 324 GLN B C 1
ATOM 5052 O O . GLN B 1 324 ? 0.72 31.469 36.281 1 97.12 324 GLN B O 1
ATOM 5057 N N . TYR B 1 325 ? 1.561 33.156 35.062 1 98 325 TYR B N 1
ATOM 5058 C CA . TYR B 1 325 ? 1.977 32.281 33.969 1 98 325 TYR B CA 1
ATOM 5059 C C . TYR B 1 325 ? 3.02 31.281 34.469 1 98 325 TYR B C 1
ATOM 5061 O O . TYR B 1 325 ? 2.939 30.094 34.156 1 98 325 TYR B O 1
ATOM 5069 N N . LEU B 1 326 ? 3.967 31.703 35.219 1 97.56 326 LEU B N 1
ATOM 5070 C CA . LEU B 1 326 ? 5.023 30.844 35.719 1 97.56 326 LEU B CA 1
ATOM 5071 C C . LEU B 1 326 ? 4.48 29.891 36.781 1 97.56 326 LEU B C 1
ATOM 5073 O O . LEU B 1 326 ? 4.926 28.75 36.875 1 97.56 326 LEU B O 1
ATOM 5077 N N . ALA B 1 327 ? 3.572 30.391 37.594 1 96.88 327 ALA B N 1
ATOM 5078 C CA . ALA B 1 327 ? 2.961 29.562 38.625 1 96.88 327 ALA B CA 1
ATOM 5079 C C . ALA B 1 327 ? 2.17 28.406 38 1 96.88 327 ALA B C 1
ATOM 5081 O O . ALA B 1 327 ? 2.15 27.297 38.562 1 96.88 327 ALA B O 1
ATOM 5082 N N . ALA B 1 328 ? 1.534 28.703 36.938 1 97.38 328 ALA B N 1
ATOM 5083 C CA . ALA B 1 328 ? 0.686 27.703 36.281 1 97.38 328 ALA B CA 1
ATOM 5084 C C . ALA B 1 328 ? 1.515 26.766 35.406 1 97.38 328 ALA B C 1
ATOM 5086 O O . ALA B 1 328 ? 1.079 25.656 35.094 1 97.38 328 ALA B O 1
ATOM 5087 N N . ASN B 1 329 ? 2.623 27.219 34.969 1 97.62 329 ASN B N 1
ATOM 5088 C CA . ASN B 1 329 ? 3.484 26.453 34.094 1 97.62 329 ASN B CA 1
ATOM 5089 C C . ASN B 1 329 ? 4.828 26.141 34.75 1 97.62 329 ASN B C 1
ATOM 5091 O O . ASN B 1 329 ? 5.848 26.734 34.375 1 97.62 329 ASN B O 1
ATOM 5095 N N . GLY B 1 330 ? 4.828 25.094 35.562 1 96.94 330 GLY B N 1
ATOM 5096 C CA . GLY B 1 330 ? 6.004 24.719 36.312 1 96.94 330 GLY B CA 1
ATOM 5097 C C . GLY B 1 330 ? 7.188 24.328 35.438 1 96.94 330 GLY B C 1
ATOM 5098 O O . GLY B 1 330 ? 8.336 24.516 35.844 1 96.94 330 GLY B O 1
ATOM 5099 N N . ASP B 1 331 ? 6.969 23.781 34.312 1 95.38 331 ASP B N 1
ATOM 5100 C CA . ASP B 1 331 ? 8.031 23.391 33.375 1 95.38 331 ASP B CA 1
ATOM 5101 C C . ASP B 1 331 ? 8.781 24.625 32.875 1 95.38 331 ASP B C 1
ATOM 5103 O O . ASP B 1 331 ? 10.008 24.594 32.75 1 95.38 331 ASP B O 1
ATOM 5107 N N . VAL B 1 332 ? 8.008 25.656 32.562 1 96.94 332 VAL B N 1
ATOM 5108 C CA . VAL B 1 332 ? 8.594 26.906 32.094 1 96.94 332 VAL B CA 1
ATOM 5109 C C . VAL B 1 332 ? 9.414 27.547 33.219 1 96.94 332 VAL B C 1
ATOM 5111 O O . VAL B 1 332 ? 10.539 28 32.969 1 96.94 332 VAL B O 1
ATOM 5114 N N . ALA B 1 333 ? 8.844 27.594 34.375 1 97.19 333 ALA B N 1
ATOM 5115 C CA . ALA B 1 333 ? 9.523 28.156 35.562 1 97.19 333 ALA B CA 1
ATOM 5116 C C . ALA B 1 333 ? 10.812 27.391 35.844 1 97.19 333 ALA B C 1
ATOM 5118 O O . ALA B 1 333 ? 11.852 28 36.094 1 97.19 333 ALA B O 1
ATOM 5119 N N . ALA B 1 334 ? 10.664 26.062 35.844 1 97.19 334 ALA B N 1
ATOM 5120 C CA . ALA B 1 334 ? 11.805 25.219 36.188 1 97.19 334 ALA B CA 1
ATOM 5121 C C . ALA B 1 334 ? 12.922 25.391 35.156 1 97.19 334 ALA B C 1
ATOM 5123 O O . ALA B 1 334 ? 14.109 25.312 35.5 1 97.19 334 ALA B O 1
ATOM 5124 N N . ALA B 1 335 ? 12.602 25.688 33.938 1 96.81 335 ALA B N 1
ATOM 5125 C CA . ALA B 1 335 ? 13.578 25.844 32.844 1 96.81 335 ALA B CA 1
ATOM 5126 C C . ALA B 1 335 ? 14.164 27.25 32.844 1 96.81 335 ALA B C 1
ATOM 5128 O O . ALA B 1 335 ? 15.164 27.5 32.156 1 96.81 335 ALA B O 1
ATOM 5129 N N . GLY B 1 336 ? 13.609 28.141 33.562 1 96.88 336 GLY B N 1
ATOM 5130 C CA . GLY B 1 336 ? 14.094 29.5 33.625 1 96.88 336 GLY B CA 1
ATOM 5131 C C . GLY B 1 336 ? 13.812 30.297 32.344 1 96.88 336 GLY B C 1
ATOM 5132 O O . GLY B 1 336 ? 14.594 31.172 31.984 1 96.88 336 GLY B O 1
ATOM 5133 N N . LEU B 1 337 ? 12.758 29.938 31.703 1 97.06 337 LEU B N 1
ATOM 5134 C CA . LEU B 1 337 ? 12.438 30.594 30.438 1 97.06 337 LEU B CA 1
ATOM 5135 C C . LEU B 1 337 ? 11.602 31.844 30.672 1 97.06 337 LEU B C 1
ATOM 5137 O O . LEU B 1 337 ? 10.773 31.891 31.594 1 97.06 337 LEU B O 1
ATOM 5141 N N . ASN B 1 338 ? 11.852 32.938 29.812 1 97.75 338 ASN B N 1
ATOM 5142 C CA . ASN B 1 338 ? 10.992 34.094 29.812 1 97.75 338 ASN B CA 1
ATOM 5143 C C . ASN B 1 338 ? 9.547 33.75 29.5 1 97.75 338 ASN B C 1
ATOM 5145 O O . ASN B 1 338 ? 9.266 33.188 28.438 1 97.75 338 ASN B O 1
ATOM 5149 N N . PRO B 1 339 ? 8.609 34.094 30.344 1 97.62 339 PRO B N 1
ATOM 5150 C CA . PRO B 1 339 ? 7.238 33.594 30.188 1 97.62 339 PRO B CA 1
ATOM 5151 C C . PRO B 1 339 ? 6.574 34.125 28.906 1 97.62 339 PRO B C 1
ATOM 5153 O O . PRO B 1 339 ? 5.852 33.406 28.234 1 97.62 339 PRO B O 1
ATOM 5156 N N . LEU B 1 340 ? 6.746 35.438 28.625 1 97.56 340 LEU B N 1
ATOM 5157 C CA . LEU B 1 340 ? 6.148 36 27.422 1 97.56 340 LEU B CA 1
ATOM 5158 C C . LEU B 1 340 ? 6.734 35.344 26.172 1 97.56 340 LEU B C 1
ATOM 5160 O O . LEU B 1 340 ? 6 35 25.25 1 97.56 340 LEU B O 1
ATOM 5164 N N . LEU B 1 341 ? 8.047 35.281 26.109 1 97.19 341 LEU B N 1
ATOM 5165 C CA . LEU B 1 341 ? 8.68 34.625 24.953 1 97.19 341 LEU B CA 1
ATOM 5166 C C . LEU B 1 341 ? 8.211 33.188 24.812 1 97.19 341 LEU B C 1
ATOM 5168 O O . LEU B 1 341 ? 7.98 32.719 23.703 1 97.19 341 LEU B O 1
ATOM 5172 N N . HIS B 1 342 ? 8.172 32.469 25.938 1 97.19 342 HIS B N 1
ATOM 5173 C CA . HIS B 1 342 ? 7.684 31.109 25.891 1 97.19 342 HIS B CA 1
ATOM 5174 C C . HIS B 1 342 ? 6.27 31.047 25.328 1 97.19 342 HIS B C 1
ATOM 5176 O O . HIS B 1 342 ? 5.957 30.156 24.531 1 97.19 342 HIS B O 1
ATOM 5182 N N . TYR B 1 343 ? 5.418 31.922 25.781 1 97 343 TYR B N 1
ATOM 5183 C CA . TYR B 1 343 ? 4.039 31.938 25.312 1 97 343 TYR B CA 1
ATOM 5184 C C . TYR B 1 343 ? 3.982 32.156 23.797 1 97 343 TYR B C 1
ATOM 5186 O O . TYR B 1 343 ? 3.275 31.453 23.078 1 97 343 TYR B O 1
ATOM 5194 N N . LEU B 1 344 ? 4.676 33.188 23.328 1 96.12 344 LEU B N 1
ATOM 5195 C CA . LEU B 1 344 ? 4.641 33.562 21.938 1 96.12 344 LEU B CA 1
ATOM 5196 C C . LEU B 1 344 ? 5.238 32.469 21.047 1 96.12 344 LEU B C 1
ATOM 5198 O O . LEU B 1 344 ? 4.828 32.312 19.891 1 96.12 344 LEU B O 1
ATOM 5202 N N . GLU B 1 345 ? 6.172 31.734 21.609 1 94.38 345 GLU B N 1
ATOM 5203 C CA . GLU B 1 345 ? 6.852 30.703 20.828 1 94.38 345 GLU B CA 1
ATOM 5204 C C . GLU B 1 345 ? 6.109 29.375 20.891 1 94.38 345 GLU B C 1
ATOM 5206 O O . GLU B 1 345 ? 6.051 28.641 19.906 1 94.38 345 GLU B O 1
ATOM 5211 N N . TYR B 1 346 ? 5.598 29 22.062 1 93.12 346 TYR B N 1
ATOM 5212 C CA . TYR B 1 346 ? 5.043 27.672 22.266 1 93.12 346 TYR B CA 1
ATOM 5213 C C . TYR B 1 346 ? 3.643 27.75 22.859 1 93.12 346 TYR B C 1
ATOM 5215 O O . TYR B 1 346 ? 2.727 27.062 22.406 1 93.12 346 TYR B O 1
ATOM 5223 N N . GLY B 1 347 ? 3.457 28.594 23.859 1 95.38 347 GLY B N 1
ATOM 5224 C CA . GLY B 1 347 ? 2.297 28.594 24.734 1 95.38 347 GLY B CA 1
ATOM 5225 C C . GLY B 1 347 ? 0.995 28.859 24 1 95.38 347 GLY B C 1
ATOM 5226 O O . GLY B 1 347 ? -0.031 28.25 24.312 1 95.38 347 GLY B O 1
ATOM 5227 N N . ALA B 1 348 ? 1.055 29.797 23.078 1 94.69 348 ALA B N 1
ATOM 5228 C CA . ALA B 1 348 ? -0.156 30.141 22.328 1 94.69 348 ALA B CA 1
ATOM 5229 C C . ALA B 1 348 ? -0.697 28.938 21.562 1 94.69 348 ALA B C 1
ATOM 5231 O O . ALA B 1 348 ? -1.894 28.641 21.625 1 94.69 348 ALA B O 1
ATOM 5232 N N . VAL B 1 349 ? 0.181 28.281 20.875 1 92.69 349 VAL B N 1
ATOM 5233 C CA . VAL B 1 349 ? -0.203 27.109 20.094 1 92.69 349 VAL B CA 1
ATOM 5234 C C . VAL B 1 349 ? -0.673 26 21.031 1 92.69 349 VAL B C 1
ATOM 5236 O O . VAL B 1 349 ? -1.593 25.25 20.688 1 92.69 349 VAL B O 1
ATOM 5239 N N . GLU B 1 350 ? -0.053 25.922 22.234 1 90.69 350 GLU B N 1
ATOM 5240 C CA . GLU B 1 350 ? -0.359 24.875 23.203 1 90.69 350 GLU B CA 1
ATOM 5241 C C . GLU B 1 350 ? -1.646 25.172 23.969 1 90.69 350 GLU B C 1
ATOM 5243 O O . GLU B 1 350 ? -2.152 24.328 24.703 1 90.69 350 GLU B O 1
ATOM 5248 N N . GLY B 1 351 ? -2.186 26.297 23.797 1 92.25 351 GLY B N 1
ATOM 5249 C CA . GLY B 1 351 ? -3.424 26.688 24.453 1 92.25 351 GLY B CA 1
ATOM 5250 C C . GLY B 1 351 ? -3.221 27.125 25.891 1 92.25 351 GLY B C 1
ATOM 5251 O O . GLY B 1 351 ? -4.152 27.078 26.703 1 92.25 351 GLY B O 1
ATOM 5252 N N . ARG B 1 352 ? -2.035 27.578 26.219 1 95.31 352 ARG B N 1
ATOM 5253 C CA . ARG B 1 352 ? -1.751 28.016 27.578 1 95.31 352 ARG B CA 1
ATOM 5254 C C . ARG B 1 352 ? -2.391 29.375 27.844 1 95.31 352 ARG B C 1
ATOM 5256 O O . ARG B 1 352 ? -2.43 30.234 26.969 1 95.31 352 ARG B O 1
ATOM 5263 N N . ALA B 1 353 ? -2.826 29.5 29.094 1 96.44 353 ALA B N 1
ATOM 5264 C CA . ALA B 1 353 ? -3.506 30.734 29.484 1 96.44 353 ALA B CA 1
ATOM 5265 C C . ALA B 1 353 ? -2.504 31.859 29.734 1 96.44 353 ALA B C 1
ATOM 5267 O O . ALA B 1 353 ? -1.409 31.609 30.25 1 96.44 353 ALA B O 1
ATOM 5268 N N . THR B 1 354 ? -2.982 33.094 29.375 1 97.19 354 THR B N 1
ATOM 5269 C CA . THR B 1 354 ? -2.129 34.281 29.594 1 97.19 354 THR B CA 1
ATOM 5270 C C . THR B 1 354 ? -2.469 34.969 30.906 1 97.19 354 THR B C 1
ATOM 5272 O O . THR B 1 354 ? -1.73 35.812 31.375 1 97.19 354 THR B O 1
ATOM 5275 N N . PHE B 1 355 ? -3.645 34.531 31.547 1 95.69 355 PHE B N 1
ATOM 5276 C CA . PHE B 1 355 ? -4.102 35.062 32.844 1 95.69 355 PHE B CA 1
ATOM 5277 C C . PHE B 1 355 ? -4.336 36.562 32.75 1 95.69 355 PHE B C 1
ATOM 5279 O O . PHE B 1 355 ? -3.803 37.312 33.562 1 95.69 355 PHE B O 1
ATOM 5286 N N . ASN B 1 356 ? -5.152 36.938 31.75 1 90.56 356 ASN B N 1
ATOM 5287 C CA . ASN B 1 356 ? -5.559 38.312 31.547 1 90.56 356 ASN B CA 1
ATOM 5288 C C . ASN B 1 356 ? -6.426 38.812 32.688 1 90.56 356 ASN B C 1
ATOM 5290 O O . ASN B 1 356 ? -7.645 38.625 32.688 1 90.56 356 ASN B O 1
ATOM 5294 N N . ASP B 1 357 ? -5.844 39.531 33.656 1 86 357 ASP B N 1
ATOM 5295 C CA . ASP B 1 357 ? -6.602 39.969 34.844 1 86 357 ASP B CA 1
ATOM 5296 C C . ASP B 1 357 ? -6.867 41.469 34.781 1 86 357 ASP B C 1
ATOM 5298 O O . ASP B 1 357 ? -7.496 42.031 35.656 1 86 357 ASP B O 1
ATOM 5302 N N . GLY B 1 358 ? -6.344 42.156 33.75 1 87.5 358 GLY B N 1
ATOM 5303 C CA . GLY B 1 358 ? -6.613 43.562 33.5 1 87.5 358 GLY B CA 1
ATOM 5304 C C . GLY B 1 358 ? -5.73 44.5 34.312 1 87.5 358 GLY B C 1
ATOM 5305 O O . GLY B 1 358 ? -5.934 45.719 34.312 1 87.5 358 GLY B O 1
ATOM 5306 N N . THR B 1 359 ? -4.691 43.875 34.969 1 87.81 359 THR B N 1
ATOM 5307 C CA . THR B 1 359 ? -3.896 44.719 35.844 1 87.81 359 THR B CA 1
ATOM 5308 C C . THR B 1 359 ? -2.408 44.562 35.562 1 87.81 359 THR B C 1
ATOM 5310 O O . THR B 1 359 ? -1.96 43.5 35.125 1 87.81 359 THR B O 1
ATOM 5313 N N . PHE B 1 360 ? -1.733 45.75 35.562 1 88.69 360 PHE B N 1
ATOM 5314 C CA . PHE B 1 360 ? -0.277 45.719 35.625 1 88.69 360 PHE B CA 1
ATOM 5315 C C . PHE B 1 360 ? 0.212 45.375 37.031 1 88.69 360 PHE B C 1
ATOM 5317 O O . PHE B 1 360 ? -0.297 45.938 38 1 88.69 360 PHE B O 1
ATOM 5324 N N . ALA B 1 361 ? 0.922 44.5 37.219 1 72.12 361 ALA B N 1
ATOM 5325 C CA . ALA B 1 361 ? 1.427 44.219 38.562 1 72.12 361 ALA B CA 1
ATOM 5326 C C . ALA B 1 361 ? 2.785 44.875 38.781 1 72.12 361 ALA B C 1
ATOM 5328 O O . ALA B 1 361 ? 3.541 45.094 37.812 1 72.12 361 ALA B O 1
#

Nearest PDB structures (foldseek):
  7rah-assembly1_E  TM=3.214E-01  e=1.343E-09  Bordetella pertussis
  6sus-assembly1_A  TM=5.023E-01  e=3.642E-07  Bordetella pertussis Tohama I
  7usl-assembly1_C  TM=3.817E-01  e=2.238E-05  Bordetella pertussis
  5cxl-assembly2_B  TM=4.159E-01  e=7.742E-04  Bordetella pertussis Tohama I
  2qub-assembly6_K  TM=3.213E-01  e=1.131E-02  Serratia marcescens